Protein AF-A0A3C0U101-F1 (afdb_monomer_lite)

pLDDT: mean 72.77, std 22.03, range [23.08, 98.75]

Radius of gyration: 24.54 Å; chains: 1; bounding box: 57×61×74 Å

Foldseek 3Di:
DPPPDDDDDPDDDDPVVVVVVVVVCVVVVVVVVPDDDDDDDDDDPPVLVVVLQLPPQDFPFLVQQVQVVAAEDEQDPVQVVCVVVVHDDDPPRDDPPDDDPPPDDPPDPDWHKHWYAYPVRGTFWMWIDDPPDIDIDTDPFADQEDAAEAEPVCLLVLVADPVLLVLAEAEEEEACFLVWPQVSLQLVVRVVPVSHQYEYEHEQDDPCVVVVNAQFTLDHPVVSVVSCRRSPHRYYYYYHDDPVLLQFAFLNVVLSCCPRRVHAHYEYEQADFDHNVSPDHPVNVVVSCVVSNHHYHYDYFDDDPNDGQDRVVLLVCQQQQQQVVNCSGSSGFRKDFCPPWDKDFDPPDDDDPPAQWTKIKTFDPHRHHHYHFAKFFKWFQFQVRDIDTWIWGWDPDPTTMIITTGHPPRRVGTGIIGTDSVTGD

Sequence (425 aa):
LEDAACYESLGEFSIERGIENDRRFAGIRKNLEKSSDKPKSPVKDSDTVTAAIQSHLLSFTPSLASLCGFKCDLLKKDYEKSYLNGRPLHGKMFSWIERPEDGRKSEFASDKEIAVFYEDSSFAGMIVKGDFRLSYGFVVPRAKKECRLFTWKQIADGAFPLDWKKQGTALSVGSFDGMHSGHLDLVDSLMKKKEFVPGIVTFRSSYRAFKGDYEGEVSTFRQKMNFCSQNGLSFVIVIDFSPEFSKIEGTDFIKILCDKCGMRFLSEGLDFTCGYKGAVDMESLSKIAGDCGFELCTVDDRIFDGSRVSSSRIRSSVQNADFWSAQKMLLRPFAYDCSGLEWKDSEDGGETDEKKLKWCSASVKSNQVLPCDGQYDVVLSLETQESFRTICSVERGSGTEIRLLMPSGENRRVEEIFFTSAGKR

Structure (mmCIF, N/CA/C/O backbone):
data_AF-A0A3C0U101-F1
#
_entry.id   AF-A0A3C0U101-F1
#
loop_
_atom_site.group_PDB
_atom_site.id
_atom_site.type_symbol
_atom_site.label_atom_id
_atom_site.label_alt_id
_atom_site.label_comp_id
_atom_site.label_asym_id
_atom_site.label_entity_id
_atom_site.label_seq_id
_atom_site.pdbx_PDB_ins_code
_atom_site.Cartn_x
_atom_site.Cartn_y
_atom_site.Cartn_z
_atom_site.occupancy
_atom_site.B_iso_or_equiv
_atom_site.auth_seq_id
_atom_site.auth_comp_id
_atom_site.auth_asym_id
_atom_site.auth_atom_id
_atom_site.pdbx_PDB_model_num
ATOM 1 N N . LEU A 1 1 ? -5.606 39.827 -9.275 1.00 35.34 1 LEU A N 1
ATOM 2 C CA . LEU A 1 1 ? -5.097 40.806 -10.257 1.00 35.34 1 LEU A CA 1
ATOM 3 C C . LEU A 1 1 ? -3.885 41.587 -9.731 1.00 3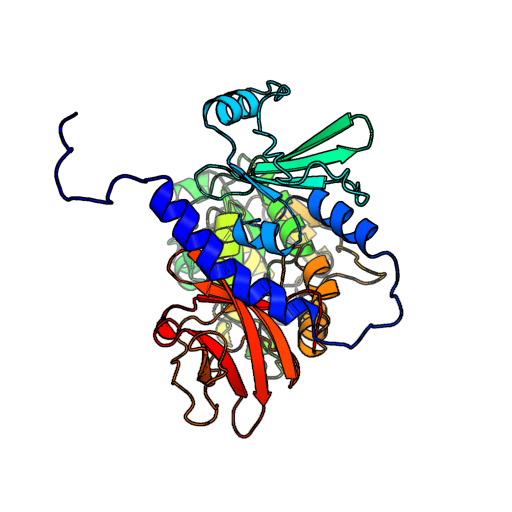5.34 1 LEU A C 1
ATOM 5 O O . LEU A 1 1 ? -3.525 42.551 -10.378 1.00 35.34 1 LEU A O 1
ATOM 9 N N . GLU A 1 2 ? -3.194 41.160 -8.660 1.00 23.36 2 GLU A N 1
ATOM 10 C CA . GLU A 1 2 ? -2.000 41.893 -8.179 1.00 23.36 2 GLU A CA 1
ATOM 11 C C . GLU A 1 2 ? -0.774 41.026 -7.831 1.00 23.36 2 GLU A C 1
ATOM 13 O O . GLU A 1 2 ? 0.203 41.575 -7.360 1.00 23.36 2 GLU A O 1
ATOM 18 N N . ASP A 1 3 ? -0.750 39.730 -8.175 1.00 24.17 3 ASP A N 1
ATOM 19 C CA . ASP A 1 3 ? 0.486 38.911 -8.139 1.00 24.17 3 ASP A CA 1
ATOM 20 C C . ASP A 1 3 ? 0.724 38.197 -9.480 1.00 24.17 3 ASP A C 1
ATOM 22 O O . ASP A 1 3 ? 0.993 37.001 -9.583 1.00 24.17 3 ASP A O 1
ATOM 26 N N . ALA A 1 4 ? 0.575 38.969 -10.552 1.00 38.12 4 ALA A N 1
ATOM 27 C CA . ALA A 1 4 ? 1.161 38.661 -11.845 1.00 38.12 4 ALA A CA 1
ATOM 28 C C . ALA A 1 4 ? 2.487 39.429 -11.963 1.00 38.12 4 ALA A C 1
ATOM 30 O O . ALA A 1 4 ? 2.474 40.589 -12.358 1.00 38.12 4 ALA A O 1
ATOM 31 N N . ALA A 1 5 ? 3.602 38.790 -11.595 1.00 33.91 5 ALA A N 1
ATOM 32 C CA . ALA A 1 5 ? 4.977 39.060 -12.053 1.00 33.91 5 ALA A CA 1
ATOM 33 C C . ALA A 1 5 ? 5.893 38.026 -11.365 1.00 33.91 5 ALA A C 1
ATOM 35 O O . ALA A 1 5 ? 6.065 38.066 -10.153 1.00 33.91 5 ALA A O 1
ATOM 36 N N . CYS A 1 6 ? 6.410 37.003 -12.051 1.00 23.08 6 CYS A N 1
ATOM 37 C CA . CYS A 1 6 ? 7.671 37.130 -12.781 1.00 23.08 6 CYS A CA 1
ATOM 38 C C . CYS A 1 6 ? 8.008 35.859 -13.602 1.00 23.08 6 CYS A C 1
ATOM 40 O O . CYS A 1 6 ? 7.999 34.761 -13.051 1.00 23.08 6 CYS A O 1
ATOM 42 N N . TYR A 1 7 ? 8.441 36.099 -14.853 1.00 27.81 7 TYR A N 1
ATOM 43 C CA . TYR A 1 7 ? 9.259 35.279 -15.776 1.00 27.81 7 TYR A CA 1
ATOM 44 C C . TYR A 1 7 ? 8.639 34.123 -16.586 1.00 27.81 7 TYR A C 1
ATOM 46 O O . TYR A 1 7 ? 7.911 33.293 -16.061 1.00 27.81 7 TYR A O 1
ATOM 54 N N . GLU A 1 8 ? 9.095 33.843 -17.815 1.00 31.25 8 GLU A N 1
ATOM 55 C CA . GLU A 1 8 ? 9.197 34.596 -19.087 1.00 31.25 8 GLU A CA 1
ATOM 56 C C . GLU A 1 8 ? 9.493 33.536 -20.183 1.00 31.25 8 GLU A C 1
ATOM 58 O O . GLU A 1 8 ? 10.436 32.758 -20.071 1.00 31.25 8 GLU A O 1
ATOM 63 N N . SER A 1 9 ? 8.687 33.516 -21.250 1.00 35.31 9 SER A N 1
ATOM 64 C CA . SER A 1 9 ? 8.870 32.808 -22.538 1.00 35.31 9 SER A CA 1
ATOM 65 C C . SER A 1 9 ? 8.946 31.261 -22.573 1.00 35.31 9 SER A C 1
ATOM 67 O O . SER A 1 9 ? 10.010 30.655 -22.663 1.00 35.31 9 SER A O 1
ATOM 69 N N . LEU A 1 10 ? 7.789 30.605 -22.717 1.00 32.78 10 LEU A N 1
ATOM 70 C CA . LEU A 1 10 ? 7.694 29.464 -23.639 1.00 32.78 10 LEU A CA 1
ATOM 71 C C . LEU A 1 10 ? 7.238 30.024 -24.988 1.00 32.78 10 LEU A C 1
ATOM 73 O O . LEU A 1 10 ? 6.207 30.689 -25.066 1.00 32.78 10 LEU A O 1
ATOM 77 N N . GLY A 1 11 ? 8.062 29.832 -26.020 1.00 34.50 11 GLY A N 1
ATOM 78 C CA . GLY A 1 11 ? 7.799 30.357 -27.359 1.00 34.50 11 GLY A CA 1
ATOM 79 C C . GLY A 1 11 ? 6.481 29.840 -27.938 1.00 34.50 11 GLY A C 1
ATOM 80 O O . GLY A 1 11 ? 6.062 28.719 -27.650 1.00 34.50 11 GLY A O 1
ATOM 81 N N . GLU A 1 12 ? 5.851 30.671 -28.765 1.00 33.06 12 GLU A N 1
ATOM 82 C CA . GLU A 1 12 ? 4.571 30.389 -29.411 1.00 33.06 12 GLU A CA 1
ATOM 83 C C . GLU A 1 12 ? 4.628 29.055 -30.180 1.00 33.06 12 GLU A C 1
ATOM 85 O O . GLU A 1 12 ? 5.557 28.785 -30.950 1.00 33.06 12 GLU A O 1
ATOM 90 N N . PHE A 1 13 ? 3.650 28.184 -29.928 1.00 35.62 13 PHE A N 1
ATOM 91 C CA . PHE A 1 13 ? 3.489 26.929 -30.652 1.00 35.62 13 PHE A CA 1
ATOM 92 C C . PHE A 1 13 ? 3.201 27.240 -32.125 1.00 35.62 13 PHE A C 1
ATOM 94 O O . PHE A 1 13 ? 2.151 27.797 -32.442 1.00 35.62 13 PHE A O 1
ATOM 101 N N . SER A 1 14 ? 4.117 26.864 -33.024 1.00 40.06 14 SER A N 1
ATOM 102 C CA . SER A 1 14 ? 3.880 26.906 -34.468 1.00 40.0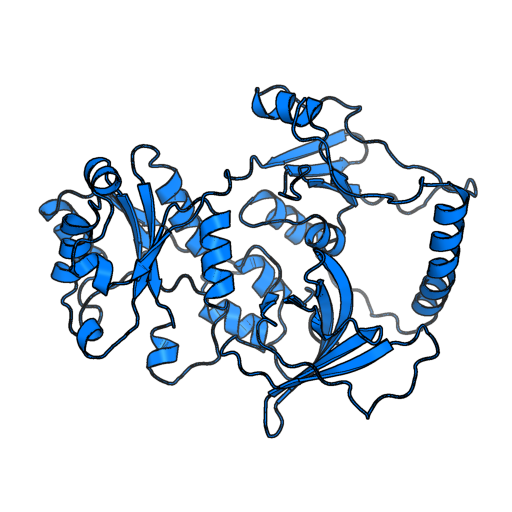6 14 SER A CA 1
ATOM 103 C C . SER A 1 14 ? 3.681 25.500 -35.024 1.00 40.06 14 SER A C 1
ATOM 105 O O . SER A 1 14 ? 4.308 24.525 -34.592 1.00 40.06 14 SER A O 1
ATOM 107 N N . ILE A 1 15 ? 2.792 25.408 -36.011 1.00 33.28 15 ILE A N 1
ATOM 108 C CA . ILE A 1 15 ? 2.460 24.163 -36.704 1.00 33.28 15 ILE A CA 1
ATOM 109 C C . ILE A 1 15 ? 3.711 23.573 -37.380 1.00 33.28 15 ILE A C 1
ATOM 111 O O . ILE A 1 15 ? 3.865 22.352 -37.390 1.00 33.28 15 ILE A O 1
ATOM 115 N N . GLU A 1 16 ? 4.657 24.397 -37.854 1.00 34.22 16 GLU A N 1
ATOM 116 C CA . GLU A 1 16 ? 5.903 23.890 -38.446 1.00 34.22 16 GLU A CA 1
ATOM 117 C C . GLU A 1 16 ? 6.767 23.107 -37.445 1.00 34.22 16 GLU A C 1
ATOM 119 O O . GLU A 1 16 ? 7.273 22.036 -37.787 1.00 34.22 16 GLU A O 1
ATOM 124 N N . ARG A 1 17 ? 6.878 23.568 -36.190 1.00 37.31 17 ARG A N 1
ATOM 125 C CA . ARG A 1 17 ? 7.637 22.861 -35.136 1.00 37.31 17 ARG A CA 1
ATOM 126 C C . ARG A 1 17 ? 6.989 21.539 -34.722 1.00 37.31 17 ARG A C 1
ATOM 128 O O . ARG A 1 17 ? 7.690 20.576 -34.412 1.00 37.31 17 ARG A O 1
ATOM 135 N N . GLY A 1 18 ? 5.658 21.475 -34.738 1.00 35.59 18 GLY A N 1
ATOM 136 C CA . GLY A 1 18 ? 4.917 20.230 -34.520 1.00 35.59 18 GLY A CA 1
ATOM 137 C C . GLY A 1 18 ? 5.177 19.196 -35.622 1.00 35.59 18 GLY A C 1
ATOM 138 O O . GLY A 1 18 ? 5.373 18.016 -35.333 1.00 35.59 18 GLY A O 1
ATOM 139 N N . ILE A 1 19 ? 5.261 19.652 -36.875 1.00 37.41 19 ILE A N 1
ATOM 140 C CA . ILE A 1 19 ? 5.524 18.806 -38.049 1.00 37.41 19 ILE A CA 1
ATOM 141 C C . ILE A 1 19 ? 6.977 18.303 -38.076 1.00 37.41 19 ILE A C 1
ATOM 143 O O . ILE A 1 19 ? 7.222 17.142 -38.413 1.00 37.41 19 ILE A O 1
ATOM 147 N N . GLU A 1 20 ? 7.956 19.129 -37.695 1.00 38.81 20 GLU A N 1
ATOM 148 C CA . GLU A 1 20 ? 9.358 18.694 -37.586 1.00 38.81 20 GLU A CA 1
ATOM 149 C C . GLU A 1 20 ? 9.555 17.601 -36.529 1.00 38.81 20 GLU A C 1
ATOM 151 O O . GLU A 1 20 ? 10.309 16.649 -36.757 1.00 38.81 20 GLU A O 1
ATOM 156 N N . ASN A 1 21 ? 8.839 17.687 -35.405 1.00 41.31 21 ASN A N 1
ATOM 157 C CA . ASN A 1 21 ? 8.889 16.667 -34.362 1.00 41.31 21 ASN A CA 1
ATOM 158 C C . ASN A 1 21 ? 8.301 15.333 -34.836 1.00 41.31 21 ASN A C 1
ATOM 160 O O . ASN A 1 21 ? 8.956 14.307 -34.675 1.00 41.31 21 ASN A O 1
ATOM 164 N N . ASP A 1 22 ? 7.137 15.323 -35.490 1.00 41.03 22 ASP A N 1
ATOM 165 C CA . ASP A 1 22 ? 6.523 14.083 -35.992 1.00 41.03 22 ASP A CA 1
ATOM 166 C C . ASP A 1 22 ? 7.407 13.374 -37.041 1.00 41.03 22 ASP A C 1
ATOM 168 O O . ASP A 1 22 ? 7.665 12.166 -36.957 1.00 41.03 22 ASP A O 1
ATOM 172 N N . ARG A 1 23 ? 8.029 14.142 -37.948 1.00 40.34 23 ARG A N 1
ATOM 173 C CA . ARG A 1 23 ? 9.013 13.616 -38.916 1.00 40.34 23 ARG A CA 1
ATOM 174 C C . ARG A 1 23 ? 10.224 12.966 -38.241 1.00 40.34 23 ARG A C 1
ATOM 176 O O . ARG A 1 23 ? 10.735 11.956 -38.727 1.00 40.34 23 ARG A O 1
ATOM 183 N N . ARG A 1 24 ? 10.660 13.492 -37.092 1.00 38.94 24 ARG A N 1
ATOM 184 C CA . ARG A 1 24 ? 11.801 12.977 -36.314 1.00 38.94 24 ARG A CA 1
ATOM 185 C C . ARG A 1 24 ? 11.516 11.632 -35.630 1.00 38.94 24 ARG A C 1
ATOM 187 O O . ARG A 1 24 ? 12.457 10.925 -35.249 1.00 38.94 24 ARG A O 1
ATOM 194 N N . PHE A 1 25 ? 10.249 11.256 -35.459 1.00 36.31 25 PHE A N 1
ATOM 195 C CA . PHE A 1 25 ? 9.835 9.988 -34.841 1.00 36.31 25 PHE A CA 1
ATOM 196 C C . PHE A 1 25 ? 9.330 8.947 -35.851 1.00 36.31 25 PHE A C 1
ATOM 198 O O . PHE A 1 25 ? 9.294 7.759 -35.527 1.00 36.31 25 PHE A O 1
ATOM 205 N N . ALA A 1 26 ? 9.054 9.347 -37.095 1.00 41.19 26 ALA A N 1
ATOM 206 C CA . ALA A 1 26 ? 8.669 8.4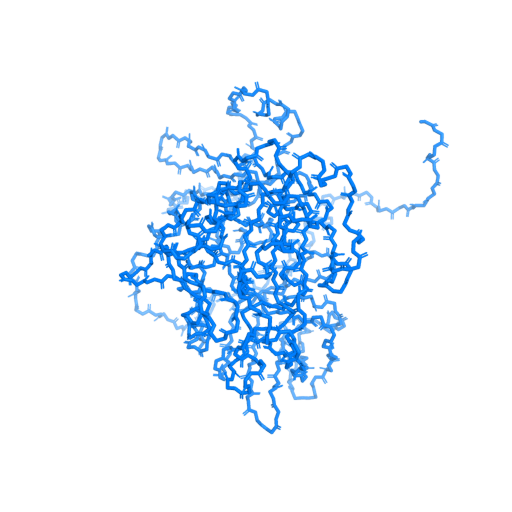40 -38.178 1.00 41.19 26 ALA A CA 1
ATOM 207 C C . ALA A 1 26 ? 9.760 7.406 -38.538 1.00 41.19 26 ALA A C 1
ATOM 209 O O . ALA A 1 26 ? 9.445 6.263 -38.868 1.00 41.19 26 ALA A O 1
ATOM 210 N N . GLY A 1 27 ? 11.043 7.773 -38.424 1.00 40.72 27 GLY A N 1
ATOM 211 C CA . GLY A 1 27 ? 12.170 6.871 -38.709 1.00 40.72 27 GLY A CA 1
ATOM 212 C C . GLY A 1 27 ? 12.279 5.682 -37.747 1.00 40.72 27 GLY A C 1
ATOM 213 O O . GLY A 1 27 ? 12.617 4.587 -38.178 1.00 40.72 27 GLY A O 1
ATOM 214 N N . ILE A 1 28 ? 11.905 5.870 -36.475 1.00 40.59 28 ILE A N 1
ATOM 215 C CA . ILE A 1 28 ? 11.948 4.811 -35.449 1.00 40.59 28 ILE A CA 1
ATOM 216 C C . ILE A 1 28 ? 10.887 3.740 -35.725 1.00 40.59 28 ILE A C 1
ATOM 218 O O . ILE A 1 28 ? 11.150 2.546 -35.604 1.00 40.59 28 ILE A O 1
ATOM 222 N N . ARG A 1 29 ? 9.677 4.154 -36.126 1.00 44.25 29 ARG A N 1
ATOM 223 C CA . ARG A 1 29 ? 8.558 3.224 -36.364 1.00 44.25 29 ARG A CA 1
ATOM 224 C C . ARG A 1 29 ? 8.874 2.220 -37.477 1.00 44.25 29 ARG A C 1
ATOM 226 O O . ARG A 1 29 ? 8.528 1.052 -37.360 1.00 44.25 29 ARG A O 1
ATOM 233 N N . LYS A 1 30 ? 9.604 2.654 -38.510 1.00 39.47 30 LYS A N 1
ATOM 234 C CA . LYS A 1 30 ? 9.980 1.817 -39.662 1.00 39.47 30 LYS A CA 1
ATOM 235 C C . LYS A 1 30 ? 10.980 0.702 -39.344 1.00 39.47 30 LYS A C 1
ATOM 237 O O . LYS A 1 30 ? 11.045 -0.259 -40.109 1.00 39.47 30 LYS A O 1
ATOM 242 N N . ASN A 1 31 ? 11.752 0.821 -38.265 1.00 40.03 31 ASN A N 1
ATOM 243 C CA . ASN A 1 31 ? 12.759 -0.179 -37.902 1.00 40.03 31 ASN A CA 1
ATOM 244 C C . ASN A 1 31 ? 12.211 -1.241 -36.936 1.00 40.03 31 ASN A C 1
ATOM 246 O O . ASN A 1 31 ? 12.600 -2.403 -37.034 1.00 40.03 31 ASN A O 1
ATOM 250 N N . LEU A 1 32 ? 11.205 -0.900 -36.123 1.00 38.41 32 LEU A N 1
ATOM 251 C CA . LEU A 1 32 ? 10.472 -1.861 -35.284 1.00 38.41 32 LEU A CA 1
ATOM 252 C C . LEU A 1 32 ? 9.638 -2.867 -36.101 1.00 38.41 32 LEU A C 1
ATOM 254 O O . LEU A 1 32 ? 9.457 -4.003 -35.676 1.00 38.41 32 LEU A O 1
ATOM 258 N N . GLU A 1 33 ? 9.171 -2.484 -37.292 1.00 41.16 33 GLU A N 1
ATOM 259 C CA . GLU A 1 33 ? 8.350 -3.341 -38.166 1.00 41.16 33 GLU A CA 1
ATOM 260 C C . GLU A 1 33 ? 9.157 -4.362 -38.994 1.00 41.16 33 GLU A C 1
ATOM 262 O O . GLU A 1 33 ? 8.573 -5.258 -39.602 1.00 41.16 33 GLU A O 1
ATOM 267 N N . LYS A 1 34 ? 10.494 -4.252 -39.039 1.00 33.31 34 LYS A N 1
ATOM 268 C CA . LYS A 1 34 ? 11.356 -5.106 -39.882 1.00 33.31 34 LYS A CA 1
ATOM 269 C C . LYS A 1 34 ? 11.987 -6.303 -39.166 1.00 33.31 34 LYS A C 1
ATOM 271 O O . LYS A 1 34 ? 12.602 -7.130 -39.834 1.00 33.31 34 LYS A O 1
ATOM 276 N N . SER A 1 35 ? 11.839 -6.421 -37.848 1.00 34.62 35 SER A N 1
ATOM 277 C CA . SER A 1 35 ? 12.360 -7.566 -37.094 1.00 34.62 35 SER A CA 1
ATOM 278 C C . SER A 1 35 ? 11.448 -8.783 -37.279 1.00 34.62 35 SER A C 1
ATOM 280 O O . SER A 1 35 ? 10.322 -8.830 -36.782 1.00 34.62 35 SER A O 1
ATOM 282 N N . SER A 1 36 ? 11.910 -9.749 -38.069 1.00 38.47 36 SER A N 1
ATOM 283 C CA . SER A 1 36 ? 11.196 -10.973 -38.413 1.00 38.47 36 SER A CA 1
ATOM 284 C C . SER A 1 36 ? 11.322 -12.026 -37.312 1.00 38.47 36 SER A C 1
ATOM 286 O O . SER A 1 36 ? 12.170 -12.903 -37.408 1.00 38.47 36 SER A O 1
ATOM 288 N N . ASP A 1 37 ? 10.433 -11.981 -36.326 1.00 33.88 37 ASP A N 1
ATOM 289 C CA . ASP A 1 37 ? 10.062 -13.154 -35.533 1.00 33.88 37 ASP A CA 1
ATOM 290 C C . ASP A 1 37 ? 8.578 -13.049 -35.176 1.00 33.88 37 ASP A C 1
ATOM 292 O O . ASP A 1 37 ? 8.160 -12.257 -34.334 1.00 33.88 37 ASP A O 1
ATOM 296 N N . LYS A 1 38 ? 7.742 -13.816 -35.886 1.00 30.16 38 LYS A N 1
ATOM 297 C CA . LYS A 1 38 ? 6.313 -13.946 -35.579 1.00 30.16 38 LYS A CA 1
ATOM 298 C C . LYS A 1 38 ? 6.135 -14.995 -34.477 1.00 30.16 38 LYS A C 1
ATOM 300 O O . LYS A 1 38 ? 6.394 -16.169 -34.752 1.00 30.16 38 LYS A O 1
ATOM 305 N N . PRO A 1 39 ? 5.589 -14.657 -33.296 1.00 29.33 39 PRO A N 1
ATOM 306 C CA . PRO A 1 39 ? 5.096 -15.669 -32.377 1.00 29.33 39 PRO A CA 1
ATOM 307 C C . PRO A 1 39 ? 3.837 -16.317 -32.961 1.00 29.33 39 PRO A C 1
ATOM 309 O O . PRO A 1 39 ? 2.951 -15.639 -33.493 1.00 29.33 39 PRO A O 1
ATOM 312 N N . LYS A 1 40 ? 3.739 -17.644 -32.844 1.00 31.53 40 LYS A N 1
ATOM 313 C CA . LYS A 1 40 ? 2.470 -18.359 -33.010 1.00 31.53 40 LYS A CA 1
ATOM 314 C C . LYS A 1 40 ? 1.520 -17.880 -31.906 1.00 31.53 40 LYS A C 1
ATOM 316 O O . LYS A 1 40 ? 1.872 -17.916 -30.734 1.00 31.53 40 LYS A O 1
ATOM 321 N N . SER A 1 41 ? 0.360 -17.395 -32.333 1.00 39.16 41 SER A N 1
ATOM 322 C CA . SER A 1 41 ? -0.761 -16.854 -31.551 1.00 39.16 41 SER A CA 1
ATOM 323 C C . SER A 1 41 ? -0.891 -17.346 -30.100 1.00 39.16 41 SER A C 1
ATOM 325 O O . SER A 1 41 ? -1.010 -18.560 -29.906 1.00 39.16 41 SER A O 1
ATOM 327 N N . PRO A 1 42 ? -1.060 -16.437 -29.120 1.00 33.22 42 PRO A N 1
ATOM 328 C CA . PRO A 1 42 ? -1.690 -16.757 -27.851 1.00 33.22 42 PRO A CA 1
ATOM 329 C C . PRO A 1 42 ? -3.083 -16.115 -27.698 1.00 33.22 42 PRO A C 1
ATOM 331 O O . PRO A 1 42 ? -3.493 -15.218 -28.430 1.00 33.22 42 PRO A O 1
ATOM 334 N N . VAL A 1 43 ? -3.812 -16.709 -26.763 1.00 32.19 43 VAL A N 1
ATOM 335 C CA . VAL A 1 43 ? -5.237 -16.646 -26.414 1.00 32.19 43 VAL A CA 1
ATOM 336 C C . VAL A 1 43 ? -5.760 -15.227 -26.102 1.00 32.19 43 VAL A C 1
ATOM 338 O O . VAL A 1 43 ? -5.009 -14.344 -25.711 1.00 32.19 43 VAL A O 1
ATOM 341 N N . LYS A 1 44 ? -7.076 -15.019 -26.291 1.00 36.28 44 LYS A N 1
ATOM 342 C CA . LYS A 1 44 ? -7.837 -13.782 -26.018 1.00 36.28 44 LYS A CA 1
ATOM 343 C C . LYS A 1 44 ? -7.635 -13.254 -24.583 1.00 36.28 44 LYS A C 1
ATOM 345 O O . LYS A 1 44 ? -8.344 -13.660 -23.670 1.00 36.28 44 LYS A O 1
ATOM 350 N N . ASP A 1 45 ? -6.727 -12.296 -24.422 1.00 40.25 45 ASP A N 1
ATOM 351 C CA . ASP A 1 45 ? -6.459 -11.575 -23.166 1.00 40.25 45 ASP A CA 1
ATOM 352 C C . ASP A 1 45 ? -7.322 -10.309 -22.960 1.00 40.25 45 ASP A C 1
ATOM 354 O O . ASP A 1 45 ? -7.324 -9.725 -21.873 1.00 40.25 45 ASP A O 1
ATOM 358 N N . SER A 1 46 ? -8.085 -9.876 -23.973 1.00 38.47 46 SER A N 1
ATOM 359 C CA . SER A 1 46 ? -8.874 -8.630 -23.936 1.00 38.47 46 SER A CA 1
ATOM 360 C C . SER A 1 46 ? -9.932 -8.612 -22.829 1.00 38.47 46 SER A C 1
ATOM 362 O O . SER A 1 46 ? -10.116 -7.599 -22.158 1.00 38.47 46 SER A O 1
ATOM 364 N N . ASP A 1 47 ? -10.574 -9.752 -22.574 1.00 37.94 47 ASP A N 1
ATOM 365 C CA . ASP A 1 47 ? -11.750 -9.834 -21.700 1.00 37.94 47 ASP A CA 1
ATOM 366 C C . ASP A 1 47 ? -11.402 -9.649 -20.209 1.00 37.94 47 ASP A C 1
ATOM 368 O O . ASP A 1 47 ? -12.243 -9.242 -19.405 1.00 37.94 47 ASP A O 1
ATOM 372 N N . THR A 1 48 ? -10.145 -9.881 -19.815 1.00 45.09 48 THR A N 1
ATOM 373 C CA . THR A 1 48 ? -9.707 -9.735 -18.416 1.00 45.09 48 THR A CA 1
ATOM 374 C C . THR A 1 48 ? -9.241 -8.319 -18.078 1.00 45.09 48 THR A C 1
ATOM 376 O O . THR A 1 48 ? -9.267 -7.921 -16.909 1.00 45.09 48 THR A O 1
ATOM 379 N N . VAL A 1 49 ? -8.757 -7.550 -19.059 1.00 40.59 49 VAL A N 1
ATOM 380 C CA . VAL A 1 49 ? -8.261 -6.174 -18.869 1.00 40.59 49 VAL A CA 1
ATOM 381 C C . VAL A 1 49 ? -9.437 -5.210 -18.725 1.00 40.59 49 VAL A C 1
ATOM 383 O O . VAL A 1 49 ? -9.448 -4.423 -17.781 1.00 40.59 49 VAL A O 1
ATOM 386 N N . THR A 1 50 ? -10.485 -5.377 -19.535 1.00 37.78 50 THR A N 1
ATOM 387 C CA . THR A 1 50 ? -11.740 -4.612 -19.453 1.00 37.78 50 THR A CA 1
ATOM 388 C C . THR A 1 50 ? -12.450 -4.764 -18.098 1.00 37.78 50 THR A C 1
ATOM 390 O O . THR A 1 50 ? -12.964 -3.787 -17.554 1.00 37.78 50 THR A O 1
ATOM 393 N N . ALA A 1 51 ? -12.415 -5.953 -17.485 1.00 41.09 51 ALA A N 1
ATOM 394 C CA . ALA A 1 51 ? -12.980 -6.188 -16.149 1.00 41.09 51 ALA A CA 1
ATOM 395 C C . ALA A 1 51 ? -12.164 -5.533 -15.012 1.00 41.09 51 ALA A C 1
ATOM 397 O O . ALA A 1 51 ? -12.727 -5.126 -13.998 1.00 41.09 51 ALA A O 1
ATOM 398 N N . ALA A 1 52 ? -10.845 -5.383 -15.181 1.00 39.88 52 ALA A N 1
ATOM 399 C CA . ALA A 1 52 ? -9.958 -4.773 -14.181 1.00 39.88 52 ALA A CA 1
ATOM 400 C C . ALA A 1 52 ? -10.084 -3.237 -14.115 1.00 39.88 52 ALA A C 1
ATOM 402 O O . ALA A 1 52 ? -9.753 -2.613 -13.111 1.00 39.88 52 ALA A O 1
ATOM 403 N N . ILE A 1 53 ? -10.586 -2.628 -15.186 1.00 40.59 53 ILE A N 1
ATOM 404 C CA . ILE A 1 53 ? -10.821 -1.184 -15.309 1.00 40.59 53 ILE A CA 1
ATOM 405 C C . ILE A 1 53 ? -12.076 -0.746 -14.549 1.00 40.59 53 ILE A C 1
ATOM 407 O O . ILE A 1 53 ? -12.131 0.355 -13.998 1.00 40.59 53 ILE A O 1
ATOM 411 N N . GLN A 1 54 ? -13.087 -1.615 -14.500 1.00 39.03 54 GLN A N 1
ATOM 412 C CA . GLN A 1 54 ? -14.376 -1.343 -13.862 1.00 39.03 54 GLN A CA 1
ATOM 413 C C . GLN A 1 54 ? -14.275 -1.157 -12.334 1.00 39.03 54 GLN A C 1
ATOM 415 O O . GLN A 1 54 ? -15.246 -0.730 -11.717 1.00 39.03 54 GLN A O 1
ATOM 420 N N . SER A 1 55 ? -13.122 -1.445 -11.712 1.00 38.97 55 SER A N 1
ATOM 421 C CA . SER A 1 55 ? -12.963 -1.488 -10.252 1.00 38.97 55 SER A CA 1
ATOM 422 C C . SER A 1 55 ? -12.152 -0.343 -9.618 1.00 38.97 55 SER A C 1
ATOM 424 O O . SER A 1 55 ? -11.742 -0.502 -8.485 1.00 38.97 55 SER A O 1
ATOM 426 N N . HIS A 1 56 ? -11.900 0.782 -10.301 1.00 44.53 56 HIS A N 1
ATOM 427 C CA . HIS A 1 56 ? -11.590 2.125 -9.734 1.00 44.53 56 HIS A CA 1
ATOM 428 C C . HIS A 1 56 ? -10.731 2.263 -8.452 1.00 44.53 56 HIS A C 1
ATOM 430 O O . HIS A 1 56 ? -11.109 2.998 -7.540 1.00 44.53 56 HIS A O 1
ATOM 436 N N . LEU A 1 57 ? -9.562 1.626 -8.368 1.00 38.66 57 LEU A N 1
ATOM 437 C CA . LEU A 1 57 ? -8.896 1.483 -7.067 1.00 38.66 57 LEU A CA 1
ATOM 438 C C . LEU A 1 57 ? -7.479 2.082 -6.937 1.00 38.66 57 LEU A C 1
ATOM 440 O O . LEU A 1 57 ? -6.955 2.101 -5.828 1.00 38.66 57 LEU A O 1
ATOM 444 N N . LEU A 1 58 ? -6.874 2.648 -7.999 1.00 40.03 58 LEU A N 1
ATOM 445 C CA . LEU A 1 58 ? -5.557 3.326 -7.954 1.00 40.03 58 LEU A CA 1
ATOM 446 C C . LEU A 1 58 ? -5.427 4.493 -8.952 1.00 40.03 58 LEU A C 1
ATOM 448 O O . LEU A 1 58 ? -6.267 4.656 -9.838 1.00 40.03 58 LEU A O 1
ATOM 452 N N . SER A 1 59 ? -4.356 5.296 -8.822 1.00 43.25 59 SER A N 1
ATOM 453 C CA . SER A 1 59 ? -4.006 6.379 -9.757 1.00 43.25 59 SER A CA 1
ATOM 454 C C . SER A 1 59 ? -3.671 5.834 -11.149 1.00 43.25 59 SER A C 1
ATOM 456 O O . SER A 1 59 ? -2.518 5.567 -11.479 1.00 43.25 59 SER A O 1
ATOM 458 N N . PHE A 1 60 ? -4.696 5.694 -11.986 1.00 51.62 60 PHE A N 1
ATOM 459 C CA . PHE A 1 60 ? -4.557 5.665 -13.436 1.00 51.62 60 PHE A CA 1
ATOM 460 C C . PHE A 1 60 ? -4.021 7.047 -13.832 1.00 51.62 60 PHE A C 1
ATOM 462 O O . PHE A 1 60 ? -4.749 8.036 -13.776 1.00 51.62 60 PHE A O 1
ATOM 469 N N . THR A 1 61 ? -2.735 7.153 -14.140 1.00 56.72 61 THR A N 1
ATOM 470 C CA . THR A 1 61 ? -2.180 8.377 -14.729 1.00 56.72 61 THR A CA 1
ATOM 471 C C . THR A 1 61 ? -2.354 8.320 -16.249 1.00 56.72 61 THR A C 1
ATOM 473 O O . THR A 1 61 ? -2.445 7.216 -16.804 1.00 56.72 61 THR A O 1
ATOM 476 N N . PRO A 1 62 ? -2.371 9.468 -16.956 1.00 55.38 62 PRO A N 1
ATOM 477 C CA . PRO A 1 62 ? -2.410 9.490 -18.418 1.00 55.38 62 PRO A CA 1
ATOM 478 C C . PRO A 1 62 ? -1.324 8.607 -19.035 1.00 55.38 62 PRO A C 1
ATOM 480 O O . PRO A 1 62 ? -1.571 7.878 -19.996 1.00 55.38 62 PRO A O 1
ATOM 483 N N . SER A 1 63 ? -0.138 8.613 -18.428 1.00 50.94 63 SER A N 1
ATOM 484 C CA . SER A 1 63 ? 0.989 7.775 -18.819 1.00 50.94 63 SER A CA 1
ATOM 485 C C . SER A 1 63 ? 0.642 6.291 -18.691 1.00 50.94 63 SER A C 1
ATOM 487 O O . SER A 1 63 ? 0.704 5.568 -19.678 1.00 50.94 63 SER A O 1
ATOM 489 N N . LEU A 1 64 ? 0.185 5.840 -17.518 1.00 50.47 64 LEU A N 1
ATOM 490 C CA . LEU A 1 64 ? -0.126 4.431 -17.257 1.00 50.47 64 LEU A CA 1
ATOM 491 C C . LEU A 1 64 ? -1.225 3.873 -18.167 1.00 50.47 64 LEU A C 1
ATOM 493 O O . LEU A 1 64 ? -1.139 2.743 -18.638 1.00 50.47 64 LEU A O 1
ATOM 497 N N . ALA A 1 65 ? -2.249 4.672 -18.441 1.00 55.59 65 ALA A N 1
ATOM 498 C CA . ALA A 1 65 ? -3.358 4.238 -19.271 1.00 55.59 65 ALA A CA 1
ATOM 499 C C . ALA A 1 65 ? -2.990 4.132 -20.749 1.00 55.59 65 ALA A C 1
ATOM 501 O O . ALA A 1 65 ? -3.332 3.151 -21.406 1.00 55.59 65 ALA A O 1
ATOM 502 N N . SER A 1 66 ? -2.223 5.093 -21.261 1.00 51.28 66 SER A N 1
ATOM 503 C CA . SER A 1 66 ? -1.698 5.012 -22.625 1.00 51.28 66 SER A CA 1
ATOM 504 C C . SER A 1 66 ? -0.913 3.710 -22.824 1.00 51.28 66 SER A C 1
ATOM 506 O O . SER A 1 66 ? -1.058 3.011 -23.826 1.00 51.28 66 SER A O 1
ATOM 508 N N . LEU A 1 67 ? -0.152 3.319 -21.798 1.00 44.69 67 LEU A N 1
ATOM 509 C CA . LEU A 1 67 ? 0.662 2.103 -21.781 1.00 44.69 67 LEU A CA 1
ATOM 510 C C . LEU A 1 67 ? -0.159 0.810 -21.698 1.00 44.69 67 LEU A C 1
ATOM 512 O O . LEU A 1 67 ? 0.295 -0.222 -22.187 1.00 44.69 67 LEU A O 1
ATOM 516 N N . CYS A 1 68 ? -1.369 0.859 -21.141 1.00 44.75 68 CYS A N 1
ATOM 517 C CA . CYS A 1 68 ? -2.331 -0.242 -21.181 1.00 44.75 68 CYS A CA 1
ATOM 518 C C . CYS A 1 68 ? -3.145 -0.294 -22.492 1.00 44.75 68 CYS A C 1
ATOM 520 O O . CYS A 1 68 ? -4.087 -1.076 -22.586 1.00 44.75 68 CYS A O 1
ATOM 522 N N . GLY A 1 69 ? -2.783 0.504 -23.504 1.00 44.66 69 GLY A N 1
ATOM 523 C CA . GLY A 1 69 ? -3.430 0.510 -24.819 1.00 44.66 69 GLY A CA 1
ATOM 524 C C . GLY A 1 69 ? -4.604 1.482 -24.946 1.00 44.66 69 GLY A C 1
ATOM 525 O O . GLY A 1 69 ? -5.273 1.487 -25.981 1.00 44.66 69 GLY A O 1
ATOM 526 N N . PHE A 1 70 ? -4.848 2.328 -23.940 1.00 50.59 70 PHE A N 1
ATOM 527 C CA . PHE A 1 70 ? -5.909 3.331 -23.996 1.00 50.59 70 PHE A CA 1
ATOM 528 C C . PHE A 1 70 ? -5.480 4.554 -24.794 1.00 50.59 70 PHE A C 1
ATOM 530 O O . PHE A 1 70 ? -4.341 5.011 -24.735 1.00 50.59 70 PHE A O 1
ATOM 537 N N . LYS A 1 71 ? -6.428 5.170 -25.496 1.00 59.28 71 LYS A N 1
ATOM 538 C CA . LYS A 1 71 ? -6.237 6.556 -25.927 1.00 59.28 71 LYS A CA 1
ATOM 539 C C . LYS A 1 71 ? -6.481 7.470 -24.738 1.00 59.28 71 LYS A C 1
ATOM 541 O O . LYS A 1 71 ? -7.550 7.400 -24.152 1.00 59.28 71 LYS A O 1
ATOM 546 N N . CYS A 1 72 ? -5.525 8.317 -24.389 1.00 60.94 72 CYS A N 1
ATOM 547 C CA . CYS A 1 72 ? -5.693 9.243 -23.273 1.00 60.94 72 CYS A CA 1
ATOM 548 C C . CYS A 1 72 ? -6.254 10.582 -23.746 1.00 60.94 72 CYS A C 1
ATOM 550 O O . CYS A 1 72 ? -5.774 11.129 -24.739 1.00 60.94 72 CYS A O 1
ATOM 552 N N . ASP A 1 73 ? -7.240 11.112 -23.028 1.00 67.12 73 ASP A N 1
ATOM 553 C CA . ASP A 1 73 ? -7.795 12.447 -23.267 1.00 67.12 73 ASP A CA 1
ATOM 554 C C . ASP A 1 73 ? -8.062 13.175 -21.938 1.00 67.12 73 ASP A C 1
ATOM 556 O O . ASP A 1 73 ? -8.237 12.543 -20.893 1.00 67.12 73 ASP A O 1
ATOM 560 N N . LEU A 1 74 ? -8.079 14.507 -21.967 1.00 67.94 74 LEU A N 1
ATOM 561 C CA . LEU A 1 74 ? -8.325 15.342 -20.789 1.00 67.94 74 LEU A CA 1
ATOM 562 C C . LEU A 1 74 ? -9.791 15.789 -20.734 1.00 67.94 74 LEU A C 1
ATOM 564 O O . LEU A 1 74 ? -10.355 16.312 -21.699 1.00 67.94 74 LEU A O 1
ATOM 568 N N . LEU A 1 75 ? -10.414 15.629 -19.569 1.00 69.12 75 LEU A N 1
ATOM 569 C CA . LEU A 1 75 ? -11.746 16.132 -19.278 1.00 69.12 75 LEU A CA 1
ATOM 570 C C . LEU A 1 75 ? -11.685 17.651 -19.093 1.00 69.12 75 LEU A C 1
ATOM 572 O O . LEU A 1 75 ? -11.080 18.153 -18.151 1.00 69.12 75 LEU A O 1
ATOM 576 N N . LYS A 1 76 ? -12.350 18.399 -19.978 1.00 74.62 76 LYS A N 1
ATOM 577 C CA . LYS A 1 76 ? -12.412 19.867 -19.877 1.00 74.62 76 LYS A CA 1
ATOM 578 C C . LYS A 1 76 ? -13.246 20.301 -18.661 1.00 74.62 76 LYS A C 1
ATOM 580 O O . LYS A 1 76 ? -14.279 19.687 -18.378 1.00 74.62 76 LYS A O 1
ATOM 585 N N . LYS A 1 77 ? -12.885 21.428 -18.029 1.00 69.50 77 LYS A N 1
ATOM 586 C CA . LYS A 1 77 ? -13.543 21.967 -16.812 1.00 69.50 77 LYS A CA 1
ATOM 587 C C . LYS A 1 77 ? -15.066 22.086 -16.880 1.00 69.50 77 LYS A C 1
ATOM 589 O O . LYS A 1 77 ? -15.753 21.834 -15.891 1.00 69.50 77 LYS A O 1
ATOM 594 N N . ASP A 1 78 ? -15.618 22.472 -18.027 1.00 70.44 78 ASP A N 1
ATOM 595 C CA . ASP A 1 78 ? -17.073 22.628 -18.173 1.00 70.44 78 ASP A CA 1
ATOM 596 C C . ASP A 1 78 ? -17.815 21.282 -18.069 1.00 70.44 78 ASP A C 1
ATOM 598 O O . ASP A 1 78 ? -18.930 21.203 -17.539 1.00 70.44 78 ASP A O 1
ATOM 602 N N . TYR A 1 79 ? -17.171 20.200 -18.515 1.00 69.38 79 TYR A N 1
ATOM 603 C CA . TYR A 1 79 ? -17.695 18.842 -18.408 1.00 69.38 79 TYR A CA 1
ATOM 604 C C . TYR A 1 79 ? -17.457 18.243 -17.022 1.00 69.38 79 TYR A C 1
ATOM 606 O O . TYR A 1 79 ? -18.354 17.591 -16.497 1.00 69.38 79 TYR A O 1
ATOM 614 N N . GLU A 1 80 ? -16.324 18.537 -16.380 1.00 70.94 80 GLU A N 1
ATOM 615 C CA . GLU A 1 80 ? -16.083 18.194 -14.971 1.00 70.94 80 GLU A CA 1
ATOM 616 C C . GLU A 1 80 ? -17.182 18.758 -14.059 1.00 70.94 80 GLU A C 1
ATOM 618 O O . GLU A 1 80 ? -17.819 18.010 -13.314 1.00 70.94 80 GLU A O 1
ATOM 623 N N . LYS A 1 81 ? -17.487 20.059 -14.174 1.00 67.81 81 LYS A N 1
ATOM 624 C CA . LYS A 1 81 ? -18.583 20.682 -13.412 1.00 67.81 81 LYS A CA 1
ATOM 625 C C . LYS A 1 81 ? -19.930 20.031 -13.706 1.00 67.81 81 LYS A C 1
ATOM 627 O O . LYS A 1 81 ? -20.760 19.910 -12.809 1.00 67.81 81 LYS A O 1
ATOM 632 N N . SER A 1 82 ? -20.177 19.633 -14.950 1.00 66.31 82 SER A N 1
ATOM 633 C CA . SER A 1 82 ? -21.423 18.957 -15.320 1.00 66.31 82 SER A CA 1
ATOM 634 C C . SER A 1 82 ? -21.519 17.572 -14.667 1.00 66.31 82 SER A C 1
ATOM 636 O O . SER A 1 82 ? -22.538 17.269 -14.047 1.00 66.31 82 SER A O 1
ATOM 638 N N . TYR A 1 83 ? -20.438 16.788 -14.716 1.00 60.59 83 TYR A N 1
ATOM 639 C CA . TYR A 1 83 ? -20.348 15.456 -14.120 1.00 60.59 83 TYR A CA 1
ATOM 640 C C . TYR A 1 83 ? -20.520 15.480 -12.595 1.00 60.59 83 TYR A C 1
ATOM 642 O O . TYR A 1 83 ? -21.354 14.754 -12.055 1.00 60.59 83 TYR A O 1
ATOM 650 N N . LEU A 1 84 ? -19.810 16.377 -11.901 1.00 61.31 84 LEU A N 1
ATOM 651 C CA . LEU A 1 84 ? -19.898 16.523 -10.442 1.00 61.31 84 LEU A CA 1
ATOM 652 C C . LEU A 1 84 ? -21.293 16.961 -9.962 1.00 61.31 84 LEU A C 1
ATOM 654 O O . LEU A 1 84 ? -21.694 16.630 -8.851 1.00 61.31 84 LEU A O 1
ATOM 658 N N . ASN A 1 85 ? -22.057 17.659 -10.807 1.00 61.56 85 ASN A N 1
ATOM 659 C CA . ASN A 1 85 ? -23.437 18.065 -10.525 1.00 61.56 85 ASN A CA 1
ATOM 660 C C . ASN A 1 85 ? -24.483 17.006 -10.931 1.00 61.56 85 ASN A C 1
ATOM 662 O O . ASN A 1 85 ? -25.671 17.320 -11.033 1.00 61.56 85 ASN A O 1
ATOM 666 N N . GLY A 1 86 ? -24.059 15.769 -11.211 1.00 48.62 86 GLY A N 1
ATOM 667 C CA . GLY A 1 86 ? -24.947 14.664 -11.579 1.00 48.62 86 GLY A CA 1
ATOM 668 C C . GLY A 1 86 ? -25.556 14.787 -12.977 1.00 48.62 86 GLY A C 1
ATOM 669 O O . GLY A 1 86 ? -26.529 14.096 -13.283 1.00 48.62 86 GLY A O 1
ATOM 670 N N . ARG A 1 87 ? -25.022 15.667 -13.837 1.00 54.34 87 ARG A N 1
ATOM 671 C CA . ARG A 1 87 ? -25.497 15.811 -15.217 1.00 54.34 87 ARG A CA 1
ATOM 672 C C . ARG A 1 87 ? -24.754 14.833 -16.133 1.00 54.34 87 ARG A C 1
ATOM 674 O O . ARG A 1 87 ? -23.524 14.777 -16.084 1.00 54.34 87 ARG A O 1
ATOM 681 N N . PRO A 1 88 ? -25.467 14.097 -17.003 1.00 52.16 88 PRO A N 1
ATOM 682 C CA . PRO A 1 88 ? -24.836 13.234 -17.992 1.00 52.16 88 PRO A CA 1
ATOM 683 C C . PRO A 1 88 ? -23.924 14.020 -18.942 1.00 52.16 88 PRO A C 1
ATOM 685 O O . PRO A 1 88 ? -24.221 15.149 -19.334 1.00 52.16 88 PRO A O 1
ATOM 688 N N . LEU A 1 89 ? -22.827 13.389 -19.349 1.00 58.12 89 LEU A N 1
ATOM 689 C CA . LEU A 1 89 ? -21.878 13.934 -20.312 1.00 58.12 89 LEU A CA 1
ATOM 690 C C . LEU A 1 89 ? -22.373 13.620 -21.736 1.00 58.12 89 LEU A C 1
ATOM 692 O O . LEU A 1 89 ? -22.490 12.456 -22.109 1.00 58.12 89 LEU A O 1
ATOM 696 N N . HIS A 1 90 ? -22.723 14.638 -22.533 1.00 50.56 90 HIS A N 1
ATOM 697 C CA . HIS A 1 90 ? -23.313 14.457 -23.872 1.00 50.56 90 HIS A CA 1
ATOM 698 C C . HIS A 1 90 ? -22.311 14.645 -25.037 1.00 50.56 90 HIS A C 1
ATOM 700 O O . HIS A 1 90 ? -21.271 15.291 -24.915 1.00 50.56 90 HIS A O 1
ATOM 706 N N . GLY A 1 91 ? -22.642 14.032 -26.184 1.00 49.66 91 GLY A N 1
ATOM 707 C CA . GLY A 1 91 ? -21.757 13.527 -27.252 1.00 49.66 91 GLY A CA 1
ATOM 708 C C . GLY A 1 91 ? -20.947 14.491 -28.135 1.00 49.66 91 GLY A C 1
ATOM 709 O O . GLY A 1 91 ? -20.833 14.251 -29.333 1.00 49.66 91 GLY A O 1
ATOM 710 N N . LYS A 1 92 ? -20.327 15.532 -27.577 1.00 51.91 92 LYS A N 1
ATOM 711 C CA . LYS A 1 92 ? -19.226 16.280 -28.232 1.00 51.91 92 LYS A CA 1
ATOM 712 C C . LYS A 1 92 ? -18.026 16.500 -27.305 1.00 51.91 92 LYS A C 1
ATOM 714 O O . LYS A 1 92 ? -17.221 17.401 -27.523 1.00 51.91 92 LYS A O 1
ATOM 719 N N . MET A 1 93 ? -17.932 15.697 -26.248 1.00 54.16 93 MET A N 1
ATOM 720 C CA . MET A 1 93 ? -16.954 15.900 -25.183 1.00 54.16 93 MET A CA 1
ATOM 721 C C . MET A 1 93 ? -15.503 15.744 -25.662 1.00 54.16 93 MET A C 1
ATOM 723 O O . MET A 1 93 ? -14.639 16.497 -25.216 1.00 54.16 93 MET A O 1
ATOM 727 N N . PHE A 1 94 ? -15.265 14.863 -26.639 1.00 52.91 94 PHE A N 1
ATOM 728 C CA . PHE A 1 94 ? -13.935 14.562 -27.169 1.00 52.91 94 PHE A CA 1
ATOM 729 C C . PHE A 1 94 ? -13.882 14.750 -28.678 1.00 52.91 94 PHE A C 1
ATOM 731 O O . PHE A 1 94 ? -14.780 14.320 -29.410 1.00 52.91 94 PHE A O 1
ATOM 738 N N . SER A 1 95 ? -12.816 15.399 -29.137 1.00 43.59 95 SER A N 1
ATOM 739 C CA . SER A 1 95 ? -12.533 15.591 -30.554 1.00 43.59 95 SER A CA 1
ATOM 740 C C . SER A 1 95 ? -12.036 14.267 -31.125 1.00 43.59 95 SER A C 1
ATOM 742 O O . SER A 1 95 ? -10.944 13.814 -30.788 1.00 43.59 95 SER A O 1
ATOM 744 N N . TRP A 1 96 ? -12.808 13.633 -32.006 1.00 44.59 96 TRP A N 1
ATOM 745 C CA . TRP A 1 96 ? -12.296 12.493 -32.765 1.00 44.59 96 TRP A CA 1
ATOM 746 C C . TRP A 1 96 ? -11.210 13.001 -33.722 1.00 44.59 96 TRP A C 1
ATOM 748 O O . TRP A 1 96 ? -11.515 13.638 -34.729 1.00 44.59 96 TRP A O 1
ATOM 758 N N . ILE A 1 97 ? -9.935 12.760 -33.406 1.00 40.69 97 ILE A N 1
ATOM 759 C CA . ILE A 1 97 ? -8.842 13.005 -34.353 1.00 40.69 97 ILE A CA 1
ATOM 760 C C . ILE A 1 97 ? -8.859 11.851 -35.358 1.00 40.69 97 ILE A C 1
ATOM 762 O O . ILE A 1 97 ? -8.221 10.814 -35.173 1.00 40.69 97 ILE A O 1
ATOM 766 N N . GLU A 1 98 ? -9.660 12.016 -36.404 1.00 38.72 98 GLU A N 1
ATOM 767 C CA . GLU A 1 98 ? -9.668 11.159 -37.582 1.00 38.72 98 GLU A CA 1
ATOM 768 C C . GLU A 1 98 ? -8.961 11.910 -38.710 1.00 38.72 98 GLU A C 1
ATOM 770 O O . GLU A 1 98 ? -9.544 12.793 -39.334 1.00 38.72 98 GLU A O 1
ATOM 775 N N . ARG A 1 99 ? -7.693 11.589 -38.975 1.00 32.22 99 ARG A N 1
ATOM 776 C CA . ARG A 1 99 ? -7.096 11.859 -40.288 1.00 32.22 99 ARG A CA 1
ATOM 777 C C . ARG A 1 99 ? -6.190 10.705 -40.706 1.00 32.22 99 ARG A C 1
ATOM 779 O O . ARG A 1 99 ? -5.041 10.652 -40.281 1.00 32.22 99 ARG A O 1
ATOM 786 N N . PRO A 1 100 ? -6.691 9.775 -41.533 1.00 38.34 100 PRO A N 1
ATOM 787 C CA . PRO A 1 100 ? -5.838 9.054 -42.460 1.00 38.34 100 PRO A CA 1
ATOM 788 C C . PRO A 1 100 ? -5.506 10.007 -43.618 1.00 38.34 100 PRO A C 1
ATOM 790 O O . PRO A 1 100 ? -6.421 10.491 -44.283 1.00 38.34 100 PRO A O 1
ATOM 793 N N . GLU A 1 101 ? -4.227 10.292 -43.865 1.00 37.56 101 GLU A N 1
ATOM 794 C CA . GLU A 1 101 ? -3.826 11.134 -45.009 1.00 37.56 101 GLU A CA 1
ATOM 795 C C . GLU A 1 101 ? -4.137 10.485 -46.371 1.00 37.56 101 GLU A C 1
ATOM 797 O O . GLU A 1 101 ? -4.279 11.197 -47.358 1.00 37.56 101 GLU A O 1
ATOM 802 N N . ASP A 1 102 ? -4.386 9.172 -46.429 1.00 37.91 102 ASP A N 1
ATOM 803 C CA . ASP A 1 102 ? -4.368 8.443 -47.706 1.00 37.91 102 ASP A CA 1
ATOM 804 C C . ASP A 1 102 ? -5.683 7.751 -48.108 1.00 37.91 102 ASP A C 1
ATOM 806 O O . ASP A 1 102 ? -5.670 6.811 -48.902 1.00 37.91 102 ASP A O 1
ATOM 810 N N . GLY A 1 103 ? -6.840 8.168 -47.580 1.00 35.94 103 GLY A N 1
ATOM 811 C CA . GLY A 1 103 ? -8.154 7.749 -48.109 1.00 35.94 103 GLY A CA 1
ATOM 812 C C . GLY A 1 103 ? -8.457 6.236 -48.113 1.00 35.94 103 GLY A C 1
ATOM 813 O O . GLY A 1 103 ? -9.488 5.817 -48.642 1.00 35.94 103 GLY A O 1
ATOM 814 N N . ARG A 1 104 ? -7.605 5.392 -47.518 1.00 35.66 104 ARG A N 1
ATOM 815 C CA . ARG A 1 104 ? -7.855 3.955 -47.367 1.00 35.66 104 ARG A CA 1
ATOM 816 C C . ARG A 1 104 ? -8.702 3.713 -46.127 1.00 35.66 104 ARG A C 1
ATOM 818 O O . ARG A 1 104 ? -8.366 4.155 -45.029 1.00 35.66 104 ARG A O 1
ATOM 825 N N . LYS A 1 105 ? -9.800 2.976 -46.304 1.00 31.88 105 LYS A N 1
ATOM 826 C CA . LYS A 1 105 ? -10.582 2.437 -45.189 1.00 31.88 105 LYS A CA 1
ATOM 827 C C . LYS A 1 105 ? -9.676 1.529 -44.353 1.00 31.88 105 LYS A C 1
ATOM 829 O O . LYS A 1 105 ? -9.100 0.579 -44.869 1.00 31.88 105 LYS A O 1
ATOM 834 N N . SER A 1 106 ? -9.548 1.853 -43.072 1.00 36.09 106 SER A N 1
ATOM 835 C CA . SER A 1 106 ? -8.865 1.035 -42.069 1.00 36.09 106 SER A CA 1
ATOM 836 C C . SER A 1 106 ? -9.639 -0.272 -41.862 1.00 36.09 106 SER A C 1
ATOM 838 O O . SER A 1 106 ? -10.716 -0.245 -41.272 1.00 36.09 106 SER A O 1
ATOM 840 N N . GLU A 1 107 ? -9.081 -1.405 -42.291 1.00 32.00 107 GLU A N 1
ATOM 841 C CA . GLU A 1 107 ? -9.612 -2.759 -42.032 1.00 32.00 107 GLU A CA 1
ATOM 842 C C . GLU A 1 107 ? -9.419 -3.248 -40.580 1.00 32.00 107 GLU A C 1
ATOM 844 O O . GLU A 1 107 ? -9.758 -4.379 -40.257 1.00 32.00 107 GLU A O 1
ATOM 849 N N . PHE A 1 108 ? -8.957 -2.393 -39.664 1.00 32.84 108 PHE A N 1
ATOM 850 C CA . PHE A 1 108 ? -8.884 -2.694 -38.232 1.00 32.84 108 PHE A CA 1
ATOM 851 C C . PHE A 1 108 ? -9.825 -1.780 -37.440 1.00 32.84 108 PHE A C 1
ATOM 853 O O . PHE A 1 108 ? -9.410 -0.820 -36.788 1.00 32.84 108 PHE A O 1
ATOM 860 N N . ALA A 1 109 ? -11.126 -2.053 -37.524 1.00 36.94 109 ALA A N 1
ATOM 861 C CA . ALA A 1 109 ? -12.101 -1.547 -36.564 1.00 36.94 109 ALA A CA 1
ATOM 862 C C . ALA A 1 109 ? -12.232 -2.565 -35.422 1.00 36.94 109 ALA A C 1
ATOM 864 O O . ALA A 1 109 ? -13.189 -3.324 -35.368 1.00 36.94 109 ALA A O 1
ATOM 865 N N . SER A 1 110 ? -11.231 -2.624 -34.542 1.00 41.28 110 SER A N 1
ATOM 866 C CA . SER A 1 110 ? -11.445 -3.147 -33.191 1.00 41.28 110 SER A CA 1
ATOM 867 C C . SER A 1 110 ? -12.037 -2.031 -32.327 1.00 41.28 110 SER A C 1
ATOM 869 O O . SER A 1 110 ? -11.737 -0.851 -32.561 1.00 41.28 110 SER A O 1
ATOM 871 N N . ASP A 1 111 ? -12.867 -2.391 -31.348 1.00 49.88 111 ASP A N 1
ATOM 872 C CA . ASP A 1 111 ? -13.418 -1.473 -30.346 1.00 49.88 111 ASP A CA 1
ATOM 873 C C . ASP A 1 111 ? -12.313 -0.551 -29.798 1.00 49.88 111 ASP A C 1
ATOM 875 O O . ASP A 1 111 ? -11.222 -1.001 -29.443 1.00 49.88 111 ASP A O 1
ATOM 879 N N . LYS A 1 112 ? -12.547 0.767 -29.809 1.00 61.56 112 LYS A N 1
ATOM 880 C CA . LYS A 1 112 ? -11.555 1.761 -29.359 1.00 61.56 112 LYS A CA 1
ATOM 881 C C . LYS A 1 112 ? -11.927 2.241 -27.962 1.00 61.56 112 LYS A C 1
ATOM 883 O O . LYS A 1 112 ? -12.994 2.831 -27.785 1.00 61.56 112 LYS A O 1
ATOM 888 N N . GLU A 1 113 ? -11.029 2.023 -27.007 1.00 60.16 113 GLU A N 1
ATOM 889 C CA . GLU A 1 113 ? -11.163 2.451 -25.614 1.00 60.16 113 GLU A CA 1
ATOM 890 C C . GLU A 1 113 ? -10.342 3.731 -25.362 1.00 60.16 113 GLU A C 1
ATOM 892 O O . GLU A 1 113 ? -9.185 3.852 -25.777 1.00 60.16 113 GLU A O 1
ATOM 897 N N . ILE A 1 114 ? -10.957 4.720 -24.712 1.00 66.00 114 ILE A N 1
ATOM 898 C CA . ILE A 1 114 ? -10.356 6.009 -24.356 1.00 66.00 114 ILE A CA 1
ATOM 899 C C . ILE A 1 114 ? -10.357 6.120 -22.833 1.00 66.00 114 ILE A C 1
ATOM 901 O O . ILE A 1 114 ? -11.422 6.100 -22.218 1.00 66.00 114 ILE A O 1
ATOM 905 N N . ALA A 1 115 ? -9.182 6.259 -22.231 1.00 60.53 115 ALA A N 1
ATOM 906 C CA . ALA A 1 115 ? -9.032 6.641 -20.839 1.00 60.53 115 ALA A CA 1
ATOM 907 C C . ALA A 1 115 ? -9.060 8.167 -20.725 1.00 60.53 115 ALA A C 1
ATOM 909 O O . ALA A 1 115 ? -8.417 8.879 -21.493 1.00 60.53 115 ALA A O 1
ATOM 910 N N . VAL A 1 116 ? -9.807 8.678 -19.763 1.00 66.75 116 VAL A N 1
ATOM 911 C CA . VAL A 1 116 ? -10.005 10.106 -19.551 1.00 66.75 116 VAL A CA 1
ATOM 912 C C . VAL A 1 116 ? -9.393 10.497 -18.217 1.00 66.75 116 VAL A C 1
ATOM 914 O O . VAL A 1 116 ? -9.536 9.759 -17.242 1.00 66.75 116 VAL A O 1
ATOM 917 N N . PHE A 1 117 ? -8.755 11.662 -18.162 1.00 66.56 117 PHE A N 1
ATOM 918 C CA . PHE A 1 117 ? -8.118 12.217 -16.964 1.00 66.56 117 PHE A CA 1
ATOM 919 C C . PHE A 1 117 ? -8.600 13.638 -16.701 1.00 66.56 117 PHE A C 1
ATOM 921 O O . PHE A 1 117 ? -8.970 14.343 -17.634 1.00 66.56 117 PHE A O 1
ATOM 928 N N . TYR A 1 118 ? -8.591 14.074 -15.449 1.00 65.31 118 TYR A N 1
ATOM 929 C CA . TYR A 1 118 ? -8.756 15.486 -15.102 1.00 65.31 118 TYR A CA 1
ATOM 930 C C . TYR A 1 118 ? -7.478 16.273 -15.436 1.00 65.31 118 TYR A C 1
ATOM 932 O O . TYR A 1 118 ? -6.428 15.691 -15.709 1.00 65.31 118 TYR A O 1
ATOM 940 N N . GLU A 1 119 ? -7.546 17.608 -15.407 1.00 66.25 119 GLU A N 1
ATOM 941 C CA . GLU A 1 119 ? -6.380 18.473 -15.674 1.00 66.25 119 GLU A CA 1
ATOM 942 C C . GLU A 1 119 ? -5.215 18.243 -14.699 1.00 66.25 119 GLU A C 1
ATOM 944 O O . GLU A 1 119 ? -4.059 18.454 -15.054 1.00 66.25 119 GLU A O 1
ATOM 949 N N . ASP A 1 120 ? -5.503 17.768 -13.488 1.00 61.41 120 ASP A N 1
ATOM 950 C CA . ASP A 1 120 ? -4.499 17.397 -12.487 1.00 61.41 120 ASP A CA 1
ATOM 951 C C . ASP A 1 120 ? -3.909 15.989 -12.705 1.00 61.41 120 ASP A C 1
ATOM 953 O O . ASP A 1 120 ? -3.196 15.472 -11.844 1.00 61.41 120 ASP A O 1
ATOM 957 N N . SER A 1 121 ? -4.194 15.368 -13.857 1.00 60.50 121 SER A N 1
ATOM 958 C CA . SER A 1 121 ? -3.775 14.015 -14.242 1.00 60.50 121 SER A CA 1
ATOM 959 C C . SER A 1 121 ? -4.366 12.882 -13.398 1.00 60.50 121 SER A C 1
ATOM 961 O O . SER A 1 121 ? -3.929 11.733 -13.518 1.00 60.50 121 SER A O 1
ATOM 963 N N . SER A 1 122 ? -5.379 13.154 -12.571 1.00 58.44 122 SER A N 1
ATOM 964 C CA . SER A 1 122 ? -6.137 12.093 -11.908 1.00 58.44 122 SER A CA 1
ATOM 965 C C . SER A 1 122 ? -7.067 11.378 -12.892 1.00 58.44 122 SER A C 1
ATOM 967 O O . SER A 1 122 ? -7.576 11.970 -13.845 1.00 58.44 122 SER A O 1
ATOM 969 N N . PHE A 1 123 ? -7.285 10.078 -12.692 1.00 60.97 123 PHE A N 1
ATOM 970 C CA . PHE A 1 123 ? -8.162 9.297 -13.560 1.00 60.97 123 PHE A CA 1
ATOM 971 C C . PHE A 1 123 ? -9.609 9.767 -13.462 1.00 60.97 123 PHE A C 1
ATOM 973 O O . PHE A 1 123 ? -10.197 9.749 -12.382 1.00 60.97 123 PHE A O 1
ATOM 980 N N . ALA A 1 124 ? -10.193 10.120 -14.601 1.00 59.84 124 ALA A N 1
ATOM 981 C CA . ALA A 1 124 ? -11.584 10.521 -14.702 1.00 59.84 124 ALA A CA 1
ATOM 982 C C . ALA A 1 124 ? -12.489 9.387 -15.161 1.00 59.84 124 ALA A C 1
ATOM 984 O O . ALA A 1 124 ? -13.643 9.372 -14.764 1.00 59.84 124 ALA A O 1
ATOM 985 N N . GLY A 1 125 ? -12.036 8.430 -15.973 1.00 58.22 125 GLY A N 1
ATOM 986 C CA . GLY A 1 125 ? -12.928 7.375 -16.455 1.00 58.22 125 GLY A CA 1
ATOM 987 C C . GLY A 1 125 ? -12.529 6.736 -17.765 1.00 58.22 125 GLY A C 1
ATOM 988 O O . GLY A 1 125 ? -11.498 7.058 -18.339 1.00 58.22 125 GLY A O 1
ATOM 989 N N . MET A 1 126 ? -13.384 5.855 -18.272 1.00 59.78 126 MET A N 1
ATOM 990 C CA . MET A 1 126 ? -13.218 5.247 -19.589 1.00 59.78 126 MET A CA 1
ATOM 991 C C . MET A 1 126 ? -14.404 5.485 -20.503 1.00 59.78 126 MET A C 1
ATOM 993 O O . MET A 1 126 ? -15.546 5.580 -20.054 1.00 59.78 126 MET A O 1
ATOM 997 N N . ILE A 1 127 ? -14.123 5.499 -21.802 1.00 64.19 127 ILE A N 1
ATOM 998 C CA . ILE A 1 127 ? -15.102 5.535 -22.881 1.00 64.19 127 ILE A CA 1
ATOM 999 C C . ILE A 1 127 ? -14.783 4.400 -23.833 1.00 64.19 127 ILE A C 1
ATOM 1001 O O . ILE A 1 127 ? -13.689 4.324 -24.379 1.00 64.19 127 ILE A O 1
ATOM 1005 N N . VAL A 1 128 ? -15.765 3.545 -24.059 1.00 60.22 128 VAL A N 1
ATOM 1006 C CA . VAL A 1 128 ? -15.682 2.405 -24.962 1.00 60.22 128 VAL A CA 1
ATOM 1007 C C . VAL A 1 128 ? -16.599 2.681 -26.144 1.00 60.22 128 VAL A C 1
ATOM 1009 O O . VAL A 1 128 ? -17.778 3.010 -25.971 1.00 60.22 128 VAL A O 1
ATOM 1012 N N . LYS A 1 129 ? -16.055 2.579 -27.357 1.00 58.50 129 LYS A N 1
ATOM 1013 C CA . LYS A 1 129 ? -16.830 2.641 -28.597 1.00 58.50 129 LYS A CA 1
ATOM 1014 C C . LYS A 1 129 ? -17.082 1.223 -29.094 1.00 58.50 129 LYS A C 1
ATOM 1016 O O . LYS A 1 129 ? -16.139 0.602 -29.566 1.00 58.50 129 LYS A O 1
ATOM 1021 N N . GLY A 1 130 ? -18.338 0.785 -29.027 1.00 54.34 130 GLY A N 1
ATOM 1022 C CA . GLY A 1 130 ? -18.827 -0.380 -29.766 1.00 54.34 130 GLY A CA 1
ATOM 1023 C C . GLY A 1 130 ? -19.388 0.013 -31.135 1.00 54.34 130 GLY A C 1
ATOM 1024 O O . GLY A 1 130 ? -19.567 1.204 -31.419 1.00 54.34 130 GLY A O 1
ATOM 1025 N N . ASP A 1 131 ? -19.735 -0.983 -31.954 1.00 49.88 131 ASP A N 1
ATOM 1026 C CA . ASP A 1 131 ? -20.158 -0.830 -33.360 1.00 49.88 131 ASP A CA 1
ATOM 1027 C C . ASP A 1 131 ? -21.230 0.253 -33.612 1.00 49.88 131 ASP A C 1
ATOM 1029 O O . ASP A 1 131 ? -21.223 0.894 -34.662 1.00 49.88 131 ASP A O 1
ATOM 1033 N N . PHE A 1 132 ? -22.118 0.525 -32.642 1.00 45.91 132 PHE A N 1
ATOM 1034 C CA . PHE A 1 132 ? -23.188 1.532 -32.775 1.00 45.91 132 PHE A CA 1
ATOM 1035 C C . PHE A 1 132 ? -23.480 2.358 -31.508 1.00 45.91 132 PHE A C 1
ATOM 1037 O O . PHE A 1 132 ? -24.455 3.113 -31.479 1.00 45.91 132 PHE A O 1
ATOM 1044 N N . ARG A 1 133 ? -22.683 2.228 -30.435 1.00 49.91 133 ARG A N 1
ATOM 1045 C CA . ARG A 1 133 ? -22.903 2.941 -29.159 1.00 49.91 133 ARG A CA 1
ATOM 1046 C C . ARG A 1 133 ? -21.584 3.327 -28.487 1.00 49.91 133 ARG A C 1
ATOM 1048 O O . ARG A 1 133 ? -20.620 2.572 -28.519 1.00 49.91 133 ARG A O 1
ATOM 1055 N N . LEU A 1 134 ? -21.576 4.495 -27.843 1.00 48.69 134 LEU A N 1
ATOM 1056 C CA . LEU A 1 134 ? -20.536 4.911 -26.899 1.00 48.69 134 LEU A CA 1
ATOM 1057 C C . LEU A 1 134 ? -21.025 4.596 -25.481 1.00 48.69 134 LEU A C 1
ATOM 1059 O O . LEU A 1 134 ? -22.082 5.088 -25.084 1.00 48.69 134 LEU A O 1
ATOM 1063 N N . SER A 1 135 ? -20.275 3.801 -24.724 1.00 51.31 135 SER A N 1
ATOM 1064 C CA . SER A 1 135 ? -20.488 3.598 -23.286 1.00 51.31 135 SER A CA 1
ATOM 1065 C C . SER A 1 135 ? -19.361 4.251 -22.503 1.00 51.31 135 SER A C 1
ATOM 1067 O O . SER A 1 135 ? -18.218 4.228 -22.948 1.00 51.31 135 SER A O 1
ATOM 1069 N N . TYR A 1 136 ? -19.659 4.823 -21.341 1.00 57.25 136 TYR A N 1
ATOM 1070 C CA . TYR A 1 136 ? -18.649 5.457 -20.506 1.00 57.25 136 TYR A CA 1
ATOM 1071 C C . TYR A 1 136 ? -18.883 5.186 -19.022 1.00 57.25 136 TYR A C 1
ATOM 1073 O O . TYR A 1 136 ? -20.025 5.123 -18.568 1.00 57.25 136 TYR A O 1
ATOM 1081 N N . GLY A 1 137 ? -17.790 5.037 -18.278 1.00 53.53 137 GLY A N 1
ATOM 1082 C CA . GLY A 1 137 ? -17.775 4.880 -16.826 1.00 53.53 137 GLY A CA 1
ATOM 1083 C C . GLY A 1 137 ? -16.753 5.842 -16.244 1.00 53.53 137 GLY A C 1
ATOM 1084 O O . GLY A 1 137 ? -15.554 5.643 -16.429 1.00 53.53 137 GLY A O 1
ATOM 1085 N N . PHE A 1 138 ? -17.228 6.908 -15.601 1.00 57.50 138 PHE A N 1
ATOM 1086 C CA . PHE A 1 138 ? -16.364 7.898 -14.968 1.00 57.50 138 PHE A CA 1
ATOM 1087 C C . PHE A 1 138 ? -16.170 7.579 -13.485 1.00 57.50 138 PHE A C 1
ATOM 1089 O O . PHE A 1 138 ? -17.098 7.179 -12.786 1.00 57.50 138 PHE A O 1
ATOM 1096 N N . VAL A 1 139 ? -14.943 7.766 -13.014 1.00 52.19 139 VAL A N 1
ATOM 1097 C CA . VAL A 1 139 ? -14.548 7.708 -11.612 1.00 52.19 139 VAL A CA 1
ATOM 1098 C C . VAL A 1 139 ? -14.635 9.112 -11.068 1.00 52.19 139 VAL A C 1
ATOM 1100 O O . VAL A 1 139 ? -14.134 10.048 -11.679 1.00 52.19 139 VAL A O 1
ATOM 1103 N N . VAL A 1 140 ? -15.241 9.261 -9.899 1.00 53.81 140 VAL A N 1
ATOM 1104 C CA . VAL A 1 140 ? -14.992 10.449 -9.086 1.00 53.81 140 VAL A CA 1
ATOM 1105 C C . VAL A 1 140 ? -13.786 10.108 -8.209 1.00 53.81 140 VAL A C 1
ATOM 1107 O O . VAL A 1 140 ? -13.948 9.322 -7.269 1.00 53.81 140 VAL A O 1
ATOM 1110 N N . PRO A 1 141 ? -12.575 10.606 -8.517 1.00 48.88 141 PRO A N 1
ATOM 1111 C CA . PRO A 1 141 ? -11.409 10.344 -7.697 1.00 48.88 141 PRO A CA 1
ATOM 1112 C C . PRO A 1 141 ? -11.672 10.873 -6.293 1.00 48.88 141 PRO A C 1
ATOM 1114 O O . PRO A 1 141 ? -12.324 11.904 -6.091 1.00 48.88 141 PRO A O 1
ATOM 1117 N N . ARG A 1 142 ? -11.164 10.153 -5.292 1.00 57.03 142 ARG A N 1
ATOM 1118 C CA . ARG A 1 142 ? -11.164 10.680 -3.930 1.00 57.03 142 ARG A CA 1
ATOM 1119 C C . ARG A 1 142 ? -10.320 11.943 -3.938 1.00 57.03 142 ARG A C 1
ATOM 1121 O O . ARG A 1 142 ? -9.210 11.936 -4.463 1.00 57.03 142 ARG A O 1
ATOM 1128 N N . ALA A 1 143 ? -10.846 13.017 -3.354 1.00 56.72 143 ALA A N 1
ATOM 1129 C CA . ALA A 1 143 ? -10.061 14.225 -3.164 1.00 56.72 143 ALA A CA 1
ATOM 1130 C C . ALA A 1 143 ? -8.769 13.841 -2.434 1.00 56.72 143 ALA A C 1
ATOM 1132 O O . ALA A 1 143 ? -8.831 13.295 -1.327 1.00 56.72 143 ALA A O 1
ATOM 1133 N N . LYS A 1 144 ? -7.618 14.085 -3.073 1.00 62.84 144 LYS A N 1
ATOM 1134 C CA . LYS A 1 144 ? -6.314 13.841 -2.461 1.00 62.84 144 LYS A CA 1
ATOM 1135 C C . LYS A 1 144 ? -6.277 14.616 -1.151 1.00 62.84 144 LYS A C 1
ATOM 1137 O O . LYS A 1 144 ? -6.420 15.838 -1.144 1.00 62.84 144 LYS A O 1
ATOM 1142 N N . LYS A 1 145 ? -6.119 13.897 -0.044 1.00 68.75 145 LYS A N 1
ATOM 1143 C CA . LYS A 1 145 ? -5.974 14.504 1.275 1.00 68.75 145 LYS A CA 1
ATOM 1144 C C . LYS A 1 145 ? -4.512 14.498 1.672 1.00 68.75 145 LYS A C 1
ATOM 1146 O O . LYS A 1 145 ? -3.769 13.557 1.375 1.00 68.75 145 LYS A O 1
ATOM 1151 N N . GLU A 1 146 ? -4.110 15.565 2.350 1.00 82.25 146 GLU A N 1
ATOM 1152 C CA . GLU A 1 146 ? -2.876 15.544 3.115 1.00 82.25 146 GLU A CA 1
ATOM 1153 C C . GLU A 1 146 ? -2.990 14.420 4.151 1.00 82.25 146 GLU A C 1
ATOM 1155 O O . GLU A 1 146 ? -3.920 14.396 4.958 1.00 82.25 146 GLU A O 1
ATOM 1160 N N . CYS A 1 147 ? -2.074 13.459 4.078 1.00 90.62 147 CYS A N 1
ATOM 1161 C CA . CYS A 1 147 ? -2.066 12.296 4.949 1.00 90.62 147 CYS A CA 1
ATOM 1162 C C . CYS A 1 147 ? -0.988 12.493 6.016 1.00 90.62 147 CYS A C 1
ATOM 1164 O O . CYS A 1 147 ? 0.206 12.408 5.720 1.00 90.62 147 CYS A O 1
ATOM 1166 N N . ARG A 1 148 ? -1.395 12.775 7.260 1.00 95.88 148 ARG A N 1
ATOM 1167 C CA . ARG A 1 148 ? -0.454 13.010 8.367 1.00 95.88 148 ARG A CA 1
ATOM 1168 C C . ARG A 1 148 ? 0.174 11.715 8.865 1.00 95.88 148 ARG A C 1
ATOM 1170 O O . ARG A 1 148 ? -0.506 10.708 9.039 1.00 95.88 148 ARG A O 1
ATOM 1177 N N . LEU A 1 149 ? 1.470 11.770 9.153 1.00 96.75 149 LEU A N 1
ATOM 1178 C CA . LEU A 1 149 ? 2.223 10.641 9.683 1.00 96.75 149 LEU A CA 1
ATOM 1179 C C . LEU A 1 149 ? 2.412 10.767 11.196 1.00 96.75 149 LEU A C 1
ATOM 1181 O O . LEU A 1 149 ? 2.889 11.795 11.674 1.00 96.75 149 LEU A O 1
ATOM 1185 N N . PHE A 1 150 ? 2.109 9.700 11.928 1.00 97.44 150 PHE A N 1
ATOM 1186 C CA . PHE A 1 150 ? 2.402 9.572 13.354 1.00 97.44 150 PHE A CA 1
ATOM 1187 C C . PHE A 1 150 ? 3.277 8.349 13.592 1.00 97.44 150 PHE A C 1
ATOM 1189 O O . PHE A 1 150 ? 3.062 7.298 13.001 1.00 97.44 150 PHE A O 1
ATOM 1196 N N . THR A 1 151 ? 4.243 8.453 14.493 1.00 96.31 151 THR A N 1
ATOM 1197 C CA . THR A 1 151 ? 4.952 7.287 15.030 1.00 96.31 151 THR A CA 1
ATOM 1198 C C . THR A 1 151 ? 4.157 6.675 16.179 1.00 96.31 151 THR A C 1
ATOM 1200 O O . THR A 1 151 ? 3.431 7.378 16.885 1.00 96.31 151 THR A O 1
ATOM 1203 N N . TRP A 1 152 ? 4.336 5.379 16.434 1.00 94.88 152 TRP A N 1
ATOM 1204 C CA . TRP A 1 152 ? 3.727 4.726 17.599 1.00 94.88 152 TRP A CA 1
ATOM 1205 C C . TRP A 1 152 ? 4.050 5.441 18.920 1.00 94.88 152 TRP A C 1
ATOM 1207 O O . TRP A 1 152 ? 3.174 5.624 19.762 1.00 94.88 152 TRP A O 1
ATOM 1217 N N . LYS A 1 153 ? 5.290 5.924 19.073 1.00 93.44 153 LYS A N 1
ATOM 1218 C CA . LYS A 1 153 ? 5.715 6.692 20.248 1.00 93.44 153 LYS A CA 1
ATOM 1219 C C . LYS A 1 153 ? 4.888 7.969 20.428 1.00 93.44 153 LYS A C 1
ATOM 1221 O O . LYS A 1 153 ? 4.379 8.209 21.514 1.00 93.44 153 LYS A O 1
ATOM 1226 N N . GLN A 1 154 ? 4.680 8.738 19.358 1.00 96.12 154 GLN A N 1
ATOM 1227 C CA . GLN A 1 154 ? 3.826 9.932 19.401 1.00 96.12 154 GLN A CA 1
ATOM 1228 C C . GLN A 1 154 ? 2.390 9.605 19.835 1.00 96.12 154 GLN A C 1
ATOM 1230 O O . GLN A 1 154 ? 1.790 10.373 20.584 1.00 96.12 154 GLN A O 1
ATOM 1235 N N . ILE A 1 155 ? 1.841 8.466 19.404 1.00 96.44 155 ILE A N 1
ATOM 1236 C CA . ILE A 1 155 ? 0.505 8.024 19.828 1.00 96.44 155 ILE A CA 1
ATOM 1237 C C . ILE A 1 155 ? 0.484 7.662 21.316 1.00 96.44 155 ILE A C 1
ATOM 1239 O O . ILE A 1 155 ? -0.391 8.136 22.046 1.00 96.44 155 ILE A O 1
ATOM 1243 N N . ALA A 1 156 ? 1.460 6.883 21.786 1.00 91.38 156 ALA A N 1
ATOM 1244 C CA . ALA A 1 156 ? 1.582 6.521 23.198 1.00 91.38 156 ALA A CA 1
ATOM 1245 C C . ALA A 1 156 ? 1.694 7.771 24.098 1.00 91.38 156 ALA A C 1
ATOM 1247 O O . ALA A 1 156 ? 0.976 7.888 25.103 1.00 91.38 156 ALA A O 1
ATOM 1248 N N . ASP A 1 157 ? 2.487 8.750 23.657 1.00 94.00 157 ASP A N 1
ATOM 1249 C CA . ASP A 1 157 ? 2.718 10.036 24.326 1.00 94.00 157 ASP A CA 1
ATOM 1250 C C . ASP A 1 157 ? 1.512 10.998 24.223 1.00 94.00 157 ASP A C 1
ATOM 1252 O O . ASP A 1 157 ? 1.497 12.053 24.853 1.00 94.00 157 ASP A O 1
ATOM 1256 N N . GLY A 1 158 ? 0.458 10.634 23.480 1.00 92.88 158 GLY A N 1
ATOM 1257 C CA . GLY A 1 158 ? -0.785 11.406 23.394 1.00 92.88 158 GLY A CA 1
ATOM 1258 C C . GLY A 1 158 ? -0.745 12.585 22.420 1.00 92.88 158 GLY A C 1
ATOM 1259 O O . GLY A 1 158 ? -1.555 13.498 22.548 1.00 92.88 158 GLY A O 1
ATOM 1260 N N . ALA A 1 159 ? 0.153 12.566 21.433 1.00 94.88 159 ALA A N 1
ATOM 1261 C CA . ALA A 1 159 ? 0.290 13.620 20.425 1.00 94.88 159 ALA A CA 1
ATOM 1262 C C . ALA A 1 159 ? -0.774 13.570 19.305 1.00 94.88 159 ALA A C 1
ATOM 1264 O O . ALA A 1 159 ? -0.683 14.320 18.332 1.00 94.88 159 ALA A O 1
ATOM 1265 N N . PHE A 1 160 ? -1.768 12.681 19.403 1.00 97.31 160 PHE A N 1
ATOM 1266 C CA . PHE A 1 160 ? -2.834 12.588 18.408 1.00 97.31 160 PHE A CA 1
ATOM 1267 C C . PHE A 1 160 ? -3.787 13.801 18.503 1.00 97.31 160 PHE A C 1
ATOM 1269 O O . PHE A 1 160 ? -4.146 14.190 19.619 1.00 97.31 160 PHE A O 1
ATOM 1276 N N . PRO A 1 161 ? -4.217 14.409 17.376 1.00 97.00 161 PRO A N 1
ATOM 1277 C CA . PRO A 1 161 ? -5.041 15.618 17.396 1.00 97.00 161 PRO A CA 1
ATOM 1278 C C . PRO A 1 161 ? -6.345 15.441 18.187 1.00 97.00 161 PRO A C 1
ATOM 1280 O O . PRO A 1 161 ? -7.111 14.499 17.971 1.00 97.00 161 PRO A O 1
ATOM 1283 N N . LEU A 1 162 ? -6.600 16.355 19.130 1.00 95.88 162 LEU A N 1
ATOM 1284 C CA . LEU A 1 162 ? -7.727 16.247 20.062 1.00 95.88 162 LEU A CA 1
ATOM 1285 C C . LEU A 1 162 ? -9.088 16.394 19.366 1.00 95.88 162 LEU A C 1
ATOM 1287 O O . LEU A 1 162 ? -10.064 15.780 19.788 1.00 95.88 162 LEU A O 1
ATOM 1291 N N . ASP A 1 163 ? -9.161 17.212 18.324 1.00 96.69 163 ASP A N 1
ATOM 1292 C CA . ASP A 1 163 ? -10.326 17.371 17.454 1.00 96.69 163 ASP A CA 1
ATOM 1293 C C . ASP A 1 163 ? -10.670 16.062 16.732 1.00 96.69 163 ASP A C 1
ATOM 1295 O O . ASP A 1 163 ? -11.812 15.611 16.811 1.00 96.69 163 ASP A O 1
ATOM 1299 N N . TRP A 1 164 ? -9.678 15.389 16.141 1.00 96.88 164 TRP A N 1
ATOM 1300 C CA . TRP A 1 164 ? -9.876 14.084 15.498 1.00 96.88 164 TRP A CA 1
ATOM 1301 C C . TRP A 1 164 ? -10.270 13.007 16.504 1.00 96.88 164 TRP A C 1
ATOM 1303 O O . TRP A 1 164 ? -11.193 12.235 16.260 1.00 96.88 164 TRP A O 1
ATOM 1313 N N . LYS A 1 165 ? -9.627 12.995 17.676 1.00 96.75 165 LYS A N 1
ATOM 1314 C CA . LYS A 1 165 ? -9.987 12.087 18.769 1.00 96.75 165 LYS A CA 1
ATOM 1315 C C . LYS A 1 165 ? -11.438 12.281 19.230 1.00 96.75 165 LYS A C 1
ATOM 1317 O O . LYS A 1 165 ? -12.123 11.300 19.506 1.00 96.75 165 LYS A O 1
ATOM 1322 N N . LYS A 1 166 ? -11.905 13.532 19.343 1.00 96.31 166 LYS A N 1
ATOM 1323 C CA . LYS A 1 166 ? -13.291 13.861 19.728 1.00 96.31 166 LYS A CA 1
ATOM 1324 C C . LYS A 1 166 ? -14.295 13.464 18.650 1.00 96.31 166 LYS A C 1
ATOM 1326 O O . LYS A 1 166 ? -15.368 12.980 18.993 1.00 96.31 166 LYS A O 1
ATOM 1331 N N . GLN A 1 167 ? -13.947 13.670 17.381 1.00 97.12 167 GLN A N 1
ATOM 1332 C CA . GLN A 1 167 ? -14.755 13.240 16.241 1.00 97.12 167 GLN A CA 1
ATOM 1333 C C . GLN A 1 167 ? -14.858 11.706 16.164 1.00 97.12 167 GLN A C 1
ATOM 1335 O O . GLN A 1 167 ? -15.915 11.173 15.843 1.00 97.12 167 GLN A O 1
ATOM 1340 N N . GLY A 1 168 ? -13.780 11.007 16.516 1.00 98.31 168 GLY A N 1
ATOM 1341 C CA . GLY A 1 168 ? -13.655 9.560 16.407 1.00 98.31 168 GLY A CA 1
ATOM 1342 C C . GLY A 1 168 ? -12.925 9.150 15.130 1.00 98.31 168 GLY A C 1
ATOM 1343 O O . GLY A 1 168 ? -12.959 9.852 14.116 1.00 98.31 168 GLY A O 1
ATOM 1344 N N . THR A 1 169 ? -12.242 8.008 15.180 1.00 98.69 169 THR A N 1
ATOM 1345 C CA . THR A 1 169 ? -11.457 7.481 14.057 1.00 98.69 169 THR A CA 1
ATOM 1346 C C . THR A 1 169 ? -11.982 6.140 13.557 1.00 98.69 169 THR A C 1
ATOM 1348 O O . THR A 1 169 ? -12.475 5.312 14.330 1.00 98.69 169 THR A O 1
ATOM 1351 N N . ALA A 1 170 ? -11.864 5.946 12.242 1.00 98.69 170 ALA A N 1
ATOM 1352 C CA . ALA A 1 170 ? -12.065 4.675 11.562 1.00 98.69 170 ALA A CA 1
ATOM 1353 C C . ALA A 1 170 ? -10.690 4.135 11.162 1.00 98.69 170 ALA A C 1
ATOM 1355 O O . ALA A 1 170 ? -9.967 4.795 10.412 1.00 98.69 170 ALA A O 1
ATOM 1356 N N . LEU A 1 171 ? -10.323 2.972 11.698 1.00 98.62 171 LEU A N 1
ATOM 1357 C CA . LEU A 1 171 ? -8.986 2.400 11.583 1.00 98.62 171 LEU A CA 1
ATOM 1358 C C . LEU A 1 171 ? -8.993 1.017 10.938 1.00 98.62 171 LEU A C 1
ATOM 1360 O O . LEU A 1 171 ? -9.956 0.266 11.049 1.00 98.62 171 LEU A O 1
ATOM 1364 N N . SER A 1 172 ? -7.873 0.684 10.308 1.00 98.38 172 SER A N 1
ATOM 1365 C CA . SER A 1 172 ? -7.480 -0.684 9.967 1.00 98.38 172 SER A CA 1
ATOM 1366 C C . SER A 1 172 ? -5.988 -0.855 10.261 1.00 98.38 172 SER A C 1
ATOM 1368 O O . SER A 1 172 ? -5.223 0.116 10.192 1.00 98.38 172 SER A O 1
ATOM 1370 N N . VAL A 1 173 ? -5.566 -2.056 10.635 1.00 97.38 173 VAL A N 1
ATOM 1371 C CA . VAL A 1 173 ? -4.250 -2.384 11.177 1.00 97.38 173 VAL A CA 1
ATOM 1372 C C . VAL A 1 173 ? -3.629 -3.498 10.343 1.00 97.38 173 VAL A C 1
ATOM 1374 O O . VAL A 1 173 ? -4.132 -4.610 10.264 1.00 97.38 173 VAL A O 1
ATOM 1377 N N . GLY A 1 174 ? -2.462 -3.252 9.753 1.00 93.88 174 GLY A N 1
ATOM 1378 C CA . GLY A 1 174 ? -1.849 -4.277 8.915 1.00 93.88 174 GLY A CA 1
ATOM 1379 C C . GLY A 1 174 ? -0.534 -3.883 8.269 1.00 93.88 174 GLY A C 1
ATOM 1380 O O . GLY A 1 174 ? -0.024 -2.771 8.406 1.00 93.88 174 GLY A O 1
ATOM 1381 N N . SER A 1 175 ? 0.048 -4.822 7.521 1.00 91.81 175 SER A N 1
ATOM 1382 C CA . SER A 1 175 ? 1.289 -4.553 6.783 1.00 91.81 175 SER A CA 1
ATOM 1383 C C . SER A 1 175 ? 1.090 -3.535 5.660 1.00 91.81 175 SER A C 1
ATOM 1385 O O . SER A 1 175 ? 1.997 -2.742 5.399 1.00 91.81 175 SER A O 1
ATOM 1387 N N . PHE A 1 176 ? -0.086 -3.557 5.019 1.00 93.44 176 PHE A N 1
ATOM 1388 C CA . PHE A 1 176 ? -0.421 -2.766 3.834 1.00 93.44 176 PHE A CA 1
ATOM 1389 C C . PHE A 1 176 ? 0.652 -2.836 2.731 1.00 93.44 176 PHE A C 1
ATOM 1391 O O . PHE A 1 176 ? 0.790 -1.912 1.929 1.00 93.44 176 PHE A O 1
ATOM 1398 N N . ASP A 1 177 ? 1.429 -3.925 2.682 1.00 92.75 177 ASP A N 1
ATOM 1399 C CA . ASP A 1 177 ? 2.509 -4.088 1.711 1.00 92.75 177 ASP A CA 1
ATOM 1400 C C . ASP A 1 177 ? 1.926 -4.280 0.305 1.00 92.75 177 ASP A C 1
ATOM 1402 O O . ASP A 1 177 ? 1.145 -5.202 0.046 1.00 92.75 177 ASP A O 1
ATOM 1406 N N . GLY A 1 178 ? 2.258 -3.352 -0.589 1.00 87.94 178 GLY A N 1
ATOM 1407 C CA . GLY A 1 178 ? 1.738 -3.290 -1.944 1.00 87.94 178 GLY A CA 1
ATOM 1408 C C . GLY A 1 178 ? 0.339 -2.692 -2.076 1.00 87.94 178 GLY A C 1
ATOM 1409 O O . GLY A 1 178 ? -0.094 -2.546 -3.212 1.00 87.94 178 GLY A O 1
ATOM 1410 N N . MET A 1 179 ? -0.374 -2.330 -0.997 1.00 89.56 179 MET A N 1
ATOM 1411 C CA . MET A 1 179 ? -1.751 -1.783 -1.057 1.00 89.56 179 MET A CA 1
ATOM 1412 C C . MET A 1 179 ? -2.609 -2.455 -2.159 1.00 89.56 179 MET A C 1
ATOM 1414 O O . MET A 1 179 ? -3.023 -1.820 -3.128 1.00 89.56 179 MET A O 1
ATOM 1418 N N . HIS A 1 180 ? -2.733 -3.782 -2.090 1.00 89.44 180 HIS A N 1
ATOM 1419 C CA . HIS A 1 180 ? -3.432 -4.590 -3.090 1.00 89.44 180 HIS A CA 1
ATOM 1420 C C . HIS A 1 180 ? -4.956 -4.525 -2.928 1.00 89.44 180 HIS A C 1
ATOM 1422 O O . HIS A 1 180 ? -5.445 -4.019 -1.923 1.00 89.44 180 HIS A O 1
ATOM 1428 N N . SER A 1 181 ? -5.705 -5.117 -3.862 1.00 84.56 181 SER A N 1
ATOM 1429 C CA . SER A 1 181 ? -7.183 -5.136 -3.859 1.00 84.56 181 SER A CA 1
ATOM 1430 C C . SER A 1 181 ? -7.817 -5.454 -2.496 1.00 84.56 181 SER A C 1
ATOM 1432 O O . SER A 1 181 ? -8.664 -4.697 -2.045 1.00 84.56 181 SER A O 1
ATOM 1434 N N . GLY A 1 182 ? -7.348 -6.483 -1.780 1.00 88.44 182 GLY A N 1
ATOM 1435 C CA . GLY A 1 182 ? -7.857 -6.772 -0.427 1.00 88.44 182 GLY A CA 1
ATOM 1436 C C . GLY A 1 182 ? -7.623 -5.655 0.611 1.00 88.44 182 GLY A C 1
ATOM 1437 O O . GLY A 1 182 ? -8.491 -5.383 1.431 1.00 88.44 182 GLY A O 1
ATOM 1438 N N . HIS A 1 183 ? -6.487 -4.947 0.561 1.00 94.00 183 HIS A N 1
ATOM 1439 C CA . HIS A 1 183 ? -6.258 -3.784 1.428 1.00 94.00 183 HIS A CA 1
ATOM 1440 C C . HIS A 1 183 ? -7.170 -2.612 1.056 1.00 94.00 183 HIS A C 1
ATOM 1442 O O . HIS A 1 183 ? -7.566 -1.832 1.917 1.00 94.00 183 HIS A O 1
ATOM 1448 N N . LEU A 1 184 ? -7.497 -2.481 -0.226 1.00 87.12 184 LEU A N 1
ATOM 1449 C CA . LEU A 1 184 ? -8.375 -1.428 -0.709 1.00 87.12 184 LEU A CA 1
ATOM 1450 C C . LEU A 1 184 ? -9.821 -1.654 -0.255 1.00 87.12 184 LEU A C 1
ATOM 1452 O O . LEU A 1 184 ? -10.465 -0.693 0.148 1.00 87.12 184 LEU A O 1
ATOM 1456 N N . ASP A 1 185 ? -10.283 -2.906 -0.183 1.00 86.62 185 ASP A N 1
ATOM 1457 C CA . ASP A 1 185 ? -11.587 -3.243 0.405 1.00 86.62 185 ASP A CA 1
ATOM 1458 C C . ASP A 1 185 ? -11.668 -2.817 1.895 1.00 86.62 185 ASP A C 1
ATOM 1460 O O . ASP A 1 185 ? -12.683 -2.264 2.338 1.00 86.62 185 ASP A O 1
ATOM 1464 N N . LEU A 1 186 ? -10.573 -2.971 2.661 1.00 93.44 186 LEU A N 1
ATOM 1465 C CA . LEU A 1 186 ? -10.469 -2.445 4.032 1.00 93.44 186 LEU A CA 1
ATOM 1466 C C . LEU A 1 186 ? -10.560 -0.917 4.046 1.00 93.44 186 LEU A C 1
ATOM 1468 O O . LEU A 1 186 ? -11.403 -0.360 4.748 1.00 93.44 186 LEU A O 1
ATOM 1472 N N . VAL A 1 187 ? -9.748 -0.223 3.243 1.00 90.19 187 VAL A N 1
ATOM 1473 C CA . VAL A 1 187 ? -9.767 1.248 3.174 1.00 90.19 187 VAL A CA 1
ATOM 1474 C C . VAL A 1 187 ? -11.151 1.770 2.771 1.00 90.19 187 VAL A C 1
ATOM 1476 O O . VAL A 1 187 ? -11.655 2.716 3.375 1.00 90.19 187 VAL A O 1
ATOM 1479 N N . ASP A 1 188 ? -11.814 1.127 1.814 1.00 86.31 188 ASP A N 1
ATOM 1480 C CA . ASP A 1 188 ? -13.156 1.485 1.356 1.00 86.31 188 ASP A CA 1
ATOM 1481 C C . ASP A 1 188 ? -14.199 1.394 2.468 1.00 86.31 188 ASP A C 1
ATOM 1483 O O . ASP A 1 188 ? -15.095 2.238 2.550 1.00 86.31 188 ASP A O 1
ATOM 1487 N N . SER A 1 189 ? -14.074 0.408 3.357 1.00 90.38 189 SER A N 1
ATOM 1488 C CA . SER A 1 189 ? -14.937 0.308 4.534 1.00 90.38 189 SER A CA 1
ATOM 1489 C C . SER A 1 189 ? -14.736 1.475 5.512 1.00 90.38 189 SER A C 1
ATOM 1491 O O . SER A 1 189 ? -15.723 2.004 6.025 1.00 90.38 189 SER A O 1
ATOM 1493 N N . LEU A 1 190 ? -13.494 1.952 5.691 1.00 94.12 190 LEU A N 1
ATOM 1494 C CA . LEU A 1 190 ? -13.200 3.123 6.527 1.00 94.12 190 LEU A CA 1
ATOM 1495 C C . LEU A 1 190 ? -13.836 4.380 5.931 1.00 94.12 190 LEU A C 1
ATOM 1497 O O . LEU A 1 190 ? -14.476 5.158 6.633 1.00 94.12 190 LEU A O 1
ATOM 1501 N N . MET A 1 191 ? -13.713 4.554 4.613 1.00 85.75 191 MET A N 1
ATOM 1502 C CA . MET A 1 191 ? -14.227 5.732 3.906 1.00 85.75 191 MET A CA 1
ATOM 1503 C C . MET A 1 191 ? -15.759 5.824 3.893 1.00 85.75 191 MET A C 1
ATOM 1505 O O . MET A 1 191 ? -16.306 6.914 3.703 1.00 85.75 191 MET A O 1
ATOM 1509 N N . LYS A 1 192 ? -16.469 4.707 4.100 1.00 88.25 192 LYS A N 1
ATOM 1510 C CA . LYS A 1 192 ? -17.936 4.698 4.239 1.00 88.25 192 LYS A CA 1
ATOM 1511 C C . LYS A 1 192 ? -18.404 5.348 5.548 1.00 88.25 192 LYS A C 1
ATOM 1513 O O . LYS A 1 192 ? -19.530 5.841 5.585 1.00 88.25 192 LYS A O 1
ATOM 1518 N N . LYS A 1 193 ? -17.553 5.409 6.578 1.00 93.50 193 LYS A N 1
ATOM 1519 C CA . LYS A 1 193 ? -17.832 6.044 7.878 1.00 93.50 193 LYS A CA 1
ATOM 1520 C C . LYS A 1 193 ? -17.454 7.526 7.854 1.00 93.50 193 LYS A C 1
ATOM 1522 O O . LYS A 1 193 ? -16.441 7.941 8.409 1.00 93.50 193 LYS A O 1
ATOM 1527 N N . LYS A 1 194 ? -18.260 8.330 7.154 1.00 89.94 194 LYS A N 1
ATOM 1528 C CA . LYS A 1 194 ? -17.999 9.763 6.894 1.00 89.94 194 LYS A CA 1
ATOM 1529 C C . LYS A 1 194 ? -17.927 10.622 8.161 1.00 89.94 194 LYS A C 1
ATOM 1531 O O . LYS A 1 194 ? -17.366 11.714 8.126 1.00 89.94 194 LYS A O 1
ATOM 1536 N N . GLU A 1 195 ? -18.524 10.150 9.246 1.00 93.56 195 GLU A N 1
ATOM 1537 C CA . GLU A 1 195 ? -18.507 10.765 10.566 1.00 93.56 195 GLU A CA 1
ATOM 1538 C C . GLU A 1 195 ? -17.142 10.651 11.260 1.00 93.56 195 GLU A C 1
ATOM 1540 O O . GLU A 1 195 ? -16.815 11.508 12.080 1.00 93.56 195 GLU A O 1
ATOM 1545 N N . PHE A 1 196 ? -16.317 9.666 10.892 1.00 97.31 196 PHE A N 1
ATOM 1546 C CA . PHE A 1 196 ? -15.016 9.415 11.506 1.00 97.31 196 PHE A CA 1
ATOM 1547 C C . PHE A 1 196 ? -13.855 9.858 10.617 1.00 97.31 196 PHE A C 1
ATOM 1549 O O . PHE A 1 196 ? -13.957 9.951 9.394 1.00 97.31 196 PHE A O 1
ATOM 1556 N N . VAL A 1 197 ? -12.711 10.120 11.247 1.00 97.81 197 VAL A N 1
ATOM 1557 C CA . VAL A 1 197 ? -11.463 10.414 10.539 1.00 97.81 197 VAL A CA 1
ATOM 1558 C C . VAL A 1 197 ? -10.808 9.087 10.119 1.00 97.81 197 VAL A C 1
ATOM 1560 O O . VAL A 1 197 ? -10.442 8.304 11.000 1.00 97.81 197 VAL A O 1
ATOM 1563 N N . PRO A 1 198 ? -10.648 8.806 8.810 1.00 97.38 198 PRO A N 1
ATOM 1564 C CA . PRO A 1 198 ? -10.095 7.541 8.338 1.00 97.38 198 PRO A CA 1
ATOM 1565 C C . PRO A 1 198 ? -8.566 7.538 8.423 1.00 97.38 198 PRO A C 1
ATOM 1567 O O . PRO A 1 198 ? -7.904 8.486 7.984 1.00 97.38 198 PRO A O 1
ATOM 1570 N N . GLY A 1 199 ? -8.001 6.449 8.931 1.00 97.88 199 GLY A N 1
ATOM 1571 C CA . GLY A 1 199 ? -6.559 6.237 8.967 1.00 97.88 199 GLY A CA 1
ATOM 1572 C C . GLY A 1 199 ? -6.199 4.762 9.059 1.00 97.88 199 GLY A C 1
ATOM 1573 O O . GLY A 1 199 ? -7.061 3.911 9.249 1.00 97.88 199 GLY A O 1
ATOM 1574 N N . ILE A 1 200 ? -4.915 4.452 8.924 1.00 98.12 200 ILE A N 1
ATOM 1575 C CA . ILE A 1 200 ? -4.416 3.085 9.113 1.00 98.12 200 ILE A CA 1
ATOM 1576 C C . ILE A 1 200 ? -3.289 3.051 10.135 1.00 98.12 200 ILE A C 1
ATOM 1578 O O . ILE A 1 200 ? -2.551 4.024 10.306 1.00 98.12 200 ILE A O 1
ATOM 1582 N N . VAL A 1 201 ? -3.123 1.902 10.775 1.00 97.94 201 VAL A N 1
ATOM 1583 C CA . VAL A 1 201 ? -1.931 1.556 11.541 1.00 97.94 201 VAL A CA 1
ATOM 1584 C C . VAL A 1 201 ? -1.124 0.568 10.710 1.00 97.94 201 VAL A C 1
ATOM 1586 O O . VAL A 1 201 ? -1.625 -0.475 10.296 1.00 97.94 201 VAL A O 1
ATOM 1589 N N . THR A 1 202 ? 0.131 0.895 10.435 1.00 95.75 202 THR A N 1
ATOM 1590 C CA . THR A 1 202 ? 1.008 0.061 9.619 1.00 95.75 202 THR A CA 1
ATOM 1591 C C . THR A 1 202 ? 2.418 0.005 10.176 1.00 95.75 202 THR A C 1
ATOM 1593 O O . THR A 1 202 ? 2.747 0.647 11.171 1.00 95.75 202 THR A O 1
ATOM 1596 N N . PHE A 1 203 ? 3.266 -0.775 9.523 1.00 91.06 203 PHE A N 1
ATOM 1597 C CA . PHE A 1 203 ? 4.645 -0.991 9.919 1.00 91.06 203 PHE A CA 1
ATOM 1598 C C . PHE A 1 203 ? 5.595 -0.372 8.897 1.00 91.06 203 PHE A C 1
ATOM 1600 O O . PHE A 1 203 ? 5.325 -0.400 7.685 1.00 91.06 203 PHE A O 1
ATOM 1607 N N . ARG A 1 204 ? 6.717 0.181 9.380 1.00 87.88 204 ARG A N 1
ATOM 1608 C CA . ARG A 1 204 ? 7.774 0.715 8.506 1.00 87.88 204 ARG A CA 1
ATOM 1609 C C . ARG A 1 204 ? 8.353 -0.382 7.615 1.00 87.88 204 ARG A C 1
ATOM 1611 O O . ARG A 1 204 ? 8.500 -0.177 6.415 1.00 87.88 204 ARG A O 1
ATOM 1618 N N . SER A 1 205 ? 8.624 -1.539 8.207 1.00 79.69 205 SER A N 1
ATOM 1619 C CA . SER A 1 205 ? 8.990 -2.785 7.538 1.00 79.69 205 SER A CA 1
ATOM 1620 C C . SER A 1 205 ? 8.064 -3.901 8.012 1.00 79.69 205 SER A C 1
ATOM 1622 O O . SER A 1 205 ? 7.552 -3.867 9.135 1.00 79.69 205 SER A O 1
ATOM 1624 N N . SER A 1 206 ? 7.800 -4.882 7.154 1.00 76.38 206 SER A N 1
ATOM 1625 C CA . SER A 1 206 ? 6.957 -6.017 7.521 1.00 76.38 206 SER A CA 1
ATOM 1626 C C . SER A 1 206 ? 7.575 -6.838 8.661 1.00 76.38 206 SER A C 1
ATOM 1628 O O . SER A 1 206 ? 8.792 -6.893 8.844 1.00 76.38 206 SER A O 1
ATOM 1630 N N . TYR A 1 207 ? 6.735 -7.555 9.413 1.00 74.94 207 TYR A N 1
ATOM 1631 C CA . TYR A 1 207 ? 7.211 -8.488 10.442 1.00 74.94 207 TYR A CA 1
ATOM 1632 C C . TYR A 1 207 ? 8.157 -9.563 9.874 1.00 74.94 207 TYR A C 1
ATOM 1634 O O . TYR A 1 207 ? 9.092 -9.994 10.547 1.00 74.94 207 TYR A O 1
ATOM 1642 N N . ARG A 1 208 ? 7.945 -9.976 8.617 1.00 73.31 208 ARG A N 1
ATOM 1643 C CA . ARG A 1 208 ? 8.824 -10.930 7.927 1.00 73.31 208 ARG A CA 1
ATOM 1644 C C . ARG A 1 208 ? 10.201 -10.328 7.650 1.00 73.31 208 ARG A C 1
ATOM 1646 O O . ARG A 1 208 ? 11.198 -10.973 7.956 1.00 73.31 208 ARG A O 1
ATOM 1653 N N . ALA A 1 209 ? 10.256 -9.071 7.202 1.00 71.88 209 ALA A N 1
ATOM 1654 C CA . ALA A 1 209 ? 11.512 -8.333 7.081 1.00 71.88 209 ALA A CA 1
ATOM 1655 C C . ALA A 1 209 ? 12.259 -8.260 8.423 1.00 71.88 209 ALA A C 1
ATOM 1657 O O . ALA A 1 209 ? 13.465 -8.482 8.470 1.00 71.88 209 ALA A O 1
ATOM 1658 N N . PHE A 1 210 ? 11.542 -8.028 9.528 1.00 69.81 210 PHE A N 1
ATOM 1659 C CA . PHE A 1 210 ? 12.129 -8.028 10.872 1.00 69.81 210 PHE A CA 1
ATOM 1660 C C . PHE A 1 210 ? 12.688 -9.402 11.298 1.00 69.81 210 PHE A C 1
ATOM 1662 O O . PHE A 1 210 ? 13.678 -9.465 12.023 1.00 69.81 210 PHE A O 1
ATOM 1669 N N . LYS A 1 211 ? 12.085 -10.511 10.850 1.00 70.00 211 LYS A N 1
ATOM 1670 C CA . LYS A 1 211 ? 12.533 -11.881 11.164 1.00 70.00 211 LYS A CA 1
ATOM 1671 C C . LYS A 1 211 ? 13.755 -12.352 10.366 1.00 70.00 211 LYS A C 1
ATOM 1673 O O . LYS A 1 211 ? 14.329 -13.369 10.742 1.00 70.00 211 LYS A O 1
ATOM 1678 N N . GLY A 1 212 ? 14.156 -11.635 9.315 1.00 62.56 212 GLY A N 1
ATOM 1679 C CA . GLY A 1 212 ? 15.333 -11.957 8.498 1.00 62.56 212 GLY A CA 1
ATOM 1680 C C . GLY A 1 212 ? 15.113 -13.014 7.406 1.00 62.56 212 GLY A C 1
ATOM 1681 O O . GLY A 1 212 ? 16.050 -13.318 6.679 1.00 62.56 212 GLY A O 1
ATOM 1682 N N . ASP A 1 213 ? 13.894 -13.540 7.260 1.00 64.19 213 ASP A N 1
ATOM 1683 C CA . ASP A 1 213 ? 13.487 -14.441 6.173 1.00 64.19 213 ASP A CA 1
ATOM 1684 C C . ASP A 1 213 ? 12.575 -13.665 5.215 1.00 64.19 213 ASP A C 1
ATOM 1686 O O . ASP A 1 213 ? 11.356 -13.574 5.420 1.00 64.19 213 ASP A O 1
ATOM 1690 N N . TYR A 1 214 ? 13.184 -12.951 4.260 1.00 72.75 214 TYR A N 1
ATOM 1691 C CA . TYR A 1 214 ? 12.446 -11.974 3.472 1.00 72.75 214 TYR A CA 1
ATOM 1692 C C . TYR A 1 214 ? 12.962 -11.751 2.054 1.00 72.75 214 TYR A C 1
ATOM 1694 O O . TYR A 1 214 ? 14.114 -11.397 1.832 1.00 72.75 214 TYR A O 1
ATOM 1702 N N . GLU A 1 215 ? 12.045 -11.873 1.098 1.00 74.12 215 GLU A N 1
ATOM 1703 C CA . GLU A 1 215 ? 12.282 -11.735 -0.344 1.00 74.12 215 GLU A CA 1
ATOM 1704 C C . GLU A 1 215 ? 12.140 -10.287 -0.856 1.00 74.12 215 GLU A C 1
ATOM 1706 O O . GLU A 1 215 ? 12.237 -10.029 -2.056 1.00 74.12 215 GLU A O 1
ATOM 1711 N N . GLY A 1 216 ? 11.901 -9.346 0.061 1.00 87.62 216 GLY A N 1
ATOM 1712 C CA . GLY A 1 216 ? 11.678 -7.925 -0.203 1.00 87.62 216 GLY A CA 1
ATOM 1713 C C . GLY A 1 216 ? 10.212 -7.495 -0.061 1.00 87.62 216 GLY A C 1
ATOM 1714 O O . GLY A 1 216 ? 9.318 -8.328 -0.053 1.00 87.62 216 GLY A O 1
ATOM 1715 N N . GLU A 1 217 ? 9.949 -6.198 0.115 1.00 91.44 217 GLU A N 1
ATOM 1716 C CA . GLU A 1 217 ? 8.603 -5.599 0.177 1.00 91.44 217 GLU A CA 1
ATOM 1717 C C . GLU A 1 217 ? 8.019 -5.452 -1.234 1.00 91.44 217 GLU A C 1
ATOM 1719 O O . GLU A 1 217 ? 8.748 -5.182 -2.184 1.00 91.44 217 GLU A O 1
ATOM 1724 N N . VAL A 1 218 ? 6.701 -5.575 -1.400 1.00 93.88 218 VAL A N 1
ATOM 1725 C CA . VAL A 1 218 ? 6.036 -5.256 -2.677 1.00 93.88 218 VAL A CA 1
ATOM 1726 C C . VAL A 1 218 ? 6.124 -3.760 -2.975 1.00 93.88 218 VAL A C 1
ATOM 1728 O O . VAL A 1 218 ? 6.318 -3.367 -4.123 1.00 93.88 218 VAL A O 1
ATOM 1731 N N . SER A 1 219 ? 5.988 -2.915 -1.954 1.00 91.31 219 SER A N 1
ATOM 1732 C CA . SER A 1 219 ? 6.094 -1.458 -2.087 1.00 91.31 219 SER A CA 1
ATOM 1733 C C . SER A 1 219 ? 7.040 -0.873 -1.052 1.00 91.31 219 SER A C 1
ATOM 1735 O O . SER A 1 219 ? 6.978 -1.252 0.120 1.00 91.31 219 SER A O 1
ATOM 1737 N N . THR A 1 220 ? 7.835 0.123 -1.440 1.00 91.25 220 THR A N 1
ATOM 1738 C CA . THR A 1 220 ? 8.626 0.886 -0.469 1.00 91.25 220 THR A CA 1
ATOM 1739 C C . THR A 1 220 ? 7.726 1.650 0.501 1.00 91.25 220 THR A C 1
ATOM 1741 O O . THR A 1 220 ? 6.541 1.891 0.253 1.00 91.25 220 THR A O 1
ATOM 1744 N N . PHE A 1 221 ? 8.296 2.096 1.622 1.00 90.38 221 PHE A N 1
ATOM 1745 C CA . PHE A 1 221 ? 7.569 2.952 2.560 1.00 90.38 221 PHE A CA 1
ATOM 1746 C C . PHE A 1 221 ? 7.081 4.256 1.896 1.00 90.38 221 PHE A C 1
ATOM 1748 O O . PHE A 1 221 ? 5.955 4.682 2.147 1.00 90.38 221 PHE A O 1
ATOM 1755 N N . ARG A 1 222 ? 7.884 4.847 0.995 1.00 89.12 222 ARG A N 1
ATOM 1756 C CA . ARG A 1 222 ? 7.508 6.029 0.200 1.00 89.12 222 ARG A CA 1
ATOM 1757 C C . ARG A 1 222 ? 6.258 5.755 -0.637 1.00 89.12 222 ARG A C 1
ATOM 1759 O O . ARG A 1 222 ? 5.278 6.491 -0.533 1.00 89.12 222 ARG A O 1
ATOM 1766 N N . GLN A 1 223 ? 6.265 4.663 -1.402 1.00 89.62 223 GLN A N 1
ATOM 1767 C CA . GLN A 1 223 ? 5.118 4.241 -2.206 1.00 89.62 223 GLN A CA 1
ATOM 1768 C C . GLN A 1 223 ? 3.885 3.974 -1.336 1.00 89.62 223 GLN A C 1
ATOM 1770 O O . GLN A 1 223 ? 2.797 4.453 -1.648 1.00 89.62 223 GLN A O 1
ATOM 1775 N N . LYS A 1 224 ? 4.054 3.294 -0.194 1.00 90.06 224 LYS A N 1
ATOM 1776 C CA . LYS A 1 224 ? 2.972 3.049 0.771 1.00 90.06 224 LYS A CA 1
ATOM 1777 C C . LYS A 1 224 ? 2.307 4.353 1.227 1.00 90.06 224 LYS A C 1
ATOM 1779 O O . LYS A 1 224 ? 1.080 4.429 1.231 1.00 90.06 224 LYS A O 1
ATOM 1784 N N . MET A 1 225 ? 3.085 5.387 1.565 1.00 90.12 225 MET A N 1
ATOM 1785 C CA . MET A 1 225 ? 2.536 6.693 1.967 1.00 90.12 225 MET A CA 1
ATOM 1786 C C . MET A 1 225 ? 1.799 7.389 0.818 1.00 90.12 225 MET A C 1
ATOM 1788 O O . MET A 1 225 ? 0.714 7.936 1.031 1.00 90.12 225 MET A O 1
ATOM 1792 N N . ASN A 1 226 ? 2.335 7.309 -0.403 1.00 84.88 226 ASN A N 1
ATOM 1793 C CA . ASN A 1 226 ? 1.652 7.821 -1.591 1.00 84.88 226 ASN A CA 1
ATOM 1794 C C . ASN A 1 226 ? 0.303 7.126 -1.807 1.00 84.88 226 ASN A C 1
ATOM 1796 O O . ASN A 1 226 ? -0.704 7.813 -1.983 1.00 84.88 226 ASN A O 1
ATOM 1800 N N . PHE A 1 227 ? 0.245 5.793 -1.704 1.00 84.69 227 PHE A N 1
ATOM 18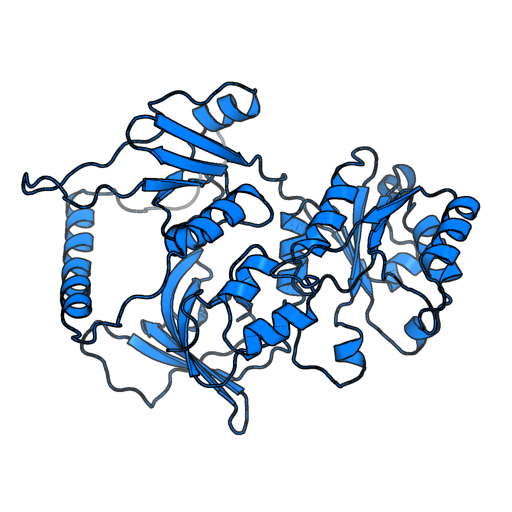01 C CA . PHE A 1 227 ? -1.015 5.057 -1.825 1.00 84.69 227 PHE A CA 1
ATOM 1802 C C . PHE A 1 227 ? -2.018 5.451 -0.740 1.00 84.69 227 PHE A C 1
ATOM 1804 O O . PHE A 1 227 ? -3.202 5.590 -1.035 1.00 84.69 227 PHE A O 1
ATOM 1811 N N . CYS A 1 228 ? -1.572 5.690 0.495 1.00 87.44 228 CYS A N 1
ATOM 1812 C CA . CYS A 1 228 ? -2.458 6.144 1.570 1.00 87.44 228 CYS A CA 1
ATOM 1813 C C . CYS A 1 228 ? -3.103 7.501 1.249 1.00 87.44 228 CYS A C 1
ATOM 1815 O O . CYS A 1 228 ? -4.325 7.640 1.332 1.00 87.44 228 CYS A O 1
ATOM 1817 N N . SER A 1 229 ? -2.297 8.479 0.817 1.00 84.38 229 SER A N 1
ATOM 1818 C CA . SER A 1 229 ? -2.790 9.811 0.438 1.00 84.38 229 SER A CA 1
ATOM 1819 C C . SER A 1 229 ? -3.731 9.759 -0.772 1.00 84.38 229 SER A C 1
ATOM 1821 O O . SER A 1 229 ? -4.792 10.386 -0.753 1.00 84.38 229 SER A O 1
ATOM 1823 N N . GLN A 1 230 ? -3.390 8.969 -1.796 1.00 77.00 230 GLN A N 1
ATOM 1824 C CA . GLN A 1 230 ? -4.221 8.782 -2.995 1.00 77.00 230 GLN A CA 1
ATOM 1825 C C . GLN A 1 230 ? -5.576 8.136 -2.679 1.00 77.00 230 GLN A C 1
ATOM 1827 O O . GLN A 1 230 ? -6.575 8.457 -3.316 1.00 77.00 230 GLN A O 1
ATOM 1832 N N . ASN A 1 231 ? -5.633 7.264 -1.670 1.00 78.50 231 ASN A N 1
ATOM 1833 C CA . ASN A 1 231 ? -6.865 6.588 -1.267 1.00 78.50 231 ASN A CA 1
ATOM 1834 C C . ASN A 1 231 ? -7.722 7.388 -0.271 1.00 78.50 231 ASN A C 1
ATOM 1836 O O . ASN A 1 231 ? -8.762 6.894 0.175 1.00 78.50 231 ASN A O 1
ATOM 1840 N N . GLY A 1 232 ? -7.338 8.634 0.031 1.00 82.75 232 GLY A N 1
ATOM 1841 C CA . GLY A 1 232 ? -8.127 9.570 0.834 1.00 82.75 232 GLY A CA 1
ATOM 1842 C C . GLY A 1 232 ? -7.998 9.391 2.348 1.00 82.75 232 GLY A C 1
ATOM 1843 O O . GLY A 1 232 ? -8.806 9.965 3.083 1.00 82.75 232 GLY A O 1
ATOM 1844 N N . LEU A 1 233 ? -7.003 8.626 2.816 1.00 90.81 233 LEU A N 1
ATOM 1845 C CA . LEU A 1 233 ? -6.705 8.505 4.242 1.00 90.81 233 LEU A CA 1
ATOM 1846 C C . LEU A 1 233 ? -6.217 9.848 4.794 1.00 90.81 233 LEU A C 1
ATOM 1848 O O . LEU A 1 233 ? -5.414 10.542 4.169 1.00 90.81 233 LEU A O 1
ATOM 1852 N N . SER A 1 234 ? -6.696 10.205 5.985 1.00 96.00 234 SER A N 1
ATOM 1853 C CA . SER A 1 234 ? -6.288 11.433 6.673 1.00 96.00 234 SER A CA 1
ATOM 1854 C C . SER A 1 234 ? -4.976 11.247 7.435 1.00 96.00 234 SER A C 1
ATOM 1856 O O . SER A 1 234 ? -4.244 12.215 7.650 1.00 96.00 234 SER A O 1
ATOM 1858 N N . PHE A 1 235 ? -4.676 10.020 7.877 1.00 97.75 235 PHE A N 1
ATOM 1859 C CA . PHE A 1 235 ? -3.446 9.733 8.605 1.00 97.75 235 PHE A CA 1
ATOM 1860 C C . PHE A 1 235 ? -2.981 8.281 8.532 1.00 97.75 235 PHE A C 1
ATOM 1862 O O . PHE A 1 235 ? -3.748 7.360 8.251 1.00 97.75 235 PHE A O 1
ATOM 1869 N N . VAL A 1 236 ? -1.704 8.096 8.857 1.00 98.06 236 VAL A N 1
ATOM 1870 C CA . VAL A 1 236 ? -1.053 6.800 9.034 1.00 98.06 236 VAL A CA 1
ATOM 1871 C C . VAL A 1 236 ? -0.301 6.806 10.363 1.00 98.06 236 VAL A C 1
ATOM 1873 O O . VAL A 1 236 ? 0.485 7.716 10.634 1.00 98.06 236 VAL A O 1
ATOM 1876 N N . ILE A 1 237 ? -0.514 5.779 11.181 1.00 98.12 237 ILE A N 1
ATOM 1877 C CA . ILE A 1 237 ? 0.296 5.488 12.367 1.00 98.12 237 ILE A CA 1
ATOM 1878 C C . ILE A 1 237 ? 1.318 4.425 11.977 1.00 98.12 237 ILE A C 1
ATOM 1880 O O . ILE A 1 237 ? 0.950 3.329 11.566 1.00 98.12 237 ILE A O 1
ATOM 1884 N N . VAL A 1 238 ? 2.602 4.737 12.107 1.00 96.50 238 VAL A N 1
ATOM 1885 C CA . VAL A 1 238 ? 3.706 3.844 11.762 1.00 96.50 238 VAL A CA 1
ATOM 1886 C C . VAL A 1 238 ? 4.333 3.276 13.017 1.00 96.50 238 VAL A C 1
ATOM 1888 O O . VAL A 1 238 ? 4.783 4.000 13.909 1.00 96.50 238 VAL A O 1
ATOM 1891 N N . ILE A 1 239 ? 4.392 1.955 13.043 1.00 93.81 239 ILE A N 1
ATOM 1892 C CA . ILE A 1 239 ? 5.083 1.169 14.046 1.00 93.81 239 ILE A CA 1
ATOM 1893 C C . ILE A 1 239 ? 6.433 0.739 13.470 1.00 93.81 239 ILE A C 1
ATOM 1895 O O . ILE A 1 239 ? 6.516 0.110 12.411 1.00 93.81 239 ILE A O 1
ATOM 1899 N N . ASP A 1 240 ? 7.494 1.054 14.203 1.00 88.44 240 ASP A N 1
ATOM 1900 C CA . ASP A 1 240 ? 8.804 0.446 14.012 1.00 88.44 240 ASP A CA 1
ATOM 1901 C C . ASP A 1 240 ? 8.844 -0.818 14.876 1.00 88.44 240 ASP A C 1
ATOM 1903 O O . ASP A 1 240 ? 8.809 -0.735 16.105 1.00 88.44 240 ASP A O 1
ATOM 1907 N N . PHE A 1 241 ? 8.835 -1.999 14.247 1.00 82.06 241 PHE A N 1
ATOM 1908 C CA . PHE A 1 241 ? 8.851 -3.259 14.990 1.00 82.06 241 PHE A CA 1
ATOM 1909 C C . PHE A 1 241 ? 10.116 -3.345 15.848 1.00 82.06 241 PHE A C 1
ATOM 1911 O O . PHE A 1 241 ? 11.234 -3.304 15.337 1.00 82.06 241 PHE A O 1
ATOM 1918 N N . SER A 1 242 ? 9.925 -3.497 17.157 1.00 85.25 242 SER A N 1
ATOM 1919 C CA . SER A 1 242 ? 11.000 -3.691 18.125 1.00 85.25 242 SER A CA 1
ATOM 1920 C C . SER A 1 242 ? 10.675 -4.856 19.065 1.00 85.25 242 SER A C 1
ATOM 1922 O O . SER A 1 242 ? 9.499 -5.219 19.212 1.00 85.25 242 SER A O 1
ATOM 1924 N N . PRO A 1 243 ? 11.679 -5.459 19.729 1.00 84.69 243 PRO A N 1
ATOM 1925 C CA . PRO A 1 243 ? 11.441 -6.463 20.763 1.00 84.69 243 PRO A CA 1
ATOM 1926 C C . PRO A 1 243 ? 10.490 -5.973 21.862 1.00 84.69 243 PRO A C 1
ATOM 1928 O O . PRO A 1 243 ? 9.674 -6.749 22.355 1.00 84.69 243 PRO A O 1
ATOM 1931 N N . GLU A 1 244 ? 10.555 -4.694 22.224 1.00 87.38 244 GLU A N 1
ATOM 1932 C CA . GLU A 1 244 ? 9.691 -4.057 23.220 1.00 87.38 244 GLU A CA 1
ATOM 1933 C C . GLU A 1 244 ? 8.256 -3.947 22.707 1.00 87.38 244 GLU A C 1
ATOM 1935 O O . GLU A 1 244 ? 7.336 -4.383 23.395 1.00 87.38 244 GLU A O 1
ATOM 1940 N N . PHE A 1 245 ? 8.064 -3.450 21.478 1.00 89.00 245 PHE A N 1
ATOM 1941 C CA . PHE A 1 245 ? 6.739 -3.383 20.859 1.00 89.00 245 PHE A CA 1
ATOM 1942 C C . PHE A 1 245 ? 6.112 -4.777 20.728 1.00 89.00 245 PHE A C 1
ATOM 1944 O O . PHE A 1 245 ? 4.931 -4.961 21.005 1.00 89.00 245 PHE A O 1
ATOM 1951 N N . SER A 1 246 ? 6.911 -5.786 20.367 1.00 87.94 246 SER A N 1
ATOM 1952 C CA . SER A 1 246 ? 6.422 -7.154 20.162 1.00 87.94 246 SER A CA 1
ATOM 1953 C C . SER A 1 246 ? 5.830 -7.806 21.416 1.00 87.94 246 SER A C 1
ATOM 1955 O O . SER A 1 246 ? 5.111 -8.790 21.280 1.00 87.94 246 SER A O 1
ATOM 1957 N N . LYS A 1 247 ? 6.133 -7.274 22.610 1.00 92.12 247 LYS A N 1
ATOM 1958 C CA . LYS A 1 247 ? 5.652 -7.755 23.917 1.00 92.12 247 LYS A CA 1
ATOM 1959 C C . LYS A 1 247 ? 4.349 -7.094 24.374 1.00 92.12 247 LYS A C 1
ATOM 1961 O O . LYS A 1 247 ? 3.863 -7.438 25.442 1.00 92.12 247 LYS A O 1
ATOM 1966 N N . ILE A 1 248 ? 3.810 -6.141 23.614 1.00 93.38 248 ILE A N 1
ATOM 1967 C CA . ILE A 1 248 ? 2.541 -5.490 23.952 1.00 93.38 248 ILE A CA 1
ATOM 1968 C C . ILE A 1 248 ? 1.406 -6.510 23.818 1.00 93.38 248 ILE A C 1
ATOM 1970 O O . ILE A 1 248 ? 1.252 -7.142 22.772 1.00 93.38 248 ILE A O 1
ATOM 1974 N N . GLU A 1 249 ? 0.596 -6.654 24.865 1.00 96.44 249 GLU A N 1
ATOM 1975 C CA . GLU A 1 249 ? -0.606 -7.487 24.833 1.00 96.44 249 GLU A CA 1
ATOM 1976 C C . GLU A 1 249 ? -1.633 -6.920 23.845 1.00 96.44 249 GLU A C 1
ATOM 1978 O O . GLU A 1 249 ? -1.808 -5.705 23.728 1.00 96.44 249 GLU A O 1
ATOM 1983 N N . GLY A 1 250 ? -2.339 -7.791 23.119 1.00 95.06 250 GLY A N 1
ATOM 1984 C CA . GLY A 1 250 ? -3.255 -7.346 22.059 1.00 95.06 250 GLY A CA 1
ATOM 1985 C C . GLY A 1 250 ? -4.406 -6.496 22.597 1.00 95.06 250 GLY A C 1
ATOM 1986 O O . GLY A 1 250 ? -4.788 -5.502 21.984 1.00 95.06 250 GLY A O 1
ATOM 1987 N N . THR A 1 251 ? -4.895 -6.814 23.797 1.00 95.06 251 THR A N 1
ATOM 1988 C CA . THR A 1 251 ? -5.902 -6.007 24.498 1.00 95.06 251 THR A CA 1
ATOM 1989 C C . THR A 1 251 ? -5.407 -4.595 24.785 1.00 95.06 251 THR A C 1
ATOM 1991 O O . THR A 1 251 ? -6.162 -3.640 24.620 1.00 95.06 251 THR A O 1
ATOM 1994 N N . ASP A 1 252 ? -4.145 -4.447 25.187 1.00 95.69 252 ASP A N 1
ATOM 1995 C CA . ASP A 1 252 ? -3.558 -3.145 25.503 1.00 95.69 252 ASP A CA 1
ATOM 1996 C C . ASP A 1 252 ? -3.304 -2.345 24.228 1.00 95.69 252 ASP A C 1
ATOM 1998 O O . ASP A 1 252 ? -3.585 -1.149 24.184 1.00 95.69 252 ASP A O 1
ATOM 2002 N N . PHE A 1 253 ? -2.860 -3.013 23.160 1.00 96.56 253 PHE A N 1
ATOM 2003 C CA . PHE A 1 253 ? -2.732 -2.407 21.839 1.00 96.56 253 PHE A CA 1
ATOM 2004 C C . PHE A 1 253 ? -4.064 -1.802 21.362 1.00 96.56 253 PHE A C 1
ATOM 2006 O O . PHE A 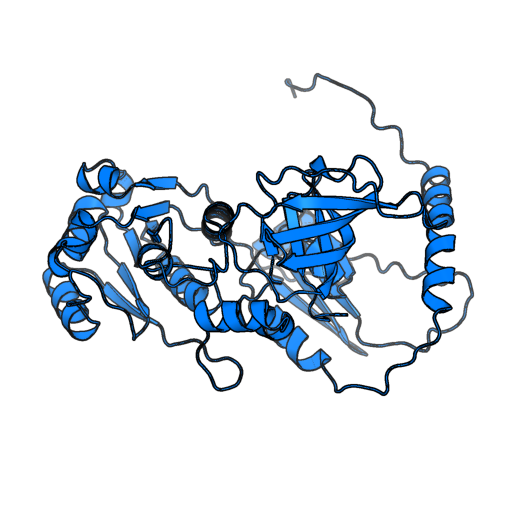1 253 ? -4.108 -0.624 21.000 1.00 96.56 253 PHE A O 1
ATOM 2013 N N . ILE A 1 254 ? -5.163 -2.563 21.429 1.00 97.50 254 ILE A N 1
ATOM 2014 C CA . ILE A 1 254 ? -6.495 -2.085 21.027 1.00 97.50 254 ILE A CA 1
ATOM 2015 C C . ILE A 1 254 ? -6.999 -0.964 21.946 1.00 97.50 254 ILE A C 1
ATOM 2017 O O . ILE A 1 254 ? -7.513 0.045 21.455 1.00 97.50 254 ILE A O 1
ATOM 2021 N N . LYS A 1 255 ? -6.801 -1.079 23.266 1.00 96.19 255 LYS A N 1
ATOM 2022 C CA . LYS A 1 255 ? -7.160 -0.018 24.223 1.00 96.19 255 LYS A CA 1
ATOM 2023 C C . LYS A 1 255 ? -6.408 1.278 23.950 1.00 96.19 255 LYS A C 1
ATOM 2025 O O . LYS A 1 255 ? -7.023 2.337 23.961 1.00 96.19 255 LYS A O 1
ATOM 2030 N N . ILE A 1 256 ? -5.116 1.217 23.623 1.00 96.38 256 ILE A N 1
ATOM 2031 C CA . ILE A 1 256 ? -4.336 2.404 23.245 1.00 96.38 256 ILE A CA 1
ATOM 2032 C C . ILE A 1 256 ? -4.952 3.085 22.018 1.00 96.38 256 ILE A C 1
ATOM 2034 O O . ILE A 1 256 ? -5.089 4.307 22.018 1.00 96.38 256 ILE A O 1
ATOM 2038 N N . LEU A 1 257 ? -5.369 2.335 20.995 1.00 97.88 257 LEU A N 1
ATOM 2039 C CA . LEU A 1 257 ? -6.032 2.918 19.822 1.00 97.88 257 LEU A CA 1
ATOM 2040 C C . LEU A 1 257 ? -7.382 3.562 20.181 1.00 97.88 257 LEU A C 1
ATOM 2042 O O . LEU A 1 257 ? -7.671 4.674 19.730 1.00 97.88 257 LEU A O 1
ATOM 2046 N N . CYS A 1 258 ? -8.178 2.926 21.041 1.00 97.69 258 CYS A N 1
ATOM 2047 C CA . CYS A 1 258 ? -9.425 3.507 21.550 1.00 97.69 258 CYS A CA 1
ATOM 2048 C C . CYS A 1 258 ? -9.155 4.805 22.329 1.00 97.69 258 CYS A C 1
ATOM 2050 O O . CYS A 1 258 ? -9.705 5.863 22.014 1.00 97.69 258 CYS A O 1
ATOM 2052 N N . ASP A 1 259 ? -8.246 4.752 23.298 1.00 96.44 259 ASP A N 1
ATOM 2053 C CA . ASP A 1 259 ? -8.025 5.816 24.273 1.00 96.44 259 ASP A CA 1
ATOM 2054 C C . ASP A 1 259 ? -7.211 6.979 23.722 1.00 96.44 259 ASP A C 1
ATOM 2056 O O . ASP A 1 259 ? -7.441 8.124 24.113 1.00 96.44 259 ASP A O 1
ATOM 2060 N N . LYS A 1 260 ? -6.230 6.727 22.852 1.00 97.44 260 LYS A N 1
ATOM 2061 C CA . LYS A 1 260 ? -5.321 7.757 22.323 1.00 97.44 260 LYS A CA 1
ATOM 2062 C C . LYS A 1 260 ? -5.784 8.289 20.976 1.00 97.44 260 LYS A C 1
ATOM 2064 O O . LYS A 1 260 ? -5.713 9.498 20.773 1.00 97.44 260 LYS A O 1
ATOM 2069 N N . CYS A 1 261 ? -6.316 7.429 20.110 1.00 97.81 261 CYS A N 1
ATOM 2070 C CA . CYS A 1 261 ? -6.755 7.816 18.767 1.00 97.81 261 CYS A CA 1
ATOM 2071 C C . CYS A 1 261 ? -8.269 8.043 18.669 1.00 97.81 261 CYS A C 1
ATOM 2073 O O . CYS A 1 261 ? -8.749 8.498 17.633 1.00 97.81 261 CYS A O 1
ATOM 2075 N N . GLY A 1 262 ? -9.039 7.735 19.719 1.00 97.81 262 GLY A N 1
ATOM 2076 C CA . GLY A 1 262 ? -10.497 7.835 19.666 1.00 97.81 262 GLY A CA 1
ATOM 2077 C C . GLY A 1 262 ? -11.098 6.842 18.674 1.00 97.81 262 GLY A C 1
ATOM 2078 O O . GLY A 1 262 ? -12.038 7.197 17.970 1.00 97.81 262 GLY A O 1
ATOM 2079 N N . MET A 1 263 ? -10.526 5.640 18.552 1.00 98.44 263 MET A N 1
ATOM 2080 C CA . MET A 1 263 ? -11.027 4.623 17.624 1.00 98.44 263 MET A CA 1
ATOM 2081 C C . MET A 1 263 ? -12.485 4.278 17.938 1.00 98.44 263 MET A C 1
ATOM 2083 O O . MET A 1 263 ? -12.816 3.906 19.063 1.00 98.44 263 MET A O 1
ATOM 2087 N N . ARG A 1 264 ? -13.357 4.428 16.936 1.00 98.50 264 ARG A N 1
ATOM 2088 C CA . ARG A 1 264 ? -14.793 4.101 17.001 1.00 98.50 264 ARG A CA 1
ATOM 2089 C C . ARG A 1 264 ? -15.205 3.034 16.001 1.00 98.50 264 ARG A C 1
ATOM 2091 O O . ARG A 1 264 ? -16.243 2.409 16.185 1.00 98.50 264 ARG A O 1
ATOM 2098 N N . PHE A 1 265 ? -14.386 2.814 14.981 1.00 98.75 265 PHE A N 1
ATOM 2099 C CA . PHE A 1 265 ? -14.594 1.793 13.972 1.00 98.75 265 PHE A CA 1
ATOM 2100 C C . PHE A 1 265 ? -13.261 1.121 13.653 1.00 98.75 265 PHE A C 1
ATOM 2102 O O . PHE A 1 265 ? -12.266 1.815 13.429 1.00 98.75 265 PHE A O 1
ATOM 2109 N N . LEU A 1 266 ? -13.250 -0.207 13.633 1.00 98.69 266 LEU A N 1
ATOM 2110 C CA . LEU A 1 266 ? -12.105 -1.025 13.254 1.00 98.69 266 LEU A CA 1
ATOM 2111 C C . LEU A 1 266 ? -12.529 -1.965 12.127 1.00 98.69 266 LEU A C 1
ATOM 2113 O O . LEU A 1 266 ? -13.522 -2.676 12.269 1.00 98.69 266 LEU A O 1
ATOM 2117 N N . SER A 1 267 ? -11.792 -1.964 11.020 1.00 98.00 267 SER A N 1
ATOM 2118 C CA . SER A 1 267 ? -12.038 -2.861 9.893 1.00 98.00 267 SER A CA 1
ATOM 2119 C C . SER A 1 267 ? -10.847 -3.763 9.644 1.00 98.00 267 SER A C 1
ATOM 2121 O O . SER A 1 267 ? -9.742 -3.263 9.436 1.00 98.00 267 SER A O 1
ATOM 2123 N N . GLU A 1 268 ? -11.077 -5.074 9.649 1.00 97.56 268 GLU A N 1
ATOM 2124 C CA . GLU A 1 268 ? -10.020 -6.075 9.513 1.00 97.56 268 GLU A CA 1
ATOM 2125 C C . GLU A 1 268 ? -10.435 -7.273 8.657 1.00 97.56 268 GLU A C 1
ATOM 2127 O O . GLU A 1 268 ? -11.619 -7.578 8.493 1.00 97.56 268 GLU A O 1
ATOM 2132 N N . GLY A 1 269 ? -9.432 -7.964 8.113 1.00 93.06 269 GLY A N 1
ATOM 2133 C CA . GLY A 1 269 ? -9.620 -9.251 7.446 1.00 93.06 269 GLY A CA 1
ATOM 2134 C C . GLY A 1 269 ? -9.898 -10.383 8.440 1.00 93.06 269 GLY A C 1
ATOM 2135 O O . GLY A 1 269 ? -9.572 -10.289 9.622 1.00 93.06 269 GLY A O 1
ATOM 2136 N N . LEU A 1 270 ? -10.466 -11.487 7.951 1.00 89.56 270 LEU A N 1
ATOM 2137 C CA . LEU A 1 270 ? -10.798 -12.668 8.766 1.00 89.56 270 LEU A CA 1
ATOM 2138 C C . LEU A 1 270 ? -9.590 -13.312 9.467 1.00 89.56 270 LEU A C 1
ATOM 2140 O O . LEU A 1 270 ? -9.749 -13.949 10.505 1.00 89.56 270 LEU A O 1
ATOM 2144 N N . ASP A 1 271 ? -8.392 -13.164 8.904 1.00 88.69 271 ASP A N 1
ATOM 2145 C CA . ASP A 1 271 ? -7.143 -13.718 9.431 1.00 88.69 271 ASP A CA 1
ATOM 2146 C C . ASP A 1 271 ? -6.369 -12.740 10.328 1.00 88.69 271 ASP A C 1
ATOM 2148 O O . ASP A 1 271 ? -5.213 -12.997 10.682 1.00 88.69 271 ASP A O 1
ATOM 2152 N N . PHE A 1 272 ? -6.982 -11.608 10.683 1.00 94.31 272 PHE A N 1
ATOM 2153 C CA . PHE A 1 272 ? -6.341 -10.609 11.518 1.00 94.31 272 PHE A CA 1
ATOM 2154 C C . PHE A 1 272 ? -6.029 -11.157 12.912 1.00 94.31 272 PHE A C 1
ATOM 2156 O O . PHE A 1 272 ? -6.876 -11.730 13.600 1.00 94.31 272 PHE A O 1
ATOM 2163 N N . THR A 1 273 ? -4.789 -10.922 13.339 1.00 94.31 273 THR A N 1
ATOM 2164 C CA . THR A 1 273 ? -4.326 -11.181 14.701 1.00 94.31 273 THR A CA 1
ATOM 2165 C C . THR A 1 273 ? -3.429 -10.045 15.175 1.00 94.31 273 THR A C 1
ATOM 2167 O O . THR A 1 273 ? -2.708 -9.426 14.384 1.00 94.31 273 THR A O 1
ATOM 2170 N N . CYS A 1 274 ? -3.438 -9.765 16.477 1.00 93.81 274 CYS A N 1
ATOM 2171 C CA . CYS A 1 274 ? -2.562 -8.760 17.072 1.00 93.81 274 CYS A CA 1
ATOM 2172 C C . CYS A 1 274 ? -2.103 -9.124 18.491 1.00 93.81 274 CYS A C 1
ATOM 2174 O O . CYS A 1 274 ? -2.547 -10.102 19.098 1.00 93.81 274 CYS A O 1
ATOM 2176 N N . GLY A 1 275 ? -1.169 -8.325 19.012 1.00 91.06 275 GLY A N 1
ATOM 2177 C CA . GLY A 1 275 ? -0.595 -8.505 20.343 1.00 91.06 275 GLY A CA 1
ATOM 2178 C C . GLY A 1 275 ? 0.548 -9.512 20.417 1.00 91.06 275 GLY A C 1
ATOM 2179 O O . GLY A 1 275 ? 0.967 -10.098 19.414 1.00 91.06 275 GLY A O 1
ATOM 2180 N N . TYR A 1 276 ? 1.058 -9.712 21.633 1.00 90.19 276 TYR A N 1
ATOM 2181 C CA . TYR A 1 276 ? 2.132 -10.653 21.921 1.00 90.19 276 TYR A CA 1
ATOM 2182 C C . TYR A 1 276 ? 1.786 -12.041 21.372 1.00 90.19 276 TYR A C 1
ATOM 2184 O O . TYR A 1 276 ? 0.777 -12.642 21.730 1.00 90.19 276 TYR A O 1
ATOM 2192 N N . LYS A 1 277 ? 2.623 -12.528 20.446 1.00 88.19 277 LYS A N 1
ATOM 2193 C CA . LYS A 1 277 ? 2.435 -13.802 19.724 1.00 88.19 277 LYS A CA 1
ATOM 2194 C C . LYS A 1 277 ? 1.100 -13.933 18.964 1.00 88.19 277 LYS A C 1
ATOM 2196 O O . LYS A 1 277 ? 0.705 -15.053 18.661 1.00 88.19 277 LYS A O 1
ATOM 2201 N N . GLY A 1 278 ? 0.438 -12.823 18.627 1.00 89.81 278 GLY A N 1
ATOM 2202 C CA . GLY A 1 278 ? -0.849 -12.841 17.925 1.00 89.81 278 GLY A CA 1
ATOM 2203 C C . GLY A 1 278 ? -1.996 -13.388 18.779 1.00 89.81 278 GLY A C 1
ATOM 2204 O O . GLY A 1 278 ? -2.896 -14.021 18.242 1.00 89.81 278 GLY A O 1
ATOM 2205 N N . ALA A 1 279 ? -1.942 -13.198 20.102 1.00 93.06 279 ALA A N 1
ATOM 2206 C CA . ALA A 1 279 ? -2.900 -13.777 21.044 1.00 93.06 279 ALA A CA 1
ATOM 2207 C C . ALA A 1 279 ? -4.337 -13.237 20.920 1.00 93.06 279 ALA A C 1
ATOM 2209 O O . ALA A 1 279 ? -5.258 -13.865 21.435 1.00 93.06 279 ALA A O 1
ATOM 2210 N N . VAL A 1 280 ? -4.541 -12.085 20.273 1.00 95.56 280 VAL A N 1
ATOM 2211 C CA . VAL A 1 280 ? -5.879 -11.559 19.976 1.00 95.56 280 VAL A CA 1
ATOM 2212 C C . VAL A 1 280 ? -6.221 -11.880 18.530 1.00 95.56 280 VAL A C 1
ATOM 2214 O O . VAL A 1 280 ? -5.614 -11.329 17.615 1.00 95.56 280 VAL A O 1
ATOM 2217 N N . ASP A 1 281 ? -7.201 -12.757 18.353 1.00 96.00 281 ASP A N 1
ATOM 2218 C CA . ASP A 1 281 ? -7.837 -13.113 17.085 1.00 96.00 281 ASP A CA 1
ATOM 2219 C C . ASP A 1 281 ? -9.189 -12.398 16.913 1.00 96.00 281 ASP A C 1
ATOM 2221 O O . ASP A 1 281 ? -9.601 -11.603 17.761 1.00 96.00 281 ASP A O 1
ATOM 2225 N N . MET A 1 282 ? -9.904 -12.684 15.823 1.00 94.69 282 MET A N 1
ATOM 2226 C CA . MET A 1 282 ? -11.202 -12.062 15.532 1.00 94.69 282 MET A CA 1
ATOM 2227 C C . MET A 1 282 ? -12.287 -12.362 16.581 1.00 94.69 282 MET A C 1
ATOM 2229 O O . MET A 1 282 ? -13.122 -11.496 16.853 1.00 94.69 282 MET A O 1
ATOM 2233 N N . GLU A 1 283 ? -12.276 -13.543 17.213 1.00 94.56 283 GLU A N 1
ATOM 2234 C CA . GLU A 1 283 ? -13.237 -13.871 18.278 1.00 94.56 283 GLU A CA 1
ATOM 2235 C C . GLU A 1 283 ? -12.975 -13.021 19.529 1.00 94.56 283 GLU A C 1
ATOM 2237 O O . GLU A 1 283 ? -13.887 -12.406 20.093 1.00 94.56 283 GLU A O 1
ATOM 2242 N N . SER A 1 284 ? -11.711 -12.948 19.945 1.00 95.25 284 SER A N 1
ATOM 2243 C CA . SER A 1 284 ? -11.277 -12.130 21.077 1.00 95.25 284 SER A CA 1
ATOM 2244 C C . SER A 1 284 ? -11.513 -10.644 20.802 1.00 95.25 284 SER A C 1
ATOM 2246 O O . SER A 1 284 ? -12.006 -9.921 21.668 1.00 95.25 284 SER A O 1
ATOM 2248 N N . LEU A 1 285 ? -11.233 -10.194 19.577 1.00 96.00 285 LEU A N 1
ATOM 2249 C CA . LEU A 1 285 ? -11.430 -8.815 19.143 1.00 96.00 285 LEU A CA 1
ATOM 2250 C C . LEU A 1 285 ? -12.904 -8.399 19.182 1.00 96.00 285 LEU A C 1
ATOM 2252 O O . LEU A 1 285 ? -13.194 -7.272 19.573 1.00 96.00 285 LEU A O 1
ATOM 2256 N N . SER A 1 286 ? -13.836 -9.300 18.855 1.00 95.75 286 SER A N 1
ATOM 2257 C CA . SER A 1 286 ? -15.278 -9.035 18.964 1.00 95.75 286 SER A CA 1
ATOM 2258 C C . SER A 1 286 ? -15.713 -8.757 20.411 1.00 95.75 286 SER A C 1
ATOM 2260 O O . SER A 1 286 ? -16.485 -7.830 20.657 1.00 95.75 286 SER A O 1
ATOM 2262 N N . LYS A 1 287 ? -15.162 -9.492 21.388 1.00 96.12 287 LYS A N 1
ATOM 2263 C CA . LYS A 1 287 ? -15.413 -9.242 22.822 1.00 96.12 287 LYS A CA 1
ATOM 2264 C C . LYS A 1 287 ? -14.824 -7.896 23.253 1.00 96.12 287 LYS A C 1
ATOM 2266 O O . LYS A 1 287 ? -15.519 -7.081 23.852 1.00 96.12 287 LYS A O 1
ATOM 2271 N N . ILE A 1 288 ? -13.576 -7.628 22.855 1.00 96.50 288 ILE A N 1
ATOM 2272 C CA . ILE A 1 288 ? -12.891 -6.355 23.128 1.00 96.50 288 ILE A CA 1
ATOM 2273 C C . ILE A 1 288 ? -13.656 -5.171 22.513 1.00 96.50 288 ILE A C 1
ATOM 2275 O O . ILE A 1 288 ? -13.720 -4.110 23.132 1.00 96.50 288 ILE A O 1
ATOM 2279 N N . ALA A 1 289 ? -14.260 -5.344 21.334 1.00 96.94 289 ALA A N 1
ATOM 2280 C CA . ALA A 1 289 ? -15.089 -4.333 20.682 1.00 96.94 289 ALA A CA 1
ATOM 2281 C C . ALA A 1 289 ? -16.301 -3.937 21.532 1.00 96.94 289 ALA A C 1
ATOM 2283 O O . ALA A 1 289 ? -16.565 -2.744 21.699 1.00 96.94 289 ALA A O 1
ATOM 2284 N N . GLY A 1 290 ? -16.978 -4.922 22.132 1.00 94.69 290 GLY A N 1
ATOM 2285 C CA . GLY A 1 290 ? -18.065 -4.689 23.083 1.00 94.69 290 GLY A CA 1
ATOM 2286 C C . GLY A 1 290 ? -17.602 -3.929 24.328 1.00 94.69 290 GLY A C 1
ATOM 2287 O O . GLY A 1 290 ? -18.211 -2.925 24.692 1.00 94.69 290 GLY A O 1
ATOM 2288 N N . ASP A 1 291 ? -16.491 -4.358 24.929 1.00 94.38 291 ASP A N 1
ATOM 2289 C CA . ASP A 1 291 ? -15.954 -3.753 26.157 1.00 94.38 291 ASP A CA 1
ATOM 2290 C C . ASP A 1 291 ? -15.426 -2.324 25.940 1.00 94.38 291 ASP A C 1
ATOM 2292 O O . ASP A 1 291 ? -15.571 -1.460 26.805 1.00 94.38 291 ASP A O 1
ATOM 2296 N N . CYS A 1 292 ? -14.804 -2.062 24.787 1.00 95.00 292 CYS A N 1
ATOM 2297 C CA . CYS A 1 292 ? -14.199 -0.767 24.460 1.00 95.00 292 CYS A CA 1
ATOM 2298 C C . CYS A 1 292 ? -15.154 0.183 23.714 1.00 95.00 292 CYS A C 1
ATOM 2300 O O . CYS A 1 292 ? -14.833 1.360 23.536 1.00 95.00 292 CYS A O 1
ATOM 2302 N N . GLY A 1 293 ? -16.321 -0.301 23.276 1.00 95.19 293 GLY A N 1
ATOM 2303 C CA . GLY A 1 293 ? -17.343 0.505 22.609 1.00 95.19 293 GLY A CA 1
ATOM 2304 C C . GLY A 1 293 ? -16.938 0.998 21.216 1.00 95.19 293 GLY A C 1
ATOM 2305 O O . GLY A 1 293 ? -17.153 2.172 20.898 1.00 95.19 293 GLY A O 1
ATOM 2306 N N . PHE A 1 294 ? -16.348 0.125 20.394 1.00 97.69 294 PHE A N 1
ATOM 2307 C CA . PHE A 1 294 ? -16.107 0.385 18.969 1.00 97.69 294 PHE A CA 1
ATOM 2308 C C . PHE A 1 294 ? -16.840 -0.635 18.089 1.00 97.69 294 PHE A C 1
ATOM 2310 O O . PHE A 1 294 ? -17.108 -1.760 18.499 1.00 97.69 294 PHE A O 1
ATOM 2317 N N . GLU A 1 295 ? -17.168 -0.241 16.862 1.00 98.00 295 GLU A N 1
ATOM 2318 C CA . GLU A 1 295 ? -17.751 -1.131 15.859 1.00 98.00 295 GLU A CA 1
ATOM 2319 C C . GLU A 1 295 ? -16.639 -1.914 15.147 1.00 98.00 295 GLU A C 1
ATOM 2321 O O . GLU A 1 295 ? -15.698 -1.317 14.621 1.00 98.00 295 GLU A O 1
ATOM 2326 N N . LEU A 1 296 ? -16.752 -3.244 15.122 1.00 97.69 296 LEU A N 1
ATOM 2327 C CA . LEU A 1 296 ? -15.860 -4.126 14.371 1.00 97.69 296 LEU A CA 1
ATOM 2328 C C . LEU A 1 296 ? -16.521 -4.524 13.047 1.00 97.69 296 LEU A C 1
ATOM 2330 O O . LEU A 1 296 ? -17.618 -5.081 13.037 1.00 97.69 296 LEU A O 1
ATOM 2334 N N . CYS A 1 297 ? -15.836 -4.263 11.939 1.00 95.62 297 CYS A N 1
ATOM 2335 C CA . CYS A 1 297 ? -16.221 -4.678 10.597 1.00 95.62 297 CYS A CA 1
ATOM 2336 C C . CYS A 1 297 ? -15.230 -5.721 10.090 1.00 95.62 297 CYS A C 1
ATOM 2338 O O . CYS A 1 297 ? -14.019 -5.520 10.140 1.00 95.62 297 CYS A O 1
ATOM 2340 N N . THR A 1 298 ? -15.747 -6.834 9.586 1.00 94.69 298 THR A N 1
ATOM 2341 C CA . THR A 1 298 ? -14.925 -7.878 8.978 1.00 94.69 298 THR A CA 1
ATOM 2342 C C . THR A 1 298 ? -15.071 -7.818 7.469 1.00 94.69 298 THR A C 1
ATOM 2344 O O . THR A 1 298 ? -16.188 -7.733 6.957 1.00 94.69 298 THR A O 1
ATOM 2347 N N . VAL A 1 299 ? -13.943 -7.839 6.764 1.00 90.25 299 VAL A N 1
ATOM 2348 C CA . VAL A 1 299 ? -13.892 -7.834 5.301 1.00 90.25 299 VAL A CA 1
ATOM 2349 C C . VAL A 1 299 ? -13.434 -9.203 4.812 1.00 90.25 299 VAL A C 1
ATOM 2351 O O . VAL A 1 299 ? -12.430 -9.740 5.283 1.00 90.25 299 VAL A O 1
ATOM 2354 N N . ASP A 1 300 ? -14.192 -9.762 3.871 1.00 88.56 300 ASP A N 1
ATOM 2355 C CA . ASP A 1 300 ? -13.873 -11.043 3.251 1.00 88.56 300 ASP A CA 1
ATOM 2356 C C . ASP A 1 300 ? -12.605 -10.960 2.399 1.00 88.56 300 ASP A C 1
ATOM 2358 O O . ASP A 1 300 ? -12.259 -9.927 1.820 1.00 88.56 300 ASP A O 1
ATOM 2362 N N . ASP A 1 301 ? -11.928 -12.096 2.274 1.00 88.56 301 ASP A N 1
ATOM 2363 C CA . ASP A 1 301 ? -10.743 -12.199 1.441 1.00 88.56 301 ASP A CA 1
ATOM 2364 C C . ASP A 1 301 ? -11.063 -11.992 -0.041 1.00 88.56 301 ASP A C 1
ATOM 2366 O O . ASP A 1 301 ? -11.934 -12.640 -0.629 1.00 88.56 301 ASP A O 1
ATOM 2370 N N . ARG A 1 302 ? -10.260 -11.150 -0.697 1.00 86.56 302 ARG A N 1
ATOM 2371 C CA . ARG A 1 302 ? -10.306 -11.021 -2.152 1.00 86.56 302 ARG A CA 1
ATOM 2372 C C . ARG A 1 302 ? -9.726 -12.273 -2.806 1.00 86.56 302 ARG A C 1
ATOM 2374 O O . ARG A 1 302 ? -8.583 -12.643 -2.534 1.00 86.56 302 ARG A O 1
ATOM 2381 N N . ILE A 1 303 ? -10.477 -12.878 -3.725 1.00 88.44 303 ILE A N 1
ATOM 2382 C CA . ILE A 1 303 ? -10.039 -14.037 -4.512 1.00 88.44 303 ILE A CA 1
ATOM 2383 C C . ILE A 1 303 ? -9.695 -13.608 -5.940 1.00 88.44 303 ILE A C 1
ATOM 2385 O O . ILE A 1 303 ? -10.455 -12.895 -6.594 1.00 88.44 303 ILE A O 1
ATOM 2389 N N . PHE A 1 304 ? -8.551 -14.074 -6.431 1.00 81.69 304 PHE A N 1
ATOM 2390 C CA . PHE A 1 304 ? -8.133 -13.960 -7.825 1.00 81.69 304 PHE A CA 1
ATOM 2391 C C . PHE A 1 304 ? -7.589 -15.313 -8.278 1.00 81.69 304 PHE A C 1
ATOM 2393 O O . PHE A 1 304 ? -6.747 -15.885 -7.588 1.00 81.69 304 PHE A O 1
ATOM 2400 N N . ASP A 1 305 ? -8.066 -15.832 -9.409 1.00 85.69 305 ASP A N 1
ATOM 2401 C CA . ASP A 1 305 ? -7.636 -17.127 -9.958 1.00 85.69 305 ASP A CA 1
ATOM 2402 C C . ASP A 1 305 ? -7.653 -18.259 -8.904 1.00 85.69 305 ASP A C 1
ATOM 2404 O O . ASP A 1 305 ? -6.637 -18.845 -8.536 1.00 85.69 305 ASP A O 1
ATOM 2408 N N . GLY A 1 306 ? -8.822 -18.453 -8.281 1.00 87.94 306 GLY A N 1
ATOM 2409 C CA . GLY A 1 306 ? -9.078 -19.522 -7.305 1.00 87.94 306 GLY A CA 1
ATOM 2410 C C . GLY A 1 306 ? -8.380 -19.395 -5.945 1.00 87.94 306 GLY A C 1
ATOM 2411 O O . GLY A 1 306 ? -8.634 -20.212 -5.067 1.00 87.94 306 GLY A O 1
ATOM 2412 N N . SER A 1 307 ? -7.528 -18.387 -5.739 1.00 90.25 307 SER A N 1
ATOM 2413 C CA . SER A 1 307 ? -6.748 -18.220 -4.507 1.00 90.25 307 SER A CA 1
ATOM 2414 C C . SER A 1 307 ? -6.848 -16.809 -3.933 1.00 90.25 307 SER A C 1
ATOM 2416 O O . SER A 1 307 ? -7.082 -15.835 -4.653 1.00 90.25 307 SER A O 1
ATOM 2418 N N . ARG A 1 308 ? -6.609 -16.685 -2.625 1.00 92.81 308 ARG A N 1
ATOM 2419 C CA . ARG A 1 308 ? -6.552 -15.398 -1.924 1.00 92.81 308 ARG A CA 1
ATOM 2420 C C . ARG A 1 308 ? -5.504 -14.460 -2.536 1.00 92.81 308 ARG A C 1
ATOM 2422 O O . ARG A 1 308 ? -4.401 -14.880 -2.904 1.00 92.81 308 ARG A O 1
ATOM 2429 N N . VAL A 1 309 ? -5.835 -13.176 -2.622 1.00 91.25 309 VAL A N 1
ATOM 2430 C CA . VAL A 1 309 ? -4.889 -12.097 -2.925 1.00 91.25 309 VAL A CA 1
ATOM 2431 C C . VAL A 1 309 ? -4.111 -11.732 -1.662 1.00 91.25 309 VAL A C 1
ATOM 2433 O O . VAL A 1 309 ? -4.702 -11.425 -0.634 1.00 91.25 309 VAL A O 1
ATOM 2436 N N . SER A 1 310 ? -2.779 -11.745 -1.732 1.00 94.12 310 SER A N 1
ATOM 2437 C CA . SER A 1 310 ? -1.910 -11.356 -0.613 1.00 94.12 310 SER A CA 1
ATOM 2438 C C . SER A 1 310 ? -0.578 -10.794 -1.105 1.00 94.12 310 SER A C 1
ATOM 2440 O O . SER A 1 310 ? -0.130 -11.134 -2.205 1.00 94.12 310 SER A O 1
ATOM 2442 N N . SER A 1 311 ? 0.114 -10.007 -0.272 1.00 93.88 311 SER A N 1
ATOM 2443 C CA . SER A 1 311 ? 1.463 -9.505 -0.582 1.00 93.88 311 SER A CA 1
ATOM 2444 C C . SER A 1 311 ? 2.448 -10.636 -0.889 1.00 93.88 311 SER A C 1
ATOM 2446 O O . SER A 1 311 ? 3.257 -10.504 -1.797 1.00 93.88 311 SER A O 1
ATOM 2448 N N . SER A 1 312 ? 2.347 -11.785 -0.208 1.00 92.62 312 SER A N 1
ATOM 2449 C CA . SER A 1 312 ? 3.203 -12.949 -0.496 1.00 92.62 312 SER A CA 1
ATOM 2450 C C . SER A 1 312 ? 2.998 -13.474 -1.913 1.00 92.62 312 SER A C 1
ATOM 2452 O O . SER A 1 312 ? 3.968 -13.690 -2.627 1.00 92.62 312 SER A O 1
ATOM 2454 N N . ARG A 1 313 ? 1.744 -13.609 -2.353 1.00 94.69 313 ARG A N 1
ATOM 2455 C CA . ARG A 1 313 ? 1.439 -14.073 -3.710 1.00 94.69 313 ARG A CA 1
ATOM 2456 C C . ARG A 1 313 ? 1.880 -13.064 -4.772 1.00 94.69 313 ARG A C 1
ATOM 2458 O O . ARG A 1 313 ? 2.358 -13.459 -5.832 1.00 94.69 313 ARG A O 1
ATOM 2465 N N . ILE A 1 314 ? 1.761 -11.769 -4.479 1.00 95.31 314 ILE A N 1
ATOM 2466 C CA . ILE A 1 314 ? 2.250 -10.703 -5.362 1.00 95.31 314 ILE A CA 1
ATOM 2467 C C . ILE A 1 314 ? 3.775 -10.756 -5.477 1.00 95.31 314 ILE A C 1
ATOM 2469 O O . ILE A 1 314 ? 4.280 -10.703 -6.593 1.00 95.31 314 ILE A O 1
ATOM 2473 N N . ARG A 1 315 ? 4.505 -10.936 -4.366 1.00 95.06 315 ARG A N 1
ATOM 2474 C CA . ARG A 1 315 ? 5.966 -11.130 -4.392 1.00 95.06 315 ARG A CA 1
ATOM 2475 C C . ARG A 1 315 ? 6.358 -12.311 -5.262 1.00 95.06 315 ARG A C 1
ATOM 2477 O O . ARG A 1 315 ? 7.159 -12.129 -6.171 1.00 95.06 315 ARG A O 1
ATOM 2484 N N . SER A 1 316 ? 5.720 -13.464 -5.061 1.00 94.31 316 SER A N 1
ATOM 2485 C CA . SER A 1 316 ? 5.973 -14.644 -5.890 1.00 94.31 316 SER A CA 1
ATOM 2486 C C . SER A 1 316 ? 5.670 -14.385 -7.367 1.00 94.31 316 SER A C 1
ATOM 2488 O O . SER A 1 316 ? 6.415 -14.837 -8.229 1.00 94.31 316 SER A O 1
ATOM 2490 N N . SER A 1 317 ? 4.617 -13.625 -7.683 1.00 93.25 317 SER A N 1
ATOM 2491 C CA . SER A 1 317 ? 4.302 -13.258 -9.073 1.00 93.25 317 SER A CA 1
ATOM 2492 C C . SER A 1 317 ? 5.403 -12.377 -9.673 1.00 93.25 317 SER A C 1
ATOM 2494 O O . SER A 1 317 ? 5.910 -12.675 -10.749 1.00 93.25 317 SER A O 1
ATOM 2496 N N . VAL A 1 318 ? 5.854 -11.350 -8.942 1.00 94.69 318 VAL A N 1
ATOM 2497 C CA . VAL A 1 318 ? 6.950 -10.465 -9.372 1.00 94.69 318 VAL A CA 1
ATOM 2498 C C . VAL A 1 318 ? 8.251 -11.241 -9.566 1.00 94.69 318 VAL A C 1
ATOM 2500 O O . VAL A 1 318 ? 8.871 -11.119 -10.617 1.00 94.69 318 VAL A O 1
ATOM 2503 N N . GLN A 1 319 ? 8.652 -12.072 -8.601 1.00 93.62 319 GLN A N 1
ATOM 2504 C CA . GLN A 1 319 ? 9.882 -12.868 -8.682 1.00 93.62 319 GLN A CA 1
ATOM 2505 C C . GLN A 1 319 ? 9.896 -13.803 -9.896 1.00 93.62 319 GLN A C 1
ATOM 2507 O O . GLN A 1 319 ? 10.948 -13.982 -10.503 1.00 93.62 319 GLN A O 1
ATOM 2512 N N . ASN A 1 320 ? 8.738 -14.352 -10.268 1.00 92.88 320 ASN A N 1
ATOM 2513 C CA . ASN A 1 320 ? 8.574 -15.218 -11.436 1.00 92.88 320 ASN A CA 1
ATOM 2514 C C . ASN A 1 320 ? 8.302 -14.446 -12.741 1.00 92.88 320 ASN A C 1
ATOM 2516 O O . ASN A 1 320 ? 7.968 -15.063 -13.749 1.00 92.88 320 ASN A O 1
ATOM 2520 N N . ALA A 1 321 ? 8.429 -13.113 -12.731 1.00 91.81 321 ALA A N 1
ATOM 2521 C CA . ALA A 1 321 ? 8.118 -12.227 -13.854 1.00 91.81 321 ALA A CA 1
ATOM 2522 C C . ALA A 1 321 ? 6.668 -12.328 -14.382 1.00 91.81 321 ALA A C 1
ATOM 2524 O O . ALA A 1 321 ? 6.381 -11.895 -15.499 1.00 91.81 321 ALA A O 1
ATOM 2525 N N . ASP A 1 322 ? 5.737 -12.836 -13.568 1.00 85.88 322 ASP A N 1
ATOM 2526 C CA . ASP A 1 322 ? 4.297 -12.825 -13.835 1.00 85.88 322 ASP A CA 1
ATOM 2527 C C . ASP A 1 322 ? 3.691 -11.478 -13.405 1.00 85.88 322 ASP A C 1
ATOM 2529 O O . ASP A 1 322 ? 2.981 -11.332 -12.400 1.00 85.88 322 ASP A O 1
ATOM 2533 N N . PHE A 1 323 ? 4.019 -10.442 -14.175 1.00 79.75 323 PHE A N 1
ATOM 2534 C CA . PHE A 1 323 ? 3.526 -9.090 -13.924 1.00 79.75 323 PHE A CA 1
ATOM 2535 C C . PHE A 1 323 ? 2.042 -8.926 -14.246 1.00 79.75 323 PHE A C 1
ATOM 2537 O O . PHE A 1 323 ? 1.406 -8.022 -13.704 1.00 79.75 323 PHE A O 1
ATOM 2544 N N . TRP A 1 324 ? 1.472 -9.803 -15.076 1.00 77.75 324 TRP A N 1
ATOM 2545 C CA . TRP A 1 324 ? 0.041 -9.800 -15.358 1.00 77.75 324 TRP A CA 1
ATOM 2546 C C . TRP A 1 324 ? -0.758 -10.161 -14.102 1.00 77.75 324 TRP A C 1
ATOM 2548 O O . TRP A 1 324 ? -1.613 -9.377 -13.680 1.00 77.75 324 TRP A O 1
ATOM 2558 N N . SER A 1 325 ? -0.430 -11.272 -13.433 1.00 81.12 325 SER A N 1
ATOM 2559 C CA . SER A 1 325 ? -1.101 -11.656 -12.183 1.00 81.12 325 SER A CA 1
ATOM 2560 C C . SER A 1 325 ? -0.852 -10.639 -11.075 1.00 81.12 325 SER A C 1
ATOM 2562 O O . SER A 1 325 ? -1.784 -10.265 -10.354 1.00 81.12 325 SER A O 1
ATOM 2564 N N . ALA A 1 326 ? 0.383 -10.130 -10.960 1.00 82.88 326 ALA A N 1
ATOM 2565 C CA . ALA A 1 326 ? 0.701 -9.054 -10.023 1.00 82.88 326 ALA A CA 1
ATOM 2566 C C . ALA A 1 326 ? -0.200 -7.833 -10.264 1.00 82.88 326 ALA A C 1
ATOM 2568 O O . ALA A 1 326 ? -0.787 -7.312 -9.315 1.00 82.88 326 ALA A O 1
ATOM 2569 N N . GLN A 1 327 ? -0.387 -7.435 -11.526 1.00 75.88 327 GLN A N 1
ATOM 2570 C CA . GLN A 1 327 ? -1.247 -6.317 -11.895 1.00 75.88 327 GLN A CA 1
ATOM 2571 C C . GLN A 1 327 ? -2.715 -6.556 -11.539 1.00 75.88 327 GLN A C 1
ATOM 2573 O O . GLN A 1 327 ? -3.364 -5.644 -11.026 1.00 75.88 327 GLN A O 1
ATOM 2578 N N . LYS A 1 328 ? -3.252 -7.762 -11.762 1.00 77.12 328 LYS A N 1
ATOM 2579 C CA . LYS A 1 328 ? -4.640 -8.088 -11.383 1.00 77.12 328 LYS A CA 1
ATOM 2580 C C . LYS A 1 328 ? -4.860 -8.034 -9.874 1.00 77.12 328 LYS A C 1
ATOM 2582 O O . LYS A 1 328 ? -5.898 -7.565 -9.422 1.00 77.12 328 LYS A O 1
ATOM 2587 N N . MET A 1 329 ? -3.882 -8.475 -9.090 1.00 84.50 329 MET A N 1
ATOM 2588 C CA . MET A 1 329 ? -3.964 -8.452 -7.629 1.00 84.50 329 MET A CA 1
ATOM 2589 C C . MET A 1 329 ? -3.785 -7.047 -7.046 1.00 84.50 329 MET A C 1
ATOM 2591 O O . MET A 1 329 ? -4.496 -6.666 -6.109 1.00 84.50 329 MET A O 1
ATOM 2595 N N . LEU A 1 330 ? -2.843 -6.280 -7.600 1.00 79.50 330 LEU A N 1
ATOM 2596 C CA . LEU A 1 330 ? -2.536 -4.912 -7.190 1.00 79.50 330 LEU A CA 1
ATOM 2597 C C . LEU A 1 330 ? -3.548 -3.893 -7.707 1.00 79.50 330 LEU A C 1
ATOM 2599 O O . LEU A 1 330 ? -3.634 -2.821 -7.127 1.00 79.50 330 LEU A O 1
ATOM 2603 N N . LEU A 1 331 ? -4.274 -4.205 -8.785 1.00 74.75 331 LEU A N 1
ATOM 2604 C CA . LEU A 1 331 ? -5.091 -3.267 -9.569 1.00 74.75 331 LEU A CA 1
ATOM 2605 C C . LEU A 1 331 ? -4.280 -2.115 -10.195 1.00 74.75 331 LEU A C 1
ATOM 2607 O O . LEU A 1 331 ? -4.826 -1.075 -10.556 1.00 74.75 331 LEU A O 1
ATOM 2611 N N . ARG A 1 332 ? -2.965 -2.313 -10.337 1.00 71.50 332 ARG A N 1
ATOM 2612 C CA . ARG A 1 332 ? -2.011 -1.455 -11.058 1.00 71.50 332 ARG A CA 1
ATOM 2613 C C . ARG A 1 332 ? -0.806 -2.281 -11.504 1.00 71.50 332 ARG A C 1
ATOM 2615 O O . ARG A 1 332 ? -0.528 -3.294 -10.864 1.00 71.50 332 ARG A O 1
ATOM 2622 N N . PRO A 1 333 ? -0.042 -1.844 -12.514 1.00 73.06 333 PRO A N 1
ATOM 2623 C CA . PRO A 1 333 ? 1.258 -2.430 -12.802 1.00 73.06 333 PRO A CA 1
ATOM 2624 C C . PRO A 1 333 ? 2.189 -2.365 -11.592 1.00 73.06 333 PRO A C 1
ATOM 2626 O O . PRO A 1 333 ? 2.138 -1.431 -10.786 1.00 73.06 333 PRO A O 1
ATOM 2629 N N . PHE A 1 334 ? 3.044 -3.375 -11.473 1.00 83.31 334 PHE A N 1
ATOM 2630 C CA . PHE A 1 334 ? 4.098 -3.372 -10.473 1.00 83.31 334 PHE A CA 1
ATOM 2631 C C . PHE A 1 334 ? 5.135 -2.293 -10.819 1.00 83.31 334 PHE A C 1
ATOM 2633 O O . PHE A 1 334 ? 5.609 -2.223 -11.956 1.00 83.31 334 PHE A O 1
ATOM 2640 N N . ALA A 1 335 ? 5.472 -1.465 -9.831 1.00 85.88 335 ALA A N 1
ATOM 2641 C CA . ALA A 1 335 ? 6.393 -0.347 -9.971 1.00 85.88 335 ALA A CA 1
ATOM 2642 C C . ALA A 1 335 ? 7.533 -0.483 -8.963 1.00 85.88 335 ALA A C 1
ATOM 2644 O O . ALA A 1 335 ? 7.299 -0.506 -7.750 1.00 85.88 335 ALA A O 1
ATOM 2645 N N . TYR A 1 336 ? 8.757 -0.557 -9.468 1.00 92.38 336 TYR A N 1
ATOM 2646 C CA . TYR A 1 336 ? 9.961 -0.550 -8.656 1.00 92.38 336 TYR A CA 1
ATOM 2647 C C . TYR A 1 336 ? 10.410 0.893 -8.395 1.00 92.38 336 TYR A C 1
ATOM 2649 O O . TYR A 1 336 ? 10.510 1.690 -9.326 1.00 92.38 336 TYR A O 1
ATOM 2657 N N . ASP A 1 337 ? 10.663 1.227 -7.133 1.00 91.56 337 ASP A N 1
ATOM 2658 C CA . ASP A 1 337 ? 11.047 2.561 -6.677 1.00 91.56 337 ASP A CA 1
ATOM 2659 C C . ASP A 1 337 ? 12.549 2.800 -6.885 1.00 91.56 337 ASP A C 1
ATOM 2661 O O . ASP A 1 337 ? 13.397 2.120 -6.299 1.00 91.56 337 ASP A O 1
ATOM 2665 N N . CYS A 1 338 ? 12.888 3.796 -7.700 1.00 90.25 338 CYS A N 1
ATOM 2666 C CA . CYS A 1 338 ? 14.271 4.174 -7.989 1.00 90.25 338 CYS A CA 1
ATOM 2667 C C . CYS A 1 338 ? 14.807 5.282 -7.077 1.00 90.25 338 CYS A C 1
ATOM 2669 O O . CYS A 1 338 ? 15.951 5.712 -7.243 1.00 90.25 338 CYS A O 1
ATOM 2671 N N . SER A 1 339 ? 14.025 5.734 -6.094 1.00 83.69 339 SER A N 1
ATOM 2672 C CA . SER A 1 339 ? 14.447 6.799 -5.182 1.00 83.69 339 SER A CA 1
ATOM 2673 C C . SER A 1 339 ? 15.715 6.422 -4.422 1.00 83.69 339 SER A C 1
ATOM 2675 O O . SER A 1 339 ? 15.784 5.387 -3.759 1.00 83.69 339 SER A O 1
ATOM 2677 N N . GLY A 1 340 ? 16.719 7.297 -4.482 1.00 82.12 340 GLY A N 1
ATOM 2678 C CA . GLY A 1 340 ? 18.002 7.089 -3.809 1.00 82.12 340 GLY A CA 1
ATOM 2679 C C . GLY A 1 340 ? 18.947 6.113 -4.519 1.00 82.12 340 GLY A C 1
ATOM 2680 O O . GLY A 1 340 ? 20.001 5.790 -3.964 1.00 82.12 340 GLY A O 1
ATOM 2681 N N . LEU A 1 341 ? 18.609 5.648 -5.728 1.00 86.88 341 LEU A N 1
ATOM 2682 C CA . LEU A 1 341 ? 19.557 4.938 -6.580 1.00 86.88 341 LEU A CA 1
ATOM 2683 C C . LEU A 1 341 ? 20.548 5.911 -7.225 1.00 86.88 341 LEU A C 1
ATOM 2685 O O . LEU A 1 341 ? 20.186 6.977 -7.717 1.00 86.88 341 LEU A O 1
ATOM 2689 N N . GLU A 1 342 ? 21.815 5.510 -7.245 1.00 86.31 342 GLU A N 1
ATOM 2690 C CA . GLU A 1 342 ? 22.887 6.248 -7.908 1.00 86.31 342 GLU A CA 1
ATOM 2691 C C . GLU A 1 342 ? 23.156 5.604 -9.265 1.00 86.31 342 GLU A C 1
ATOM 2693 O O . GLU A 1 342 ? 23.749 4.526 -9.343 1.00 86.31 342 GLU A O 1
ATOM 2698 N N . TRP A 1 343 ? 22.709 6.270 -10.327 1.00 86.94 343 TRP A N 1
ATOM 2699 C CA . TRP A 1 343 ? 22.909 5.812 -11.695 1.00 86.94 343 TRP A CA 1
ATOM 2700 C C . TRP A 1 343 ? 24.300 6.179 -12.209 1.00 86.94 343 TRP A C 1
ATOM 2702 O O . TRP A 1 343 ? 24.755 7.319 -12.072 1.00 86.94 343 TRP A O 1
ATOM 2712 N N . LYS A 1 344 ? 24.957 5.209 -12.841 1.00 85.94 344 LYS A N 1
ATOM 2713 C CA . LYS A 1 344 ? 26.221 5.365 -13.561 1.00 85.94 344 LYS A CA 1
ATOM 2714 C C . LYS A 1 344 ? 25.999 5.023 -15.022 1.00 85.94 344 LYS A C 1
ATOM 2716 O O . LYS A 1 344 ? 25.224 4.124 -15.334 1.00 85.94 344 LYS A O 1
ATOM 2721 N N . ASP A 1 345 ? 26.679 5.725 -15.913 1.00 80.69 345 ASP A N 1
ATOM 2722 C CA . ASP A 1 345 ? 26.735 5.292 -17.304 1.00 80.69 345 ASP A CA 1
ATOM 2723 C C . ASP A 1 345 ? 27.601 4.032 -17.370 1.00 80.69 345 ASP A C 1
ATOM 2725 O O . ASP A 1 345 ? 28.665 3.972 -16.751 1.00 80.69 345 ASP A O 1
ATOM 2729 N N . SER A 1 346 ? 27.117 3.005 -18.061 1.00 68.12 346 SER A N 1
ATOM 2730 C CA . SER A 1 346 ? 27.880 1.785 -18.289 1.00 68.12 346 SER A CA 1
ATOM 2731 C C . SER A 1 346 ? 28.849 2.014 -19.450 1.00 68.12 346 SER A C 1
ATOM 2733 O O . SER A 1 346 ? 28.463 2.553 -20.489 1.00 68.12 346 SER A O 1
ATOM 2735 N N . GLU A 1 347 ? 30.111 1.618 -19.266 1.00 57.84 347 GLU A N 1
ATOM 2736 C CA . GLU A 1 347 ? 31.129 1.623 -20.329 1.00 57.84 347 GLU A CA 1
ATOM 2737 C C . GLU A 1 347 ? 30.879 0.501 -21.358 1.00 57.84 347 GLU A C 1
ATOM 2739 O O . GLU A 1 347 ? 31.316 0.600 -22.505 1.00 57.84 347 GLU A O 1
ATOM 2744 N N . ASP A 1 348 ? 30.100 -0.519 -20.976 1.00 53.94 348 ASP A N 1
ATOM 2745 C CA . ASP A 1 348 ? 29.731 -1.659 -21.808 1.00 53.94 348 ASP A CA 1
ATOM 2746 C C . ASP A 1 348 ? 28.419 -1.384 -22.557 1.00 53.94 348 ASP A C 1
ATOM 2748 O O . ASP A 1 348 ? 27.312 -1.629 -22.072 1.00 53.94 348 ASP A O 1
ATOM 2752 N N . GLY A 1 349 ? 28.522 -0.874 -23.782 1.00 48.56 349 GLY A N 1
ATOM 2753 C CA . GLY A 1 349 ? 27.360 -0.767 -24.659 1.00 48.56 349 GLY A CA 1
ATOM 2754 C C . GLY A 1 349 ? 27.614 0.104 -25.870 1.00 48.56 349 GLY A C 1
ATOM 2755 O O . GLY A 1 349 ? 27.500 1.325 -25.785 1.00 48.56 349 GLY A O 1
ATOM 2756 N N . GLY A 1 350 ? 27.941 -0.534 -26.996 1.00 50.97 350 GLY A N 1
ATOM 2757 C CA . GLY A 1 350 ? 28.075 0.134 -28.286 1.00 50.97 350 GLY A CA 1
ATOM 2758 C C . GLY A 1 350 ? 26.886 1.048 -28.577 1.00 50.97 350 GLY A C 1
ATOM 2759 O O . GLY A 1 350 ? 25.739 0.717 -28.264 1.00 50.97 350 GLY A O 1
ATOM 2760 N N . GLU A 1 351 ? 27.180 2.205 -29.171 1.00 47.50 351 GLU A N 1
ATOM 2761 C CA . GLU A 1 351 ? 26.160 3.082 -29.734 1.00 47.50 351 GLU A CA 1
ATOM 2762 C C . GLU A 1 351 ? 25.282 2.252 -30.671 1.00 47.50 351 GLU A C 1
ATOM 2764 O O . GLU A 1 351 ? 25.752 1.684 -31.655 1.00 47.50 351 GLU A O 1
ATOM 2769 N N . THR A 1 352 ? 23.998 2.148 -30.350 1.00 50.41 352 THR A N 1
ATOM 2770 C CA . THR A 1 352 ? 23.026 1.699 -31.340 1.00 50.41 352 THR A CA 1
ATOM 2771 C C . THR A 1 352 ? 22.703 2.906 -32.218 1.00 50.41 352 THR A C 1
ATOM 2773 O O . THR A 1 352 ? 22.374 3.981 -31.711 1.00 50.41 352 THR A O 1
ATOM 2776 N N . ASP A 1 353 ? 22.816 2.739 -33.540 1.00 49.16 353 ASP A N 1
ATOM 2777 C CA . ASP A 1 353 ? 22.617 3.794 -34.555 1.00 49.16 353 ASP A CA 1
ATOM 2778 C C . ASP A 1 353 ? 21.214 4.444 -34.508 1.00 49.16 353 ASP A C 1
ATOM 2780 O O . ASP A 1 353 ? 20.948 5.478 -35.126 1.00 49.16 353 ASP A O 1
ATOM 2784 N N . GLU A 1 354 ? 20.304 3.895 -33.704 1.00 47.94 354 GLU A N 1
ATOM 2785 C CA . GLU A 1 354 ? 18.994 4.459 -33.415 1.00 47.94 354 GLU A CA 1
ATOM 2786 C C . GLU A 1 354 ? 19.017 5.299 -32.127 1.00 47.94 354 GLU A C 1
ATOM 2788 O O . GLU A 1 354 ? 18.594 4.886 -31.054 1.00 47.94 354 GLU A O 1
ATOM 2793 N N . LYS A 1 355 ? 19.467 6.552 -32.278 1.00 52.28 355 LYS A N 1
ATOM 2794 C CA . LYS A 1 355 ? 19.323 7.664 -31.313 1.00 52.28 355 LYS A CA 1
ATOM 2795 C C . LYS A 1 355 ? 20.008 7.497 -29.942 1.00 52.28 355 LYS A C 1
ATOM 2797 O O . LYS A 1 355 ? 19.321 7.516 -28.931 1.00 52.28 355 LYS A O 1
ATOM 2802 N N . LYS A 1 356 ? 21.347 7.540 -29.868 1.00 64.31 356 LYS A N 1
ATOM 2803 C CA . LYS A 1 356 ? 22.119 7.936 -28.653 1.00 64.31 356 LYS A CA 1
ATOM 2804 C C . LYS A 1 356 ? 21.615 7.344 -27.309 1.00 64.31 356 LYS A C 1
ATOM 2806 O O . LYS A 1 356 ? 21.655 8.030 -26.282 1.00 64.31 356 LYS A O 1
ATOM 2811 N N . LEU A 1 357 ? 21.109 6.111 -27.303 1.00 71.19 357 LEU A N 1
ATOM 2812 C CA . LEU A 1 357 ? 20.737 5.412 -26.075 1.00 71.19 357 LEU A CA 1
ATOM 2813 C C . LEU A 1 357 ? 21.987 4.735 -25.513 1.00 71.19 357 LEU A C 1
ATOM 2815 O O . LEU A 1 357 ? 22.761 4.145 -26.265 1.00 71.19 357 LEU A O 1
ATOM 2819 N N . LYS A 1 358 ? 22.187 4.831 -24.201 1.00 79.12 358 LYS A N 1
ATOM 2820 C CA . LYS A 1 358 ? 23.280 4.187 -23.473 1.00 79.12 358 LYS A CA 1
ATOM 2821 C C . LYS A 1 358 ? 22.718 3.361 -22.332 1.00 79.12 358 LYS A C 1
ATOM 2823 O O . LYS A 1 358 ? 21.672 3.694 -21.775 1.00 79.12 358 LYS A O 1
ATOM 2828 N N . TRP A 1 359 ? 23.413 2.283 -21.995 1.00 86.19 359 TRP A N 1
ATOM 2829 C CA . TRP A 1 359 ? 23.125 1.559 -20.770 1.00 86.19 359 TRP A CA 1
ATOM 2830 C C . TRP A 1 359 ? 23.567 2.398 -19.578 1.00 86.19 359 TRP A C 1
ATOM 2832 O O . TRP A 1 359 ? 24.701 2.865 -19.516 1.00 86.19 359 TRP A O 1
ATOM 2842 N N . CYS A 1 360 ? 22.666 2.569 -18.624 1.00 88.25 360 CYS A N 1
ATOM 2843 C CA . CYS A 1 360 ? 22.957 3.139 -17.322 1.00 88.25 360 CYS A CA 1
ATOM 2844 C C . CYS A 1 360 ? 22.664 2.071 -16.277 1.00 88.25 360 CYS A C 1
ATOM 2846 O O . CYS A 1 360 ? 21.639 1.398 -16.370 1.00 88.25 360 CYS A O 1
ATOM 2848 N N . SER A 1 361 ? 23.532 1.912 -15.286 1.00 89.81 361 SER A N 1
ATOM 2849 C CA . SER A 1 361 ? 23.351 0.933 -14.225 1.00 89.81 361 SER A CA 1
ATOM 2850 C C . SER A 1 361 ? 23.259 1.574 -12.850 1.00 89.81 361 SER A C 1
ATOM 2852 O O . SER A 1 361 ? 23.820 2.640 -12.592 1.00 89.81 361 SER A O 1
ATOM 2854 N N . ALA A 1 362 ? 22.519 0.923 -11.963 1.00 90.12 362 ALA A N 1
ATOM 2855 C CA . ALA A 1 362 ? 22.430 1.275 -10.561 1.00 90.12 362 ALA A CA 1
ATOM 2856 C C . ALA A 1 362 ? 22.468 0.005 -9.712 1.00 90.12 362 ALA A C 1
ATOM 2858 O O . ALA A 1 362 ? 21.758 -0.970 -9.970 1.00 90.12 362 ALA A O 1
ATOM 2859 N N . SER A 1 363 ? 23.282 0.033 -8.659 1.00 88.50 363 SER A N 1
ATOM 2860 C CA . SER A 1 363 ? 23.274 -1.021 -7.649 1.00 88.50 363 SER A CA 1
ATOM 2861 C C . SER A 1 363 ? 22.029 -0.888 -6.778 1.00 88.50 363 SER A C 1
ATOM 2863 O O . SER A 1 363 ? 21.747 0.183 -6.234 1.00 88.50 363 SER A O 1
ATOM 2865 N N . VAL A 1 364 ? 21.299 -1.986 -6.616 1.00 83.94 364 VAL A N 1
ATOM 2866 C CA . VAL A 1 364 ? 20.080 -2.031 -5.811 1.00 83.94 364 VAL A CA 1
ATOM 2867 C C . VAL A 1 364 ? 20.435 -1.923 -4.334 1.00 83.94 364 VAL A C 1
ATOM 2869 O O . VAL A 1 364 ? 21.167 -2.747 -3.792 1.00 83.94 364 VAL A O 1
ATOM 2872 N N . LYS A 1 365 ? 19.893 -0.892 -3.681 1.00 74.25 365 LYS A N 1
ATOM 2873 C CA . LYS A 1 365 ? 20.017 -0.664 -2.231 1.00 74.25 365 LYS A CA 1
ATOM 2874 C C . LYS A 1 365 ? 18.680 -0.807 -1.493 1.00 74.25 365 LYS A C 1
ATOM 2876 O O . LYS A 1 365 ? 18.651 -0.734 -0.268 1.00 74.25 365 LYS A O 1
ATOM 2881 N N . SER A 1 366 ? 17.574 -0.956 -2.227 1.00 77.19 366 SER A N 1
ATOM 2882 C CA . SER A 1 366 ? 16.237 -1.071 -1.645 1.00 77.19 366 SER A CA 1
ATOM 2883 C C . SER A 1 366 ? 15.954 -2.511 -1.217 1.00 77.19 366 SER A C 1
ATOM 2885 O O . SER A 1 366 ? 16.514 -3.460 -1.760 1.00 77.19 366 SER A O 1
ATOM 2887 N N . ASN A 1 367 ? 15.057 -2.670 -0.248 1.00 82.56 367 ASN A N 1
ATOM 2888 C CA . ASN A 1 367 ? 14.512 -3.966 0.133 1.00 82.56 367 ASN A CA 1
ATOM 2889 C C . ASN A 1 367 ? 13.229 -4.294 -0.644 1.00 82.56 367 ASN A C 1
ATOM 2891 O O . ASN A 1 367 ? 12.454 -5.112 -0.165 1.00 82.56 367 ASN A O 1
ATOM 2895 N N . GLN A 1 368 ? 12.946 -3.633 -1.770 1.00 92.25 368 GLN A N 1
ATOM 2896 C CA . GLN A 1 368 ? 11.775 -3.947 -2.584 1.00 92.25 368 GLN A CA 1
ATOM 2897 C C . GLN A 1 368 ? 12.033 -5.220 -3.400 1.00 92.25 368 GLN A C 1
ATOM 2899 O O . GLN A 1 368 ? 13.144 -5.450 -3.877 1.00 92.25 368 GLN A O 1
ATOM 2904 N N . VAL A 1 369 ? 11.006 -6.051 -3.558 1.00 93.06 369 VAL A N 1
ATOM 2905 C CA . VAL A 1 369 ? 11.069 -7.265 -4.372 1.00 93.06 369 VAL A CA 1
ATOM 2906 C C . VAL A 1 369 ? 11.427 -6.920 -5.820 1.00 93.06 369 VAL A C 1
ATOM 2908 O O . VAL A 1 369 ? 10.929 -5.949 -6.391 1.00 93.06 369 VAL A O 1
ATOM 2911 N N . LEU A 1 370 ? 12.283 -7.739 -6.422 1.00 92.81 370 LEU A N 1
ATOM 2912 C CA . LEU A 1 370 ? 12.666 -7.653 -7.828 1.00 92.81 370 LEU A CA 1
ATOM 2913 C C . LEU A 1 370 ? 12.295 -8.944 -8.557 1.00 92.81 370 LEU A C 1
ATOM 2915 O O . LEU A 1 370 ? 12.260 -10.012 -7.931 1.00 92.81 370 LEU A O 1
ATOM 2919 N N . PRO A 1 371 ? 12.067 -8.887 -9.878 1.00 93.56 371 PRO A N 1
ATOM 2920 C CA . PRO A 1 371 ? 11.920 -10.097 -10.670 1.00 93.56 371 PRO A CA 1
ATOM 2921 C C . PRO A 1 371 ? 13.228 -10.887 -10.739 1.00 93.56 371 PRO A C 1
ATOM 2923 O O . PRO A 1 371 ? 14.289 -10.402 -10.328 1.00 93.56 371 PRO A O 1
ATOM 2926 N N . CYS A 1 372 ? 13.148 -12.124 -11.231 1.00 91.69 372 CYS A N 1
ATOM 2927 C CA . CYS A 1 372 ? 14.317 -12.943 -11.538 1.00 91.69 372 CYS A CA 1
ATOM 2928 C C . CYS A 1 372 ? 15.263 -12.256 -12.539 1.00 91.69 372 CYS A C 1
ATOM 2930 O O . CYS A 1 372 ? 14.909 -11.266 -13.178 1.00 91.69 372 CYS A O 1
ATOM 2932 N N . ASP A 1 373 ? 16.461 -12.800 -12.721 1.00 93.44 373 ASP A N 1
ATOM 2933 C CA . ASP A 1 373 ? 17.416 -12.255 -13.687 1.00 93.44 373 ASP A CA 1
ATOM 2934 C C . ASP A 1 373 ? 16.843 -12.300 -15.104 1.00 93.44 373 ASP A C 1
ATOM 2936 O O . ASP A 1 373 ? 16.216 -13.292 -15.494 1.00 93.44 373 ASP A O 1
ATOM 2940 N N . GLY A 1 374 ? 17.038 -11.242 -15.886 1.00 92.38 374 GLY A N 1
ATOM 2941 C CA . GLY A 1 374 ? 16.483 -11.158 -17.235 1.00 92.38 374 GLY A CA 1
ATOM 2942 C C . GLY A 1 374 ? 16.351 -9.743 -17.775 1.00 92.38 374 GLY A C 1
ATOM 2943 O O . GLY A 1 374 ? 16.623 -8.768 -17.078 1.00 92.38 374 GLY A O 1
ATOM 2944 N N . GLN A 1 375 ? 15.899 -9.657 -19.027 1.00 90.25 375 GLN A N 1
ATOM 2945 C CA . GLN A 1 375 ? 15.544 -8.402 -19.678 1.00 90.25 375 GLN A CA 1
ATOM 2946 C C . GLN A 1 375 ? 14.027 -8.238 -19.742 1.00 90.25 375 GLN A C 1
ATOM 2948 O O . GLN A 1 375 ? 13.294 -9.189 -20.008 1.00 90.25 375 GLN A O 1
ATOM 2953 N N . TYR A 1 376 ? 13.568 -7.014 -19.517 1.00 83.31 376 TYR A N 1
ATOM 2954 C CA . TYR A 1 376 ? 12.162 -6.674 -19.358 1.00 83.31 376 TYR A CA 1
ATOM 2955 C C . TYR A 1 376 ? 11.817 -5.452 -20.195 1.00 83.31 376 TYR A C 1
ATOM 2957 O O . TYR A 1 376 ? 12.536 -4.452 -20.168 1.00 83.31 376 TYR A O 1
ATOM 2965 N N . ASP A 1 377 ? 10.682 -5.510 -20.890 1.00 76.38 377 ASP A N 1
ATOM 2966 C CA . ASP A 1 377 ? 10.015 -4.307 -21.377 1.00 76.38 377 ASP A CA 1
ATOM 2967 C C . ASP A 1 377 ? 9.471 -3.528 -20.183 1.00 76.38 377 ASP A C 1
ATOM 2969 O O . ASP A 1 377 ? 8.569 -3.994 -19.476 1.00 76.38 377 ASP A O 1
ATOM 2973 N N . VAL A 1 378 ? 10.008 -2.329 -19.981 1.00 73.31 378 VAL A N 1
ATOM 2974 C CA . VAL A 1 378 ? 9.613 -1.451 -18.885 1.00 73.31 378 VAL A CA 1
ATOM 2975 C C . VAL A 1 378 ? 9.234 -0.074 -19.383 1.00 73.31 378 VAL A C 1
ATOM 2977 O O . VAL A 1 378 ? 9.553 0.343 -20.502 1.00 73.31 378 VAL A O 1
ATOM 2980 N N . VAL A 1 379 ? 8.578 0.661 -18.500 1.00 73.38 379 VAL A N 1
ATOM 2981 C CA . VAL A 1 379 ? 8.350 2.083 -18.674 1.00 73.38 379 VAL A CA 1
ATOM 2982 C C . VAL A 1 379 ? 8.907 2.817 -17.478 1.00 73.38 379 VAL A C 1
ATOM 2984 O O . VAL A 1 379 ? 8.655 2.448 -16.338 1.00 73.38 379 VAL A O 1
ATOM 2987 N N . LEU A 1 380 ? 9.678 3.853 -17.749 1.00 75.12 380 LEU A N 1
ATOM 2988 C CA . LEU A 1 380 ? 10.246 4.717 -16.732 1.00 75.12 380 LEU A CA 1
ATOM 2989 C C . LEU A 1 380 ? 9.307 5.890 -16.510 1.00 75.12 380 LEU A C 1
ATOM 2991 O O . LEU A 1 380 ? 8.833 6.469 -17.488 1.00 75.12 380 LEU A O 1
ATOM 2995 N N . SER A 1 381 ? 9.074 6.248 -15.252 1.00 75.12 381 SER A N 1
ATOM 2996 C CA . SER A 1 381 ? 8.569 7.572 -14.890 1.00 75.12 381 SER A CA 1
ATOM 2997 C C . SER A 1 381 ? 9.741 8.447 -14.484 1.00 75.12 381 SER A C 1
ATOM 2999 O O . SER A 1 381 ? 10.560 8.037 -13.656 1.00 75.12 381 SER A O 1
ATOM 3001 N N . LEU A 1 382 ? 9.820 9.635 -15.076 1.00 75.81 382 LEU A N 1
ATOM 3002 C CA . LEU A 1 382 ? 10.820 10.640 -14.740 1.00 75.81 382 LEU A CA 1
ATOM 3003 C C . LEU A 1 382 ? 10.246 11.671 -13.758 1.00 75.81 382 LEU A C 1
ATOM 3005 O O . LEU A 1 382 ? 9.033 11.864 -13.702 1.00 75.81 382 LEU A O 1
ATOM 3009 N N . GLU A 1 383 ? 11.108 12.399 -13.048 1.00 70.94 383 GLU A N 1
ATOM 3010 C CA . GLU A 1 383 ? 10.724 13.522 -12.166 1.00 70.94 383 GLU A CA 1
ATOM 3011 C C . GLU A 1 383 ? 9.883 14.596 -12.888 1.00 70.94 383 GLU A C 1
ATOM 3013 O O . GLU A 1 383 ? 9.079 15.298 -12.278 1.00 70.94 383 GLU A O 1
ATOM 3018 N N . THR A 1 384 ? 10.040 14.723 -14.212 1.00 62.22 384 THR A N 1
ATOM 3019 C CA . THR A 1 384 ? 9.248 15.624 -15.069 1.00 62.22 384 THR A CA 1
ATOM 3020 C C . THR A 1 384 ? 7.819 15.139 -15.319 1.00 62.22 384 THR A C 1
ATOM 3022 O O . THR A 1 384 ? 7.073 15.815 -16.022 1.00 62.22 384 THR A O 1
ATOM 3025 N N . GLN A 1 385 ? 7.435 13.978 -14.775 1.00 59.97 385 GLN A N 1
ATOM 3026 C CA . GLN A 1 385 ? 6.215 13.225 -15.098 1.00 59.97 385 GLN A CA 1
ATOM 3027 C C . GLN A 1 385 ? 6.151 12.717 -16.548 1.00 59.97 385 GLN A C 1
ATOM 3029 O O . GLN A 1 385 ? 5.141 12.149 -16.975 1.00 59.97 385 GLN A O 1
ATOM 3034 N N . GLU A 1 386 ? 7.236 12.869 -17.307 1.00 60.41 386 GLU A N 1
ATOM 3035 C CA . GLU A 1 386 ? 7.383 12.236 -18.610 1.00 60.41 386 GLU A CA 1
ATOM 3036 C C . GLU A 1 386 ? 7.604 10.733 -18.440 1.00 60.41 386 GLU A C 1
ATOM 3038 O O . GLU A 1 386 ? 8.148 10.262 -17.437 1.00 60.41 386 GLU A O 1
ATOM 3043 N N . SER A 1 387 ? 7.180 9.969 -19.446 1.00 62.97 387 SER A N 1
ATOM 3044 C CA . SER A 1 387 ? 7.361 8.522 -19.464 1.00 62.97 387 SER A CA 1
ATOM 3045 C C . SER A 1 387 ? 8.171 8.074 -20.670 1.00 62.97 387 SER A C 1
ATOM 3047 O O . SER A 1 387 ? 8.029 8.605 -21.773 1.00 62.97 387 SER A O 1
ATOM 3049 N N . PHE A 1 388 ? 9.032 7.082 -20.454 1.00 64.06 388 PHE A N 1
ATOM 3050 C CA . PHE A 1 388 ? 9.933 6.564 -21.478 1.00 64.06 388 PHE A CA 1
ATOM 3051 C C . PHE A 1 388 ? 9.909 5.036 -21.484 1.00 64.06 388 PHE A C 1
ATOM 3053 O O . PHE A 1 388 ? 10.235 4.399 -20.484 1.00 64.06 388 PHE A O 1
ATOM 3060 N N . ARG A 1 389 ? 9.512 4.432 -22.610 1.00 68.62 389 ARG A N 1
ATOM 3061 C CA . ARG A 1 389 ? 9.535 2.973 -22.771 1.00 68.62 389 ARG A CA 1
ATOM 3062 C C . ARG A 1 389 ? 10.941 2.518 -23.123 1.00 68.62 389 ARG A C 1
ATOM 3064 O O . ARG A 1 389 ? 11.538 3.041 -24.061 1.00 68.62 389 ARG A O 1
ATOM 3071 N N . THR A 1 390 ? 11.429 1.513 -22.410 1.00 77.44 390 THR A N 1
ATOM 3072 C CA . THR A 1 390 ? 12.759 0.969 -22.652 1.00 77.44 390 THR A CA 1
ATOM 3073 C C . THR A 1 390 ? 12.924 -0.464 -22.151 1.00 77.44 390 THR A C 1
ATOM 3075 O O . THR A 1 390 ? 11.959 -1.114 -21.753 1.00 77.44 390 THR A O 1
ATOM 3078 N N . ILE A 1 391 ? 14.155 -0.964 -22.208 1.00 84.19 391 ILE A N 1
ATOM 3079 C CA . ILE A 1 391 ? 14.581 -2.256 -21.699 1.00 84.19 391 ILE A CA 1
ATOM 3080 C C . ILE A 1 391 ? 15.260 -2.057 -20.343 1.00 84.19 391 ILE A C 1
ATOM 3082 O O . ILE A 1 391 ? 16.147 -1.212 -20.192 1.00 84.19 391 ILE A O 1
ATOM 3086 N N . CYS A 1 392 ? 14.846 -2.869 -19.376 1.00 89.62 392 CYS A N 1
ATOM 3087 C CA . CYS A 1 392 ? 15.497 -3.034 -18.085 1.00 89.62 392 CYS A CA 1
ATOM 3088 C C . CYS A 1 392 ? 16.164 -4.410 -18.026 1.00 89.62 392 CYS A C 1
ATOM 3090 O O . CYS A 1 392 ? 15.503 -5.404 -18.310 1.00 89.62 392 CYS A O 1
ATOM 3092 N N . SER A 1 393 ? 17.441 -4.475 -17.655 1.00 93.00 393 SER A N 1
ATOM 3093 C CA . SER A 1 393 ? 18.128 -5.716 -17.282 1.00 93.00 393 SER A CA 1
ATOM 3094 C C . SER A 1 393 ? 18.228 -5.790 -15.762 1.00 93.00 393 SER A C 1
ATOM 3096 O O . SER A 1 393 ? 18.652 -4.821 -15.132 1.00 93.00 393 SER A O 1
ATOM 3098 N N . VAL A 1 394 ? 17.853 -6.925 -15.177 1.00 93.06 394 VAL A N 1
ATOM 3099 C CA . VAL A 1 394 ? 18.056 -7.224 -13.751 1.00 93.06 394 VAL A CA 1
ATOM 3100 C C . VAL A 1 394 ? 19.060 -8.363 -13.647 1.00 93.06 394 VAL A C 1
ATOM 3102 O O . VAL A 1 394 ? 18.853 -9.411 -14.260 1.00 93.06 394 VAL A O 1
ATOM 3105 N N . GLU A 1 395 ? 20.134 -8.163 -12.882 1.00 90.38 395 GLU A N 1
ATOM 3106 C CA . GLU A 1 395 ? 21.223 -9.138 -12.742 1.00 90.38 395 GLU A CA 1
ATOM 3107 C C . GLU A 1 395 ? 21.631 -9.295 -11.272 1.00 90.38 395 GLU A C 1
ATOM 3109 O O . GLU A 1 395 ? 22.072 -8.339 -10.629 1.00 90.38 395 GLU A O 1
ATOM 3114 N N . ARG A 1 396 ? 21.491 -10.507 -10.718 1.00 82.94 396 ARG A N 1
ATOM 3115 C CA . ARG A 1 396 ? 21.843 -10.841 -9.329 1.00 82.94 396 ARG A CA 1
ATOM 3116 C C . ARG A 1 396 ? 23.232 -11.489 -9.287 1.00 82.94 396 ARG A C 1
ATOM 3118 O O . ARG A 1 396 ? 23.372 -12.688 -9.076 1.00 82.94 396 ARG A O 1
ATOM 3125 N N . GLY A 1 397 ? 24.273 -10.693 -9.535 1.00 70.31 397 GLY A N 1
ATOM 3126 C CA . GLY A 1 397 ? 25.674 -11.120 -9.410 1.00 70.31 397 GLY A CA 1
ATOM 3127 C C . GLY A 1 397 ? 26.182 -11.063 -7.960 1.00 70.31 397 GLY A C 1
ATOM 3128 O O . GLY A 1 397 ? 25.466 -11.383 -7.015 1.00 70.31 397 GLY A O 1
ATOM 3129 N N . SER A 1 398 ? 27.411 -10.570 -7.754 1.00 63.41 398 SER A N 1
ATOM 3130 C CA . SER A 1 398 ? 27.966 -10.258 -6.415 1.00 63.41 398 SER A CA 1
ATOM 3131 C C . SER A 1 398 ? 27.227 -9.122 -5.680 1.00 63.41 398 SER A C 1
ATOM 3133 O O . SER A 1 398 ? 27.503 -8.842 -4.516 1.00 63.41 398 SER A O 1
ATOM 3135 N N . GLY A 1 399 ? 26.298 -8.469 -6.374 1.00 74.88 399 GLY A N 1
ATOM 3136 C CA . GLY A 1 399 ? 25.276 -7.549 -5.892 1.00 74.88 399 GLY A CA 1
ATOM 3137 C C . GLY A 1 399 ? 24.172 -7.484 -6.951 1.00 74.88 399 GLY A C 1
ATOM 3138 O O . GLY A 1 399 ? 24.424 -7.798 -8.114 1.00 74.88 399 GLY A O 1
ATOM 3139 N N . THR A 1 400 ? 22.947 -7.122 -6.563 1.00 83.62 400 THR A N 1
ATOM 3140 C CA . THR A 1 400 ? 21.869 -6.954 -7.551 1.00 83.62 400 THR A CA 1
ATOM 3141 C C . THR A 1 400 ? 22.042 -5.622 -8.274 1.00 83.62 400 THR A C 1
ATOM 3143 O O . THR A 1 400 ? 22.107 -4.567 -7.637 1.00 83.62 400 THR A O 1
ATOM 3146 N N . GLU A 1 401 ? 22.128 -5.666 -9.598 1.00 90.25 401 GLU A N 1
ATOM 3147 C CA . GLU A 1 401 ? 22.259 -4.502 -10.469 1.00 90.25 401 GLU A CA 1
ATOM 3148 C C . GLU A 1 401 ? 21.023 -4.380 -11.366 1.00 90.25 401 GLU A C 1
ATOM 3150 O O . GLU A 1 401 ? 20.528 -5.370 -11.909 1.00 90.25 401 GLU A O 1
ATOM 3155 N N . ILE A 1 402 ? 20.524 -3.153 -11.516 1.00 92.06 402 ILE A N 1
ATOM 3156 C CA . ILE A 1 402 ? 19.516 -2.796 -12.515 1.00 92.06 402 ILE A CA 1
ATOM 3157 C C . ILE A 1 402 ? 20.216 -1.990 -13.599 1.00 92.06 402 ILE A C 1
ATOM 3159 O O . ILE A 1 402 ? 20.884 -1.003 -13.291 1.00 92.06 402 ILE A O 1
ATOM 3163 N N . ARG A 1 403 ? 20.030 -2.371 -14.863 1.00 91.62 403 ARG A N 1
ATOM 3164 C CA . ARG A 1 403 ? 20.479 -1.591 -16.020 1.00 91.62 403 ARG A CA 1
ATOM 3165 C C . ARG A 1 403 ? 19.291 -1.121 -16.834 1.00 91.62 403 ARG A C 1
ATOM 3167 O O . ARG A 1 403 ? 18.405 -1.911 -17.133 1.00 91.62 403 ARG A O 1
ATOM 3174 N N . LEU A 1 404 ? 19.292 0.141 -17.232 1.00 89.44 404 LEU A N 1
ATOM 3175 C CA . LEU A 1 404 ? 18.283 0.740 -18.097 1.00 89.44 404 LEU A CA 1
ATOM 3176 C C . LEU A 1 404 ? 18.942 1.236 -19.376 1.00 89.44 404 LEU A C 1
ATOM 3178 O O . LEU A 1 404 ? 20.002 1.857 -19.327 1.00 89.44 404 LEU A O 1
ATOM 3182 N N . LEU A 1 405 ? 18.305 0.999 -20.517 1.00 84.50 405 LEU A N 1
ATOM 3183 C CA . LEU A 1 405 ? 18.729 1.587 -21.783 1.00 84.50 405 LEU A CA 1
ATOM 3184 C C . LEU A 1 405 ? 18.072 2.968 -21.934 1.00 84.50 405 LEU A C 1
ATOM 3186 O O . LEU A 1 405 ? 16.854 3.065 -22.004 1.00 84.50 405 LEU A O 1
ATOM 3190 N N . MET A 1 406 ? 18.818 4.069 -21.941 1.00 77.81 406 MET A N 1
ATOM 3191 C CA . MET A 1 406 ? 18.215 5.410 -21.866 1.00 77.81 406 MET A CA 1
ATOM 3192 C C . MET A 1 406 ? 18.988 6.471 -22.651 1.00 77.81 406 MET A C 1
ATOM 3194 O O . MET A 1 406 ? 20.180 6.298 -22.901 1.00 77.81 406 MET A O 1
ATOM 3198 N N . PRO A 1 407 ? 18.353 7.600 -23.026 1.00 70.56 407 PRO A N 1
ATOM 3199 C CA . PRO A 1 407 ? 19.077 8.746 -23.562 1.00 70.56 407 PRO A CA 1
ATOM 3200 C C . PRO A 1 407 ? 20.124 9.242 -22.559 1.00 70.56 407 PRO A C 1
ATOM 3202 O O . PRO A 1 407 ? 19.862 9.321 -21.357 1.00 70.56 407 PRO A O 1
ATOM 3205 N N . SER A 1 408 ? 21.313 9.594 -23.055 1.00 66.69 408 SER A N 1
ATOM 3206 C CA . SER A 1 408 ? 22.404 10.092 -22.204 1.00 66.69 408 SER A CA 1
ATOM 3207 C C . SER A 1 408 ? 21.967 11.318 -21.387 1.00 66.69 408 SER A C 1
ATOM 3209 O O . SER A 1 408 ? 21.464 12.283 -21.957 1.00 66.69 408 SER A O 1
ATOM 3211 N N . GLY A 1 409 ? 22.206 11.295 -20.071 1.00 65.25 409 GLY A N 1
ATOM 3212 C CA . GLY A 1 409 ? 21.935 12.412 -19.154 1.00 65.25 409 GLY A CA 1
ATOM 3213 C C . GLY A 1 409 ? 20.564 12.409 -18.461 1.00 65.25 409 GLY A C 1
ATOM 3214 O O . GLY A 1 409 ? 20.398 13.145 -17.492 1.00 65.25 409 GLY A O 1
ATOM 3215 N N . GLU A 1 410 ? 19.609 11.571 -18.884 1.00 67.12 410 GLU A N 1
ATOM 3216 C CA . GLU A 1 410 ? 18.271 11.474 -18.255 1.00 67.12 410 GLU A CA 1
ATOM 3217 C C . GLU A 1 410 ? 18.207 10.443 -17.110 1.00 67.12 410 GLU A C 1
ATOM 3219 O O . GLU A 1 410 ? 17.244 10.392 -16.347 1.00 67.12 410 GLU A O 1
ATOM 3224 N N . ASN A 1 411 ? 19.249 9.623 -16.951 1.00 61.12 411 ASN A N 1
ATOM 3225 C CA . ASN A 1 411 ? 19.338 8.547 -15.958 1.00 61.12 411 ASN A CA 1
ATOM 3226 C C . ASN A 1 411 ? 19.157 9.011 -14.509 1.00 61.12 411 ASN A C 1
ATOM 3228 O O . ASN A 1 411 ? 18.594 8.286 -13.696 1.00 61.12 411 ASN A O 1
ATOM 3232 N N . ARG A 1 412 ? 19.576 10.235 -14.177 1.00 62.81 412 ARG A N 1
ATOM 3233 C CA . ARG A 1 412 ? 19.450 10.782 -12.815 1.00 62.81 412 ARG A CA 1
ATOM 3234 C C . ARG A 1 412 ? 18.020 11.133 -12.407 1.00 62.81 412 ARG A C 1
ATOM 3236 O O . ARG A 1 412 ? 17.811 11.448 -11.244 1.00 62.81 412 ARG A O 1
ATOM 3243 N N . ARG A 1 413 ? 17.068 11.098 -13.340 1.00 72.94 413 ARG A N 1
ATOM 3244 C CA . ARG A 1 413 ? 15.698 11.587 -13.140 1.00 72.94 413 ARG A CA 1
ATOM 3245 C C . ARG A 1 413 ? 14.675 10.459 -13.041 1.00 72.94 413 ARG A C 1
ATOM 3247 O O . ARG A 1 413 ? 13.485 10.741 -13.041 1.00 72.94 413 ARG A O 1
ATOM 3254 N N . VAL A 1 414 ? 15.107 9.195 -13.021 1.00 82.69 414 VAL A N 1
ATOM 3255 C CA . VAL A 1 414 ? 14.200 8.037 -12.962 1.00 82.69 414 VAL A CA 1
ATOM 3256 C C . VAL A 1 414 ? 13.639 7.891 -11.550 1.00 82.69 414 VAL A C 1
ATOM 3258 O O . VAL A 1 414 ? 14.380 7.588 -10.617 1.00 82.69 414 VAL A O 1
ATOM 3261 N N . GLU A 1 415 ? 12.325 8.053 -11.404 1.00 84.19 415 GLU A N 1
ATOM 3262 C CA . GLU A 1 415 ? 11.627 7.882 -10.127 1.00 84.19 415 GLU A CA 1
ATOM 3263 C C . GLU A 1 415 ? 11.130 6.451 -9.915 1.00 84.19 415 GLU A C 1
ATOM 3265 O O . GLU A 1 415 ? 11.271 5.903 -8.820 1.00 84.19 415 GLU A O 1
ATOM 3270 N N . GLU A 1 416 ? 10.531 5.846 -10.943 1.00 86.69 416 GLU A N 1
ATOM 3271 C CA . GLU A 1 416 ? 9.944 4.505 -10.873 1.00 86.69 416 GLU A CA 1
ATOM 3272 C C . GLU A 1 416 ? 10.116 3.743 -12.195 1.00 86.69 416 GLU A C 1
ATOM 3274 O O . GLU A 1 416 ? 10.024 4.320 -13.283 1.00 86.69 416 GLU A O 1
ATOM 3279 N N . ILE A 1 417 ? 10.324 2.427 -12.094 1.00 86.88 417 ILE A N 1
ATOM 3280 C CA . ILE A 1 417 ? 10.334 1.482 -13.218 1.00 86.88 417 ILE A CA 1
ATOM 3281 C C . ILE A 1 417 ? 9.054 0.648 -13.161 1.00 86.88 417 ILE A C 1
ATOM 3283 O O . ILE A 1 417 ? 8.870 -0.167 -12.258 1.00 86.88 417 ILE A O 1
ATOM 3287 N N . PHE A 1 418 ? 8.185 0.808 -14.151 1.00 81.75 418 PHE A N 1
ATOM 3288 C CA . PHE A 1 418 ? 6.963 0.029 -14.312 1.00 81.75 418 PHE A CA 1
ATOM 3289 C C . PHE A 1 418 ? 7.233 -1.182 -15.197 1.00 81.75 418 PHE A C 1
ATOM 3291 O O . PHE A 1 418 ? 7.599 -1.041 -16.366 1.00 81.75 418 PHE A O 1
ATOM 3298 N N . PHE A 1 419 ? 7.020 -2.376 -14.652 1.00 78.69 419 PHE A N 1
ATOM 3299 C CA . PHE A 1 419 ? 7.150 -3.618 -15.405 1.00 78.69 419 PHE A CA 1
ATOM 3300 C C . PHE A 1 419 ? 5.861 -3.899 -16.176 1.00 78.69 419 PHE A C 1
ATOM 3302 O O . PHE A 1 419 ? 4.763 -3.859 -15.614 1.00 78.69 419 PHE A O 1
ATOM 3309 N N . THR A 1 420 ? 5.988 -4.152 -17.480 1.00 67.94 420 THR A N 1
ATOM 3310 C CA . THR A 1 420 ? 4.829 -4.425 -18.338 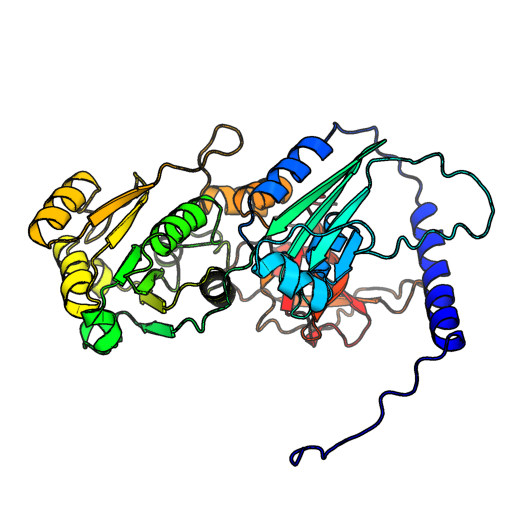1.00 67.94 420 THR A CA 1
ATOM 3311 C C . THR A 1 420 ? 4.323 -5.856 -18.152 1.00 67.94 420 THR A C 1
ATOM 3313 O O . THR A 1 420 ? 5.073 -6.760 -17.785 1.00 67.94 420 THR A O 1
ATOM 3316 N N . SER A 1 421 ? 3.045 -6.092 -18.460 1.00 60.41 421 SER A N 1
ATOM 3317 C CA . SER A 1 421 ? 2.432 -7.426 -18.386 1.00 60.41 421 SER A CA 1
ATOM 3318 C C . SER A 1 421 ? 3.023 -8.439 -19.374 1.00 60.41 421 SER A C 1
ATOM 3320 O O . SER A 1 421 ? 2.699 -9.616 -19.283 1.00 60.41 421 SER A O 1
ATOM 3322 N N . ALA A 1 422 ? 3.872 -7.998 -20.311 1.00 55.22 422 ALA A N 1
ATOM 3323 C CA . ALA A 1 422 ? 4.545 -8.861 -21.278 1.00 55.22 422 ALA A CA 1
ATOM 3324 C C . ALA A 1 422 ? 5.547 -9.833 -20.627 1.00 55.22 422 ALA A C 1
ATOM 3326 O O . ALA A 1 422 ? 5.893 -10.837 -21.242 1.00 55.22 422 ALA A O 1
ATOM 3327 N N . GLY A 1 423 ? 5.984 -9.568 -19.390 1.00 60.72 423 GLY A N 1
ATOM 3328 C CA . GLY A 1 423 ? 6.885 -10.462 -18.666 1.00 60.72 423 GLY A CA 1
ATOM 3329 C C . GLY A 1 423 ? 8.350 -10.322 -19.084 1.00 60.72 423 GLY A C 1
ATOM 3330 O O . GLY A 1 423 ? 8.803 -9.258 -19.516 1.00 60.72 423 GLY A O 1
ATOM 3331 N N . LYS A 1 424 ? 9.107 -11.405 -18.888 1.00 66.06 424 LYS A N 1
ATOM 3332 C CA . LYS A 1 424 ? 10.519 -11.518 -19.275 1.00 66.06 424 LYS A CA 1
ATOM 3333 C C . LYS A 1 424 ? 10.641 -11.738 -20.789 1.00 66.06 424 LYS A C 1
ATOM 3335 O O . LYS A 1 424 ? 9.896 -12.546 -21.338 1.00 66.06 424 LYS A O 1
ATOM 3340 N N . ARG A 1 425 ? 11.575 -11.027 -21.429 1.00 68.56 425 ARG A N 1
ATOM 3341 C CA . ARG A 1 425 ? 11.910 -11.183 -22.853 1.00 68.56 425 ARG A CA 1
ATOM 3342 C C . ARG A 1 425 ? 12.607 -12.500 -23.168 1.00 68.56 425 ARG A C 1
ATOM 3344 O O . ARG A 1 425 ? 13.380 -12.982 -22.304 1.00 68.56 425 ARG A O 1
#

Secondary structure (DSSP, 8-state):
---------PPP--HHHHHHHHHHHHHHHHHHTT---PPP-----HHHHHHHHTT--S---HHHHHHTTPEEEE--HHHHHHHHTT----TTSS------TT----S----EEEEEE-TTS-EEEEEEEETTEEEEEE--PPPPPP-EEEEHHHHHTT-S-HHHHHH-EEEEES--TT--HHHHHHHHHHHH-TTSEEEEEEESS-HHHHHT----BSS-HHHHHHHHHHTT-SEEEEE---TTGGGS-HHHHHHHHHHHH-EEEEEEETT--BSGGG-B-HHHHHHHHHHHT-EEEEEPPPEETTEE--HHHHHHHHHTT-HHHHHHHHTS--EEE-TT---EE-S--PPPSSS-EEEEEEE--S-B--PPSEEEEEEEEETTS-EEEEEEEEEESSSEEEEEEEETT-GGGEEEEEEEEEEE-